Protein AF-0000000065971493 (afdb_homodimer)

Structure (mmCIF, N/CA/C/O backbone):
data_AF-0000000065971493-model_v1
#
loop_
_entity.id
_entity.type
_entity.pdbx_description
1 polymer 'Guanylate kinase'
#
loop_
_atom_site.group_PDB
_atom_site.id
_atom_site.type_symbol
_atom_site.label_atom_id
_atom_site.label_alt_id
_atom_site.label_comp_id
_atom_site.label_asym_id
_atom_site.label_entity_id
_atom_site.label_seq_id
_atom_site.pdbx_PDB_ins_code
_atom_site.Cartn_x
_atom_site.Cartn_y
_atom_site.Cartn_z
_atom_site.occupancy
_atom_site.B_iso_or_equiv
_atom_site.auth_seq_id
_atom_site.auth_comp_id
_atom_site.auth_asym_id
_atom_site.auth_atom_id
_atom_site.pdbx_PDB_model_num
ATOM 1 N N . MET A 1 1 ? 19.219 -2.66 1.528 1 84.5 1 MET A N 1
ATOM 2 C CA . MET A 1 1 ? 18.266 -3.451 2.295 1 84.5 1 MET A CA 1
ATOM 3 C C . MET A 1 1 ? 17.672 -4.566 1.441 1 84.5 1 MET A C 1
ATOM 5 O O . MET A 1 1 ? 17.516 -4.406 0.23 1 84.5 1 MET A O 1
ATOM 9 N N . PRO A 1 2 ? 17.484 -5.754 2.008 1 92 2 PRO A N 1
ATOM 10 C CA . PRO A 1 2 ? 16.891 -6.824 1.208 1 92 2 PRO A CA 1
ATOM 11 C C . PRO A 1 2 ? 15.508 -6.465 0.673 1 92 2 PRO A C 1
ATOM 13 O O . PRO A 1 2 ? 14.805 -5.641 1.269 1 92 2 PRO A O 1
ATOM 16 N N . GLY A 1 3 ? 15.281 -7.004 -0.524 1 96.75 3 GLY A N 1
ATOM 17 C CA . GLY A 1 3 ? 13.938 -6.836 -1.067 1 96.75 3 GLY A CA 1
ATOM 18 C C . GLY A 1 3 ? 12.875 -7.574 -0.279 1 96.75 3 GLY A C 1
ATOM 19 O O . GLY A 1 3 ? 13.172 -8.164 0.763 1 96.75 3 GLY A O 1
ATOM 20 N N . THR A 1 4 ? 11.688 -7.41 -0.669 1 98.19 4 THR A N 1
ATOM 21 C CA . THR A 1 4 ? 10.547 -8.07 -0.039 1 98.19 4 THR A CA 1
ATOM 22 C C . THR A 1 4 ? 10.086 -9.258 -0.875 1 98.19 4 THR A C 1
ATOM 24 O O . THR A 1 4 ? 10.047 -9.18 -2.105 1 98.19 4 THR A O 1
ATOM 27 N N . LEU A 1 5 ? 9.789 -10.367 -0.183 1 98.62 5 LEU A N 1
ATOM 28 C CA . LEU A 1 5 ? 9.188 -11.523 -0.833 1 98.62 5 LEU A CA 1
ATOM 29 C C . LEU A 1 5 ? 7.676 -11.375 -0.924 1 98.62 5 LEU A C 1
ATOM 31 O O . LEU A 1 5 ? 7.016 -11.086 0.076 1 98.62 5 LEU A O 1
ATOM 35 N N . TYR A 1 6 ? 7.164 -11.477 -2.146 1 98.81 6 TYR A N 1
ATOM 36 C CA . TYR A 1 6 ? 5.73 -11.445 -2.4 1 98.81 6 TYR A CA 1
ATOM 37 C C . TYR A 1 6 ? 5.23 -12.805 -2.889 1 98.81 6 TYR A C 1
ATOM 39 O O . TYR A 1 6 ? 5.812 -13.391 -3.803 1 98.81 6 TYR A O 1
ATOM 47 N N . VAL A 1 7 ? 4.207 -13.281 -2.246 1 98.56 7 VAL A N 1
ATOM 48 C CA . VAL A 1 7 ? 3.518 -14.5 -2.68 1 98.56 7 VAL A CA 1
ATOM 49 C C . VAL A 1 7 ? 2.201 -14.133 -3.361 1 98.56 7 VAL A C 1
ATOM 51 O O . VAL A 1 7 ? 1.352 -13.461 -2.766 1 98.56 7 VAL A O 1
ATOM 54 N N . VAL A 1 8 ? 2.08 -14.523 -4.645 1 98.31 8 VAL A N 1
ATOM 55 C CA . VAL A 1 8 ? 0.851 -14.266 -5.387 1 98.31 8 VAL A CA 1
ATOM 56 C C . VAL A 1 8 ? 0.201 -15.594 -5.785 1 98.31 8 VAL A C 1
ATOM 58 O O . VAL A 1 8 ? 0.837 -16.438 -6.418 1 98.31 8 VAL A O 1
ATOM 61 N N . SER A 1 9 ? -1.028 -15.766 -5.324 1 97.88 9 SER A N 1
ATOM 62 C CA . SER A 1 9 ? -1.813 -16.953 -5.66 1 97.88 9 SER A CA 1
ATOM 63 C C . SER A 1 9 ? -3.141 -16.562 -6.305 1 97.88 9 SER A C 1
ATOM 65 O O . SER A 1 9 ? -3.635 -15.453 -6.113 1 97.88 9 SER A O 1
ATOM 67 N N . ALA A 1 10 ? -3.643 -17.453 -7.086 1 97.12 10 ALA A N 1
ATOM 68 C CA . ALA A 1 10 ? -4.934 -17.328 -7.762 1 97.12 10 ALA A CA 1
ATOM 69 C C . ALA A 1 10 ? -5.426 -18.688 -8.258 1 97.12 10 ALA A C 1
ATOM 71 O O . ALA A 1 10 ? -4.625 -19.594 -8.492 1 97.12 10 ALA A O 1
ATOM 72 N N . PRO A 1 11 ? -6.766 -18.844 -8.359 1 94.69 11 PRO A N 1
ATOM 73 C CA . PRO A 1 11 ? -7.199 -20.031 -9.086 1 94.69 11 PRO A CA 1
ATOM 74 C C . PRO A 1 11 ? -6.809 -20.016 -10.562 1 94.69 11 PRO A C 1
ATOM 76 O O . PRO A 1 11 ? -6.504 -18.938 -11.102 1 94.69 11 PRO A O 1
ATOM 79 N N . SER A 1 12 ? -6.781 -21.234 -11.109 1 86.06 12 SER A N 1
ATOM 80 C CA . SER A 1 12 ? -6.562 -21.297 -12.555 1 86.06 12 SER A CA 1
ATOM 81 C C . SER A 1 12 ? -7.582 -20.469 -13.312 1 86.06 12 SER A C 1
ATOM 83 O O . SER A 1 12 ? -8.773 -20.5 -13 1 86.06 12 SER A O 1
ATOM 85 N N . GLY A 1 13 ? -7.102 -19.609 -14.219 1 87.38 13 GLY A N 1
ATOM 86 C CA . GLY A 1 13 ? -7.996 -18.812 -15.047 1 87.38 13 GLY A CA 1
ATOM 87 C C . GLY A 1 13 ? -8.266 -17.438 -14.484 1 87.38 13 GLY A C 1
ATOM 88 O O . GLY A 1 13 ? -8.992 -16.641 -15.086 1 87.38 13 GLY A O 1
ATOM 89 N N . ALA A 1 14 ? -7.668 -17.062 -13.422 1 92.88 14 ALA A N 1
ATOM 90 C CA . ALA A 1 14 ? -7.953 -15.773 -12.781 1 92.88 14 ALA A CA 1
ATOM 91 C C . ALA A 1 14 ? -7.047 -14.672 -13.336 1 92.88 14 ALA A C 1
ATOM 93 O O . ALA A 1 14 ? -7.188 -13.508 -12.969 1 92.88 14 ALA A O 1
ATOM 94 N N . GLY A 1 15 ? -6.145 -14.977 -14.156 1 90.12 15 GLY A N 1
ATOM 95 C CA . GLY A 1 15 ? -5.328 -13.969 -14.82 1 90.12 15 GLY A CA 1
ATOM 96 C C . GLY A 1 15 ? -4.051 -13.648 -14.062 1 90.12 15 GLY A C 1
ATOM 97 O O . GLY A 1 15 ? -3.402 -12.633 -14.336 1 90.12 15 GLY A O 1
ATOM 98 N N . LYS A 1 16 ? -3.645 -14.422 -13.148 1 92.81 16 LYS A N 1
ATOM 99 C CA . LYS A 1 16 ? -2.482 -14.227 -12.281 1 92.81 16 LYS A CA 1
ATOM 100 C C . LYS A 1 16 ? -1.208 -14.062 -13.102 1 92.81 16 LYS A C 1
ATOM 102 O O . LYS A 1 16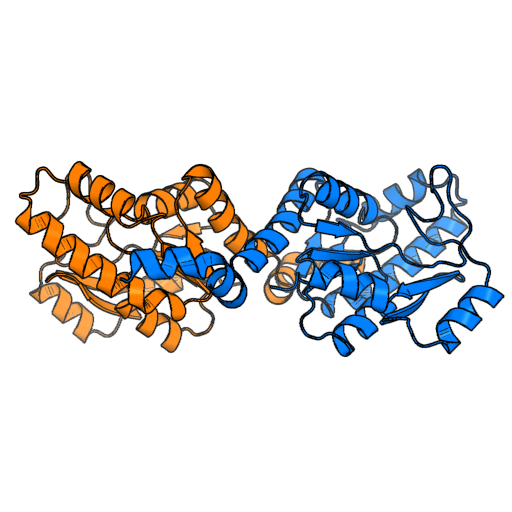 ? -0.447 -13.117 -12.898 1 92.81 16 LYS A O 1
ATOM 107 N N . THR A 1 17 ? -0.955 -15.016 -14.039 1 87.81 17 THR A N 1
ATOM 108 C CA . THR A 1 17 ? 0.287 -15.031 -14.805 1 87.81 17 THR A CA 1
ATOM 109 C C . THR A 1 17 ? 0.434 -13.75 -15.625 1 87.81 17 THR A C 1
ATOM 111 O O . THR A 1 17 ? 1.496 -13.125 -15.625 1 87.81 17 THR A O 1
ATOM 114 N N . SER A 1 18 ? -0.606 -13.328 -16.25 1 91.81 18 SER A N 1
ATOM 115 C CA . SER A 1 18 ? -0.59 -12.109 -17.047 1 91.81 18 SER A CA 1
ATOM 116 C C . SER A 1 18 ? -0.305 -10.883 -16.188 1 91.81 18 SER A C 1
ATOM 118 O O . SER A 1 18 ? 0.495 -10.023 -16.562 1 91.81 18 SER A O 1
ATOM 120 N N . LEU A 1 19 ? -0.948 -10.812 -15.055 1 96.94 19 LEU A N 1
ATOM 121 C CA . LEU A 1 19 ? -0.768 -9.68 -14.148 1 96.94 19 LEU A CA 1
ATOM 122 C C . LEU A 1 19 ? 0.669 -9.617 -13.641 1 96.94 19 LEU A C 1
ATOM 124 O O . LEU A 1 19 ? 1.288 -8.547 -13.656 1 96.94 19 LEU A O 1
ATOM 128 N N . VAL A 1 20 ? 1.205 -10.75 -13.211 1 96.88 20 VAL A N 1
ATOM 129 C CA . VAL A 1 20 ? 2.551 -10.812 -12.648 1 96.88 20 VAL A CA 1
ATOM 130 C C . VAL A 1 20 ? 3.576 -10.445 -13.719 1 96.88 20 VAL A C 1
ATOM 132 O O . VAL A 1 20 ? 4.484 -9.648 -13.477 1 96.88 20 VAL A O 1
ATOM 135 N N . ASN A 1 21 ? 3.346 -10.961 -14.891 1 94 21 ASN A N 1
ATOM 136 C CA . ASN A 1 21 ? 4.258 -10.641 -15.984 1 94 21 ASN A CA 1
ATOM 137 C C . ASN A 1 21 ? 4.242 -9.148 -16.312 1 94 21 ASN A C 1
ATOM 139 O O . ASN A 1 21 ? 5.289 -8.547 -16.547 1 94 21 ASN A O 1
ATOM 143 N N . ALA A 1 22 ? 3.09 -8.602 -16.391 1 97.38 22 ALA A N 1
ATOM 144 C CA . ALA A 1 22 ? 2.967 -7.18 -16.672 1 97.38 22 ALA A CA 1
ATOM 145 C C . ALA A 1 22 ? 3.652 -6.344 -15.602 1 97.38 22 ALA A C 1
ATOM 147 O O . ALA A 1 22 ? 4.336 -5.363 -15.906 1 97.38 22 ALA A O 1
ATOM 148 N N . LEU A 1 23 ? 3.508 -6.723 -14.352 1 98.25 23 LEU A N 1
ATOM 149 C CA . LEU A 1 23 ? 4.129 -6.004 -13.25 1 98.25 23 LEU A CA 1
ATOM 150 C C . LEU A 1 23 ? 5.648 -6.051 -13.352 1 98.25 23 LEU A C 1
ATOM 152 O O . LEU A 1 23 ? 6.32 -5.027 -13.203 1 98.25 23 LEU A O 1
ATOM 156 N N . VAL A 1 24 ? 6.164 -7.223 -13.602 1 97.31 24 VAL A N 1
ATOM 157 C CA . VAL A 1 24 ? 7.609 -7.414 -13.703 1 97.31 24 VAL A CA 1
ATOM 158 C C . VAL A 1 24 ? 8.164 -6.602 -14.867 1 97.31 24 VAL A C 1
ATOM 160 O O . VAL A 1 24 ? 9.258 -6.043 -14.773 1 97.31 24 VAL A O 1
ATOM 163 N N . ARG A 1 25 ? 7.414 -6.465 -15.93 1 96.5 25 ARG A N 1
ATOM 164 C CA . ARG A 1 25 ? 7.84 -5.691 -17.094 1 96.5 25 ARG A CA 1
ATOM 165 C C . ARG A 1 25 ? 7.871 -4.199 -16.781 1 96.5 25 ARG A C 1
ATOM 167 O O . ARG A 1 25 ? 8.734 -3.475 -17.266 1 96.5 25 ARG A O 1
ATOM 174 N N . GLN A 1 26 ? 7.043 -3.779 -15.961 1 96.81 26 GLN A N 1
ATOM 175 C CA . GLN A 1 26 ? 6.891 -2.348 -15.727 1 96.81 26 GLN A CA 1
ATOM 176 C C . GLN A 1 26 ? 7.773 -1.88 -14.57 1 96.81 26 GLN A C 1
ATOM 178 O O . GLN A 1 26 ? 8.039 -0.685 -14.438 1 96.81 26 GLN A O 1
ATOM 183 N N . ASP A 1 27 ? 8.18 -2.77 -13.766 1 97.5 27 ASP A N 1
ATOM 184 C CA . ASP A 1 27 ? 8.93 -2.422 -12.562 1 97.5 27 ASP A CA 1
ATOM 185 C C . ASP A 1 27 ? 10.242 -3.199 -12.484 1 97.5 27 ASP A C 1
ATOM 187 O O . ASP A 1 27 ? 10.258 -4.344 -12.023 1 97.5 27 ASP A O 1
ATOM 191 N N . GLU A 1 28 ? 11.312 -2.523 -12.75 1 96.62 28 GLU A N 1
ATOM 192 C CA . GLU A 1 28 ? 12.617 -3.164 -12.867 1 96.62 28 GLU A CA 1
ATOM 193 C C . GLU A 1 28 ? 13.125 -3.629 -11.508 1 96.62 28 GLU A C 1
ATOM 195 O O . GLU A 1 28 ? 14.07 -4.418 -11.43 1 96.62 28 GLU A O 1
ATOM 200 N N . ALA A 1 29 ? 12.539 -3.146 -10.484 1 97.12 29 ALA A N 1
ATOM 201 C CA . ALA A 1 29 ? 12.969 -3.533 -9.141 1 97.12 29 ALA A CA 1
ATOM 202 C C . ALA A 1 29 ? 12.281 -4.82 -8.695 1 97.12 29 ALA A C 1
ATOM 204 O O . ALA A 1 29 ? 12.516 -5.309 -7.59 1 97.12 29 ALA A O 1
ATOM 205 N N . VAL A 1 30 ? 11.383 -5.414 -9.562 1 98.31 30 VAL A N 1
ATOM 206 C CA . VAL A 1 30 ? 10.648 -6.633 -9.242 1 98.31 30 VAL A CA 1
ATOM 207 C C . VAL A 1 30 ? 11.133 -7.777 -10.125 1 98.31 30 VAL A C 1
ATOM 209 O O . VAL A 1 30 ? 11.25 -7.625 -11.344 1 98.31 30 VAL A O 1
ATOM 212 N N . SER A 1 31 ? 11.414 -8.875 -9.445 1 97.25 31 SER A N 1
ATOM 213 C CA . SER A 1 31 ? 11.797 -10.086 -10.164 1 97.25 31 SER A CA 1
ATOM 214 C C . SER A 1 31 ? 10.812 -11.219 -9.906 1 97.25 31 SER A C 1
ATOM 216 O O . SER A 1 31 ? 10.203 -11.289 -8.836 1 97.25 31 SER A O 1
ATOM 218 N N . LEU A 1 32 ? 10.695 -12.055 -10.922 1 96.62 32 LEU A N 1
ATOM 219 C CA . LEU A 1 32 ? 9.914 -13.281 -10.789 1 96.62 32 LEU A CA 1
ATOM 220 C C . LEU A 1 32 ? 10.828 -14.477 -10.539 1 96.62 32 LEU A C 1
ATOM 222 O O . LEU A 1 32 ? 11.805 -14.68 -11.266 1 96.62 32 LEU A O 1
ATOM 226 N N . SER A 1 33 ? 10.523 -15.172 -9.461 1 95.81 33 SER A N 1
ATOM 227 C CA . SER A 1 33 ? 11.273 -16.391 -9.203 1 95.81 33 SER A CA 1
ATOM 228 C C . SER A 1 33 ? 10.883 -17.5 -10.172 1 95.81 33 SER A C 1
ATOM 230 O O . SER A 1 33 ? 9.695 -17.75 -10.391 1 95.81 33 SER A O 1
ATOM 232 N N . VAL A 1 34 ? 11.844 -18.188 -10.734 1 95 34 VAL A N 1
ATOM 233 C CA . VAL A 1 34 ? 11.578 -19.297 -11.633 1 95 34 VAL A CA 1
ATOM 234 C C . VAL A 1 34 ? 11.461 -20.594 -10.836 1 95 34 VAL A C 1
ATOM 236 O O . VAL A 1 34 ? 12.453 -21.062 -10.266 1 95 34 VAL A O 1
ATOM 239 N N . SER A 1 35 ? 10.32 -21.172 -10.82 1 95.12 35 SER A N 1
ATOM 240 C CA . SER A 1 35 ? 10.07 -22.391 -10.055 1 95.12 35 SER A CA 1
ATOM 241 C C . SER A 1 35 ? 10.383 -23.641 -10.875 1 95.12 35 SER A C 1
ATOM 243 O O . SER A 1 35 ? 10.562 -23.562 -12.094 1 95.12 35 SER A O 1
ATOM 245 N N . HIS A 1 36 ? 10.531 -24.734 -10.117 1 96.44 36 HIS A N 1
ATOM 246 C CA . HIS A 1 36 ? 10.602 -26.047 -10.75 1 96.44 36 HIS A CA 1
ATOM 247 C C . HIS A 1 36 ? 9.211 -26.641 -10.922 1 96.44 36 HIS A C 1
ATOM 249 O O . HIS A 1 36 ? 8.32 -26.406 -10.109 1 96.44 36 HIS A O 1
ATOM 255 N N . THR A 1 37 ? 9 -27.391 -11.992 1 96.81 37 THR A N 1
ATOM 256 C CA . THR A 1 37 ? 7.742 -28.109 -12.141 1 96.81 37 THR A CA 1
ATOM 257 C C . THR A 1 37 ? 7.961 -29.406 -12.914 1 96.81 37 THR A C 1
ATOM 259 O O . THR A 1 37 ? 8.914 -29.531 -13.688 1 96.81 37 THR A O 1
ATOM 262 N N . THR A 1 38 ? 7.105 -30.422 -12.648 1 97.69 38 THR A N 1
ATOM 263 C CA . THR A 1 38 ? 7.125 -31.688 -13.391 1 97.69 38 THR A CA 1
ATOM 264 C C . THR A 1 38 ? 6.121 -31.641 -14.539 1 97.69 38 THR A C 1
ATOM 266 O O . THR A 1 38 ? 6.043 -32.594 -15.328 1 97.69 38 THR A O 1
ATOM 269 N N . ARG A 1 39 ? 5.332 -30.547 -14.578 1 93.44 39 ARG A N 1
ATOM 270 C CA . ARG A 1 39 ? 4.402 -30.391 -15.695 1 93.44 39 ARG A CA 1
ATOM 271 C C . ARG A 1 39 ? 5.148 -30.172 -17 1 93.44 39 ARG A C 1
ATOM 273 O O . ARG A 1 39 ? 6.156 -29.453 -17.031 1 93.44 39 ARG A O 1
ATOM 280 N N . PRO A 1 40 ? 4.641 -30.797 -18.125 1 93.75 40 PRO A N 1
ATOM 281 C CA . PRO A 1 40 ? 5.27 -30.469 -19.406 1 93.75 40 PRO A CA 1
ATOM 282 C C . PRO A 1 40 ? 5.074 -29 -19.797 1 93.75 40 PRO A C 1
ATOM 284 O O . PRO A 1 40 ? 4.086 -28.375 -19.406 1 93.75 40 PRO A O 1
ATOM 287 N N . PRO A 1 41 ? 6.043 -28.453 -20.547 1 92.62 41 PRO A N 1
ATOM 288 C CA . PRO A 1 41 ? 5.906 -27.047 -20.984 1 92.62 41 PRO A CA 1
ATOM 289 C C . PRO A 1 41 ? 4.715 -26.844 -21.906 1 92.62 41 PRO A C 1
ATOM 291 O O . PRO A 1 41 ? 4.402 -27.703 -22.734 1 92.62 41 PRO A O 1
ATOM 294 N N . ARG A 1 42 ? 4.035 -25.656 -21.797 1 85 42 ARG A N 1
ATOM 295 C CA . ARG A 1 42 ? 3.057 -25.188 -22.781 1 85 42 ARG A CA 1
ATOM 296 C C . ARG A 1 42 ? 3.74 -24.5 -23.953 1 85 42 ARG A C 1
ATOM 298 O O . ARG A 1 42 ? 4.918 -24.141 -23.875 1 85 42 ARG A O 1
ATOM 305 N N . PRO A 1 43 ? 2.898 -24.484 -25.047 1 87.5 43 PRO A N 1
ATOM 306 C CA . PRO A 1 43 ? 3.494 -23.766 -26.172 1 87.5 43 PRO A CA 1
ATOM 307 C C . PRO A 1 43 ? 3.969 -22.359 -25.781 1 87.5 43 PRO A C 1
ATOM 309 O O . PRO A 1 43 ? 3.236 -21.625 -25.125 1 87.5 43 PRO A O 1
ATOM 312 N N . GLY A 1 44 ? 5.219 -22.062 -26.094 1 89 44 GLY A N 1
ATOM 313 C CA . GLY A 1 44 ? 5.754 -20.734 -25.828 1 89 44 GLY A CA 1
ATOM 314 C C . GLY A 1 44 ? 6.57 -20.672 -24.547 1 89 44 GLY A C 1
ATOM 315 O O . GLY A 1 44 ? 7.273 -19.688 -24.297 1 89 44 GLY A O 1
ATOM 316 N N . GLU A 1 45 ? 6.512 -21.688 -23.719 1 91.38 45 GLU A N 1
ATOM 317 C CA . GLU A 1 45 ? 7.277 -21.703 -22.469 1 91.38 45 GLU A CA 1
ATOM 318 C C . GLU A 1 45 ? 8.695 -22.203 -22.703 1 91.38 45 GLU A C 1
ATOM 320 O O . GLU A 1 45 ? 8.914 -23.094 -23.531 1 91.38 45 GLU A O 1
ATOM 325 N N . GLU A 1 46 ? 9.594 -21.562 -21.984 1 94.25 46 GLU A N 1
ATOM 326 C CA . GLU A 1 46 ? 11.008 -21.906 -22.109 1 94.25 46 GLU A CA 1
ATOM 327 C C . GLU A 1 46 ? 11.594 -22.328 -20.766 1 94.25 46 GLU A C 1
ATOM 329 O O . GLU A 1 46 ? 11.328 -21.703 -19.734 1 94.25 46 GLU A O 1
ATOM 334 N N . ASP A 1 47 ? 12.438 -23.438 -20.844 1 95.56 47 ASP A N 1
ATOM 335 C CA . ASP A 1 47 ? 13.117 -23.922 -19.641 1 95.56 47 ASP A CA 1
ATOM 336 C C . ASP A 1 47 ? 14.078 -22.875 -19.094 1 95.56 47 ASP A C 1
ATOM 338 O O . ASP A 1 47 ? 14.859 -22.281 -19.844 1 95.56 47 ASP A O 1
ATOM 342 N N . GLY A 1 48 ? 13.953 -22.625 -17.797 1 93.31 48 GLY A N 1
ATOM 343 C CA . GLY A 1 48 ? 14.82 -21.641 -17.172 1 93.31 48 GLY A CA 1
ATOM 344 C C . GLY A 1 48 ? 14.266 -20.234 -17.219 1 93.31 48 GLY A C 1
ATOM 345 O O . GLY A 1 48 ? 14.812 -19.328 -16.609 1 93.31 48 GLY A O 1
ATOM 346 N N . VAL A 1 49 ? 13.18 -20.078 -17.922 1 91.31 49 VAL A N 1
ATOM 347 C CA . VAL A 1 49 ? 12.555 -18.766 -18.047 1 91.31 49 VAL A CA 1
ATOM 348 C C . VAL A 1 49 ? 11.188 -18.781 -17.391 1 91.31 49 VAL A C 1
ATOM 350 O O . VAL A 1 49 ? 10.945 -18.031 -16.438 1 91.31 49 VAL A O 1
ATOM 353 N N . ASN A 1 50 ? 10.344 -19.688 -17.766 1 90.06 50 ASN A N 1
ATOM 354 C CA . ASN A 1 50 ? 9.016 -19.812 -17.188 1 90.06 50 ASN A CA 1
ATOM 355 C C . ASN A 1 50 ? 9.016 -20.734 -15.969 1 90.06 50 ASN A C 1
ATOM 357 O O . ASN A 1 50 ? 8.406 -20.406 -14.945 1 90.06 50 ASN A O 1
ATOM 361 N N . TYR A 1 51 ? 9.641 -21.828 -16.188 1 94.44 51 TYR A N 1
ATOM 362 C CA . TYR A 1 51 ? 9.891 -22.828 -15.148 1 94.44 51 TYR A CA 1
ATOM 363 C C . TYR A 1 51 ? 11.195 -23.562 -15.414 1 94.44 51 TYR A C 1
ATOM 365 O O . TYR A 1 51 ? 11.758 -23.484 -16.516 1 94.44 51 TYR A O 1
ATOM 373 N N . HIS A 1 52 ? 11.758 -24.156 -14.367 1 96.31 52 HIS A N 1
ATOM 374 C CA . HIS A 1 52 ? 12.656 -25.297 -14.57 1 96.31 52 HIS A CA 1
ATOM 375 C C . HIS A 1 52 ? 11.875 -26.594 -14.727 1 96.31 52 HIS A C 1
ATOM 377 O O . HIS A 1 52 ? 11.344 -27.125 -13.75 1 96.31 52 HIS A O 1
ATOM 383 N N . PHE A 1 53 ? 11.883 -27.078 -16 1 97.44 53 PHE A N 1
ATOM 384 C CA . PHE A 1 53 ? 11.125 -28.297 -16.25 1 97.44 53 PHE A CA 1
ATOM 385 C C . PHE A 1 53 ? 11.977 -29.531 -15.969 1 97.44 53 PHE A C 1
ATOM 387 O O . PHE A 1 53 ? 13.031 -29.719 -16.578 1 97.44 53 PHE A O 1
ATOM 394 N N . VAL A 1 54 ? 11.492 -30.344 -15.055 1 97.19 54 VAL A N 1
ATOM 395 C CA . VAL A 1 54 ? 12.234 -31.531 -14.648 1 97.19 54 VAL A CA 1
ATOM 396 C C . VAL A 1 54 ? 11.281 -32.719 -14.547 1 97.19 54 VAL A C 1
ATOM 398 O O . VAL A 1 54 ? 10.07 -32.562 -14.414 1 97.19 54 VAL A O 1
ATOM 401 N N . ASP A 1 55 ? 11.789 -33.906 -14.664 1 97.06 55 ASP A N 1
ATOM 402 C CA . ASP A 1 55 ? 10.938 -35.062 -14.461 1 97.06 55 ASP A CA 1
ATOM 403 C C . ASP A 1 55 ? 10.727 -35.344 -12.977 1 97.06 55 ASP A C 1
ATOM 405 O O . ASP A 1 55 ? 11.305 -34.656 -12.125 1 97.06 55 ASP A O 1
ATOM 409 N N . ARG A 1 56 ? 9.914 -36.25 -12.672 1 96.88 56 ARG A N 1
ATOM 410 C CA . ARG A 1 56 ? 9.516 -36.531 -11.297 1 96.88 56 ARG A CA 1
ATOM 411 C C . ARG A 1 56 ? 10.711 -37 -10.469 1 96.88 56 ARG A C 1
ATOM 413 O O . ARG A 1 56 ? 10.844 -36.625 -9.297 1 96.88 56 ARG A O 1
ATOM 420 N N . ASP A 1 57 ? 11.539 -37.875 -11.031 1 96.88 57 ASP A N 1
ATOM 421 C CA . ASP A 1 57 ? 12.703 -38.375 -10.312 1 96.88 57 ASP A CA 1
ATOM 422 C C . ASP A 1 57 ? 13.641 -37.25 -9.922 1 96.88 57 ASP A C 1
ATOM 424 O O . ASP A 1 57 ? 14.086 -37.156 -8.773 1 96.88 57 ASP A O 1
ATOM 428 N N . ARG A 1 58 ? 13.969 -36.406 -10.852 1 95.62 58 ARG A N 1
ATOM 429 C CA . ARG A 1 58 ? 14.82 -35.25 -10.578 1 95.62 58 ARG A CA 1
ATOM 430 C C . ARG A 1 58 ? 14.188 -34.344 -9.539 1 95.62 58 ARG A C 1
ATOM 432 O O . ARG A 1 58 ? 14.883 -33.812 -8.672 1 95.62 58 ARG A O 1
ATOM 439 N N . PHE A 1 59 ? 12.93 -34.156 -9.617 1 97.12 59 PHE A N 1
ATOM 440 C CA . PHE A 1 59 ? 12.219 -33.312 -8.648 1 97.12 59 PHE A CA 1
ATOM 441 C C . PHE A 1 59 ? 12.375 -33.875 -7.238 1 97.12 59 PHE A C 1
ATOM 443 O O . PHE A 1 59 ? 12.664 -33.125 -6.301 1 97.12 59 PHE A O 1
ATOM 450 N N . GLN A 1 60 ? 12.227 -35.125 -7.125 1 95.94 60 GLN A N 1
ATOM 451 C CA . GLN A 1 60 ? 12.344 -35.781 -5.82 1 95.94 60 GLN A CA 1
ATOM 452 C C . GLN A 1 60 ? 13.758 -35.625 -5.266 1 95.94 60 GLN A C 1
ATOM 454 O O . GLN A 1 60 ? 13.945 -35.469 -4.055 1 95.94 60 GLN A O 1
ATOM 459 N N . ALA A 1 61 ? 14.695 -35.688 -6.121 1 95.81 61 ALA A N 1
ATOM 460 C CA . ALA A 1 61 ? 16.078 -35.5 -5.707 1 95.81 61 ALA A CA 1
ATOM 461 C C . ALA A 1 61 ? 16.281 -34.094 -5.16 1 95.81 61 ALA A C 1
ATOM 463 O O . ALA A 1 61 ? 17.016 -33.906 -4.18 1 95.81 61 ALA A O 1
ATOM 464 N N . LEU A 1 62 ? 15.695 -33.156 -5.812 1 94.31 62 LEU A N 1
ATOM 465 C CA . LEU A 1 62 ? 15.805 -31.781 -5.379 1 94.31 62 LEU A CA 1
ATOM 466 C C . LEU A 1 62 ? 15.125 -31.578 -4.023 1 94.31 62 LEU A C 1
ATOM 468 O O . LEU A 1 62 ? 15.633 -30.844 -3.174 1 94.31 62 LEU A O 1
ATOM 472 N N . VAL A 1 63 ? 14.023 -32.188 -3.787 1 95.31 63 VAL A N 1
ATOM 473 C CA . VAL A 1 63 ? 13.344 -32.156 -2.496 1 95.31 63 VAL A CA 1
ATOM 474 C C . VAL A 1 63 ? 14.258 -32.719 -1.409 1 95.31 63 VAL A C 1
ATOM 476 O O . VAL A 1 63 ? 14.391 -32.125 -0.338 1 95.31 63 VAL A O 1
ATOM 479 N N . ALA A 1 64 ? 14.914 -33.75 -1.725 1 95.5 64 ALA A N 1
ATOM 480 C CA . ALA A 1 64 ? 15.789 -34.438 -0.77 1 95.5 64 ALA A CA 1
ATOM 481 C C . ALA A 1 64 ? 16.984 -33.562 -0.407 1 95.5 64 ALA A C 1
ATOM 483 O O . ALA A 1 64 ? 17.516 -33.656 0.706 1 95.5 64 ALA A O 1
ATOM 484 N N . GLN A 1 65 ? 17.391 -32.75 -1.271 1 94.62 65 GLN A N 1
ATOM 485 C CA . GLN A 1 65 ? 18.516 -31.844 -1.048 1 94.62 65 GLN A CA 1
ATOM 486 C C . GLN A 1 65 ? 18.141 -30.734 -0.072 1 94.62 65 GLN A C 1
ATOM 488 O O . GLN A 1 65 ? 19.016 -30.047 0.466 1 94.62 65 GLN A O 1
ATOM 493 N N . GLY A 1 66 ? 16.859 -30.453 0.065 1 92.75 66 GLY A N 1
ATOM 494 C CA . GLY A 1 66 ? 16.391 -29.562 1.109 1 92.75 66 GLY A CA 1
ATOM 495 C C . GLY A 1 66 ? 16.469 -28.094 0.732 1 92.75 66 GLY A C 1
ATOM 496 O O . GLY A 1 66 ? 16.453 -27.219 1.603 1 92.75 66 GLY A O 1
ATOM 497 N N . ASP A 1 67 ? 16.594 -27.766 -0.449 1 91.25 67 ASP A N 1
ATOM 498 C CA . ASP A 1 67 ? 16.781 -26.359 -0.846 1 91.25 67 ASP A CA 1
ATOM 499 C C . ASP A 1 67 ? 15.438 -25.719 -1.21 1 91.25 67 ASP A C 1
ATOM 501 O O . ASP A 1 67 ? 15.375 -24.531 -1.503 1 91.25 67 ASP A O 1
ATOM 505 N N . PHE A 1 68 ? 14.352 -26.469 -1.184 1 95.25 68 PHE A N 1
ATOM 506 C CA . PHE A 1 68 ? 13.07 -25.875 -1.556 1 95.25 68 PHE A CA 1
ATOM 507 C C . PHE A 1 68 ? 12.484 -25.078 -0.395 1 95.25 68 PHE A C 1
ATOM 509 O O . PHE A 1 68 ? 12.336 -25.609 0.711 1 95.25 68 PHE A O 1
ATOM 516 N N . LEU A 1 69 ? 12.195 -23.812 -0.75 1 96.06 69 LEU A N 1
ATOM 517 C CA . LEU A 1 69 ? 11.43 -22.984 0.18 1 96.06 69 LEU A CA 1
ATOM 518 C C . LEU A 1 69 ? 10.023 -23.531 0.364 1 96.06 69 LEU A C 1
ATOM 520 O O . LEU A 1 69 ? 9.461 -23.453 1.462 1 96.06 69 LEU A O 1
ATOM 524 N N . GLU A 1 70 ? 9.5 -24.047 -0.658 1 97.62 70 GLU A N 1
ATOM 525 C CA . GLU A 1 70 ? 8.195 -24.703 -0.702 1 97.62 70 GLU A CA 1
ATOM 526 C C . GLU A 1 70 ? 8.109 -25.672 -1.876 1 97.62 70 GLU A C 1
ATOM 528 O O . GLU A 1 70 ? 8.836 -25.531 -2.857 1 97.62 70 GLU A O 1
ATOM 533 N N . HIS A 1 71 ? 7.297 -26.672 -1.669 1 96.69 71 HIS A N 1
ATOM 534 C CA . HIS A 1 71 ? 6.895 -27.531 -2.775 1 96.69 71 HIS A CA 1
ATOM 535 C C . HIS A 1 71 ? 5.508 -28.109 -2.541 1 96.69 71 HIS A C 1
ATOM 537 O O . HIS A 1 71 ? 5.055 -28.219 -1.397 1 96.69 71 HIS A O 1
ATOM 543 N N . ALA A 1 72 ? 4.855 -28.391 -3.613 1 95.56 72 ALA A N 1
ATOM 544 C CA . ALA A 1 72 ? 3.498 -28.922 -3.521 1 95.56 72 ALA A CA 1
ATOM 545 C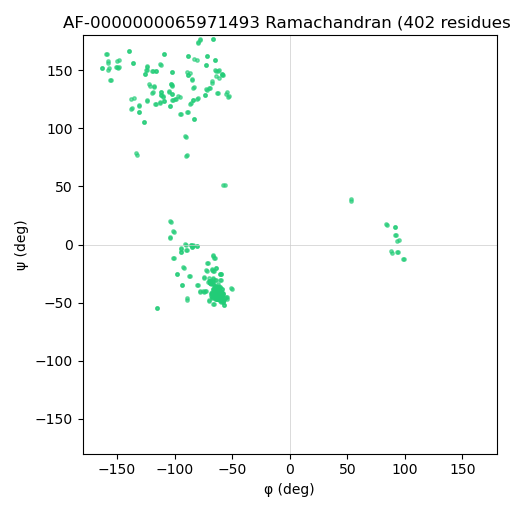 C . ALA A 1 72 ? 3.119 -29.688 -4.789 1 95.56 72 ALA A C 1
ATOM 547 O O . ALA A 1 72 ? 3.762 -29.531 -5.828 1 95.56 72 ALA A O 1
ATOM 548 N N . GLU A 1 73 ? 2.189 -30.531 -4.637 1 94.25 73 GLU A N 1
ATOM 549 C CA . GLU A 1 73 ? 1.545 -31.172 -5.781 1 94.25 73 GLU A CA 1
ATOM 550 C C . GLU A 1 73 ? 0.25 -30.453 -6.152 1 94.25 73 GLU A C 1
ATOM 552 O O . GLU A 1 73 ? -0.606 -30.219 -5.297 1 94.25 73 GLU A O 1
ATOM 557 N N . VAL A 1 74 ? 0.182 -30.109 -7.434 1 88.38 74 VAL A N 1
ATOM 558 C CA . VAL A 1 74 ? -0.974 -29.375 -7.945 1 88.38 74 VAL A CA 1
ATOM 559 C C . VAL A 1 74 ? -1.488 -30.047 -9.211 1 88.38 74 VAL A C 1
ATOM 561 O O . VAL A 1 74 ? -0.818 -30.031 -10.25 1 88.38 74 VAL A O 1
ATOM 564 N N . PHE A 1 75 ? -2.682 -30.594 -9.141 1 84.06 75 PHE A N 1
ATOM 565 C CA . PHE A 1 75 ? -3.34 -31.25 -10.258 1 84.06 75 PHE A CA 1
ATOM 566 C C . PHE A 1 75 ? -2.436 -32.312 -10.859 1 84.06 75 PHE A C 1
ATOM 568 O O . PHE A 1 75 ? -2.271 -32.406 -12.078 1 84.06 75 PHE A O 1
ATOM 575 N N . GLY A 1 76 ? -1.753 -33 -10.078 1 89.88 76 GLY A N 1
ATOM 576 C CA . GLY A 1 76 ? -0.984 -34.156 -10.508 1 89.88 76 GLY A CA 1
ATOM 577 C C . GLY A 1 76 ? 0.455 -33.812 -10.852 1 89.88 76 GLY A C 1
ATOM 578 O O . GLY A 1 76 ? 1.241 -34.719 -11.18 1 89.88 76 GLY A O 1
ATOM 579 N N . ASN A 1 77 ? 0.774 -32.562 -10.844 1 94.12 77 ASN A N 1
ATOM 580 C CA . ASN A 1 77 ? 2.143 -32.125 -11.102 1 94.12 77 ASN A CA 1
ATOM 581 C C . ASN A 1 77 ? 2.779 -31.516 -9.859 1 94.12 77 ASN A C 1
ATOM 583 O O . ASN A 1 77 ? 2.076 -31.047 -8.961 1 94.12 77 ASN A O 1
ATOM 587 N N . HIS A 1 78 ? 4.125 -31.594 -9.867 1 96.5 78 HIS A N 1
ATOM 588 C CA . HIS A 1 78 ? 4.852 -31.062 -8.719 1 96.5 78 HIS A CA 1
ATOM 589 C C . HIS A 1 78 ? 5.469 -29.703 -9.039 1 96.5 78 HIS A C 1
ATOM 591 O O . HIS A 1 78 ? 5.973 -29.5 -10.141 1 96.5 78 HIS A O 1
ATOM 597 N N . TYR A 1 79 ? 5.352 -28.891 -8.125 1 96.38 79 TYR A N 1
ATOM 598 C CA . TYR A 1 79 ? 5.965 -27.562 -8.195 1 96.38 79 TYR A CA 1
ATOM 599 C C . TYR A 1 79 ? 6.848 -27.312 -6.98 1 96.38 79 TYR A C 1
ATOM 601 O O . TYR A 1 79 ? 6.555 -27.797 -5.883 1 96.38 79 TYR A O 1
ATOM 609 N N . GLY A 1 80 ? 7.969 -26.531 -7.188 1 97.38 80 GLY A N 1
ATOM 610 C CA . GLY A 1 80 ? 8.867 -26.188 -6.098 1 97.38 80 GLY A CA 1
ATOM 611 C C . GLY A 1 80 ? 9.656 -24.922 -6.352 1 97.38 80 GLY A C 1
ATOM 612 O O . GLY A 1 80 ? 10.039 -24.641 -7.488 1 97.38 80 GLY A O 1
ATOM 613 N N . THR A 1 81 ? 9.844 -24.125 -5.289 1 96.69 81 THR A N 1
ATOM 614 C CA . THR A 1 81 ? 10.602 -22.891 -5.367 1 96.69 81 THR A CA 1
ATOM 615 C C . THR A 1 81 ? 11.922 -23 -4.613 1 96.69 81 THR A C 1
ATOM 617 O O . THR A 1 81 ? 11.938 -23.359 -3.438 1 96.69 81 THR A O 1
ATOM 620 N N . SER A 1 82 ? 13 -22.672 -5.258 1 94.88 82 SER A N 1
ATOM 621 C CA . SER A 1 82 ? 14.328 -22.734 -4.668 1 94.88 82 SER A CA 1
ATOM 622 C C . SER A 1 82 ? 14.547 -21.609 -3.662 1 94.88 82 SER A C 1
ATOM 624 O O . SER A 1 82 ? 14.367 -20.438 -3.986 1 94.88 82 SER A O 1
ATOM 626 N N . ARG A 1 83 ? 14.992 -22.031 -2.504 1 95.25 83 ARG A N 1
ATOM 627 C CA . ARG A 1 83 ? 15.258 -21.047 -1.457 1 95.25 83 ARG A CA 1
ATOM 628 C C . ARG A 1 83 ? 16.484 -20.203 -1.801 1 95.25 83 ARG A C 1
ATOM 630 O O . ARG A 1 83 ? 16.438 -18.969 -1.692 1 95.25 83 ARG A O 1
ATOM 637 N N . SER A 1 84 ? 17.484 -20.891 -2.174 1 95.19 84 SER A N 1
ATOM 638 C CA . SER A 1 84 ? 18.734 -20.188 -2.463 1 95.19 84 SER A CA 1
ATOM 639 C C . SER A 1 84 ? 18.562 -19.203 -3.609 1 95.19 84 SER A C 1
ATOM 641 O O . SER A 1 84 ? 19.109 -18.094 -3.568 1 95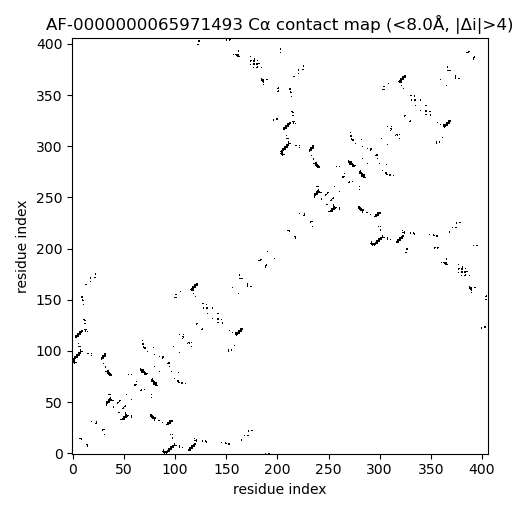.19 84 SER A O 1
ATOM 643 N N . ALA A 1 85 ? 17.797 -19.562 -4.582 1 94 85 ALA A N 1
ATOM 644 C CA . ALA A 1 85 ? 17.562 -18.688 -5.723 1 94 85 ALA A CA 1
ATOM 645 C C . ALA A 1 85 ? 16.797 -17.438 -5.301 1 94 85 ALA A C 1
ATOM 647 O O . ALA A 1 85 ? 17.141 -16.328 -5.699 1 94 85 ALA A O 1
ATOM 648 N N . VAL A 1 86 ? 15.812 -17.609 -4.496 1 96.62 86 VAL A N 1
ATOM 649 C CA . VAL A 1 86 ? 15 -16.516 -4.004 1 96.62 86 VAL A CA 1
ATOM 650 C C . VAL A 1 86 ? 15.852 -15.586 -3.137 1 96.62 86 VAL A C 1
ATOM 652 O O . VAL A 1 86 ? 15.844 -14.367 -3.318 1 96.62 86 VAL A O 1
ATOM 655 N N . GLN A 1 87 ? 16.609 -16.172 -2.266 1 96.38 87 GLN A N 1
ATOM 656 C CA . GLN A 1 87 ? 17.422 -15.406 -1.328 1 96.38 87 GLN A CA 1
ATOM 657 C C . GLN A 1 87 ? 18.453 -14.562 -2.062 1 96.38 87 GLN A C 1
ATOM 659 O O . GLN A 1 87 ? 18.719 -13.422 -1.673 1 96.38 87 GLN A O 1
ATOM 664 N N . ALA A 1 88 ? 19.016 -15.109 -3.061 1 96.5 88 ALA A N 1
ATOM 665 C CA . ALA A 1 88 ? 20.016 -14.383 -3.84 1 96.5 88 ALA A CA 1
ATOM 666 C C . ALA A 1 88 ? 19.422 -13.094 -4.414 1 96.5 88 ALA A C 1
ATOM 668 O O . ALA A 1 88 ? 20.078 -12.047 -4.375 1 96.5 88 ALA A O 1
ATOM 669 N N . LEU A 1 89 ? 18.25 -13.164 -4.914 1 96.5 89 LEU A N 1
ATOM 670 C CA . LEU A 1 89 ? 17.578 -11.992 -5.473 1 96.5 89 LEU A CA 1
ATOM 671 C C . LEU A 1 89 ? 17.234 -10.984 -4.383 1 96.5 89 LEU A C 1
ATOM 673 O O . LEU A 1 89 ? 17.469 -9.789 -4.539 1 96.5 89 LEU A O 1
ATOM 677 N N . LEU A 1 90 ? 16.703 -11.469 -3.305 1 97.38 90 LEU A N 1
ATOM 678 C CA . LEU A 1 90 ? 16.344 -10.602 -2.184 1 97.38 90 LEU A CA 1
ATOM 679 C C . LEU A 1 90 ? 17.562 -9.836 -1.677 1 97.38 90 LEU A C 1
ATOM 681 O O . LEU A 1 90 ? 17.484 -8.641 -1.399 1 97.38 90 LEU A O 1
ATOM 685 N N . ASP A 1 91 ? 18.625 -10.547 -1.606 1 96.94 91 ASP A N 1
ATOM 686 C CA . ASP A 1 91 ? 19.859 -9.953 -1.086 1 96.94 91 ASP A CA 1
ATOM 687 C C . ASP A 1 91 ? 20.375 -8.852 -2.01 1 96.94 91 ASP A C 1
ATOM 689 O O . ASP A 1 91 ? 21.125 -7.977 -1.577 1 96.94 91 ASP A O 1
ATOM 693 N N . GLN A 1 92 ? 20 -8.883 -3.227 1 96.12 92 GLN A N 1
ATOM 694 C CA . GLN A 1 92 ? 20.375 -7.855 -4.195 1 96.12 92 GLN A CA 1
ATOM 695 C C . GLN A 1 92 ? 19.438 -6.656 -4.117 1 96.12 92 GLN A C 1
ATOM 697 O O . GLN A 1 92 ? 19.562 -5.711 -4.898 1 96.12 92 GLN A O 1
ATOM 702 N N . GLY A 1 93 ? 18.469 -6.746 -3.26 1 95.56 93 GLY A N 1
ATOM 703 C CA . GLY A 1 93 ? 17.547 -5.641 -3.059 1 95.56 93 GLY A CA 1
ATOM 704 C C . GLY A 1 93 ? 16.312 -5.727 -3.936 1 95.56 93 GLY A C 1
ATOM 705 O O . GLY A 1 93 ? 15.492 -4.805 -3.951 1 95.56 93 GLY A O 1
ATOM 706 N N . GLN A 1 94 ? 16.172 -6.832 -4.613 1 97.06 94 GLN A N 1
ATOM 707 C CA . GLN A 1 94 ? 15.016 -7.016 -5.492 1 97.06 94 GLN A CA 1
ATOM 708 C C . GLN A 1 94 ? 13.797 -7.504 -4.707 1 97.06 94 GLN A C 1
ATOM 710 O O . GLN A 1 94 ? 13.922 -8.352 -3.82 1 97.06 94 GLN A O 1
ATOM 715 N N . ASP A 1 95 ? 12.672 -6.844 -5.055 1 98.5 95 ASP A N 1
ATOM 716 C CA . ASP A 1 95 ? 11.43 -7.516 -4.672 1 98.5 95 ASP A CA 1
ATOM 717 C C . ASP A 1 95 ? 11.203 -8.773 -5.508 1 98.5 95 ASP A C 1
ATOM 719 O O . ASP A 1 95 ? 11.43 -8.766 -6.719 1 98.5 95 ASP A O 1
ATOM 723 N N . VAL A 1 96 ? 10.828 -9.859 -4.828 1 98.5 96 VAL A N 1
ATOM 724 C CA . VAL A 1 96 ? 10.703 -11.133 -5.527 1 98.5 96 VAL A CA 1
ATOM 725 C C . VAL A 1 96 ? 9.266 -11.633 -5.43 1 98.5 96 VAL A C 1
ATOM 727 O O . VAL A 1 96 ? 8.688 -11.664 -4.344 1 98.5 96 VAL A O 1
ATOM 730 N N . ILE A 1 97 ? 8.711 -12.039 -6.609 1 98.44 97 ILE A N 1
ATOM 731 C CA . ILE A 1 97 ? 7.371 -12.625 -6.637 1 98.44 97 ILE A CA 1
ATOM 732 C C . ILE A 1 97 ? 7.473 -14.141 -6.766 1 98.44 97 ILE A C 1
ATOM 734 O O . ILE A 1 97 ? 8.172 -14.648 -7.645 1 98.44 97 ILE A O 1
ATOM 738 N N . LEU A 1 98 ? 6.863 -14.82 -5.824 1 97.88 98 LEU A N 1
ATOM 739 C CA . LEU A 1 98 ? 6.535 -16.234 -6 1 97.88 98 LEU A CA 1
ATOM 740 C C . LEU A 1 98 ? 5.109 -16.406 -6.512 1 97.88 98 LEU A C 1
ATOM 742 O O . LEU A 1 98 ? 4.152 -16.047 -5.824 1 97.88 98 LEU A O 1
ATOM 746 N N . GLU A 1 99 ? 4.996 -16.875 -7.734 1 95.5 99 GLU A N 1
ATOM 747 C CA . GLU A 1 99 ? 3.697 -17.25 -8.289 1 95.5 99 GLU A CA 1
ATOM 748 C C . GLU A 1 99 ? 3.379 -18.719 -8.016 1 95.5 99 GLU A C 1
ATOM 750 O O . GLU A 1 99 ? 3.779 -19.594 -8.781 1 95.5 99 GLU A 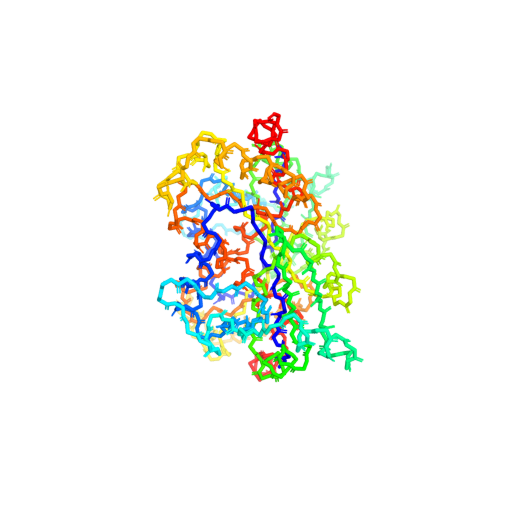O 1
ATOM 755 N N . ILE A 1 100 ? 2.652 -18.969 -6.859 1 95.56 100 ILE A N 1
ATOM 756 C CA . ILE A 1 100 ? 2.494 -20.344 -6.41 1 95.56 100 ILE A CA 1
ATOM 757 C C . ILE A 1 100 ? 1.071 -20.562 -5.902 1 95.56 100 ILE A C 1
ATOM 759 O O . ILE A 1 100 ? 0.31 -19.594 -5.742 1 95.56 100 ILE A O 1
ATOM 763 N N . ASP A 1 101 ? 0.734 -21.859 -5.727 1 95.06 101 ASP A N 1
ATOM 764 C CA . ASP A 1 101 ? -0.589 -22.203 -5.223 1 95.06 101 ASP A CA 1
ATOM 765 C C . ASP A 1 101 ? -0.677 -22 -3.713 1 95.06 101 ASP A C 1
ATOM 767 O O . ASP A 1 101 ? 0.312 -21.641 -3.072 1 95.06 101 ASP A O 1
ATOM 771 N N . TRP A 1 102 ? -1.928 -22.25 -3.211 1 97.19 102 TRP A N 1
ATOM 772 C CA . TRP A 1 102 ? -2.207 -21.969 -1.808 1 97.19 102 TRP A CA 1
ATOM 773 C C . TRP A 1 102 ? -1.381 -22.875 -0.895 1 97.19 102 TRP A C 1
ATOM 775 O O . TRP A 1 102 ? -1.001 -22.469 0.207 1 97.19 102 TRP A O 1
ATOM 785 N N . GLN A 1 103 ? -1.053 -24.062 -1.303 1 97.06 103 GLN A N 1
ATOM 786 C CA . GLN A 1 103 ? -0.245 -24.953 -0.481 1 97.06 103 GLN A CA 1
ATOM 787 C C . GLN A 1 103 ? 1.169 -24.406 -0.301 1 97.06 103 GLN A C 1
ATOM 789 O O . GLN A 1 103 ? 1.682 -24.359 0.819 1 97.06 103 GLN A O 1
ATOM 794 N N . GLY A 1 104 ? 1.742 -24.078 -1.427 1 97.25 104 GLY A N 1
ATOM 795 C CA . GLY A 1 104 ? 3.053 -23.453 -1.359 1 97.25 104 GLY A CA 1
ATOM 796 C C . GLY A 1 104 ? 3.057 -22.156 -0.57 1 97.25 104 GLY A C 1
ATOM 797 O O . GLY A 1 104 ? 3.973 -21.906 0.216 1 97.25 104 GLY A O 1
ATOM 798 N N . ALA A 1 105 ? 2.047 -21.406 -0.789 1 97.94 105 ALA A N 1
ATOM 799 C CA . ALA A 1 105 ? 1.927 -20.125 -0.095 1 97.94 105 ALA A CA 1
ATOM 800 C C . ALA A 1 105 ? 1.905 -20.328 1.419 1 97.94 105 ALA A C 1
ATOM 802 O O . ALA A 1 105 ? 2.549 -19.578 2.158 1 97.94 105 ALA A O 1
ATOM 803 N N . ARG A 1 106 ? 1.222 -21.281 1.843 1 98.12 106 ARG A N 1
ATOM 804 C CA . ARG A 1 106 ? 1.125 -21.578 3.27 1 98.12 106 ARG A CA 1
ATOM 805 C C . ARG A 1 106 ? 2.49 -21.922 3.852 1 98.12 106 ARG A C 1
ATOM 807 O O . ARG A 1 106 ? 2.861 -21.438 4.918 1 98.12 106 ARG A O 1
ATOM 814 N N . GLN A 1 107 ? 3.236 -22.719 3.137 1 97.75 107 GLN A N 1
ATOM 815 C CA . GLN A 1 107 ? 4.586 -23.078 3.559 1 97.75 107 GLN A CA 1
ATOM 816 C C . GLN A 1 107 ? 5.488 -21.844 3.639 1 97.75 107 GLN A C 1
ATOM 818 O O . GLN A 1 107 ? 6.23 -21.688 4.605 1 97.75 107 GLN A O 1
ATOM 823 N N . VAL A 1 108 ? 5.375 -20.984 2.68 1 97.81 108 VAL A N 1
ATOM 824 C CA . VAL A 1 108 ? 6.227 -19.812 2.605 1 97.81 108 VAL A CA 1
ATOM 825 C C . VAL A 1 108 ? 5.895 -18.859 3.756 1 97.81 108 VAL A C 1
ATOM 827 O O . VAL A 1 108 ? 6.797 -18.328 4.414 1 97.81 108 VAL A O 1
ATOM 830 N N . ARG A 1 109 ? 4.609 -18.641 3.98 1 97.31 109 ARG A N 1
ATOM 831 C CA . ARG A 1 109 ? 4.199 -17.734 5.055 1 97.31 109 ARG A CA 1
ATOM 832 C C . ARG A 1 109 ? 4.695 -18.234 6.406 1 97.31 109 ARG A C 1
ATOM 834 O O . ARG A 1 109 ? 5.012 -17.438 7.293 1 97.31 109 ARG A O 1
ATOM 841 N N . GLU A 1 110 ? 4.824 -19.531 6.559 1 96.75 110 GLU A N 1
ATOM 842 C CA . GLU A 1 110 ? 5.324 -20.125 7.793 1 96.75 110 GLU A CA 1
ATOM 843 C C . GLU A 1 110 ? 6.836 -19.953 7.914 1 96.75 110 GLU A C 1
ATOM 845 O O . GLU A 1 110 ? 7.344 -19.625 8.992 1 96.75 110 GLU A O 1
ATOM 850 N N . ARG A 1 111 ? 7.527 -20.109 6.848 1 95.06 111 ARG A N 1
ATOM 851 C CA . ARG A 1 111 ? 8.984 -20.141 6.863 1 95.06 111 ARG A CA 1
ATOM 852 C C . ARG A 1 111 ? 9.562 -18.719 6.754 1 95.06 111 ARG A C 1
ATOM 854 O O . ARG A 1 111 ? 10.672 -18.469 7.215 1 95.06 111 ARG A O 1
ATOM 861 N N . MET A 1 112 ? 8.805 -17.875 6.141 1 95.44 112 MET A N 1
ATOM 862 C CA . MET A 1 112 ? 9.203 -16.484 5.949 1 95.44 112 MET A CA 1
ATOM 863 C C . MET A 1 112 ? 8.062 -15.539 6.316 1 95.44 112 MET A C 1
ATOM 865 O O . MET A 1 112 ? 7.473 -14.906 5.438 1 95.44 112 MET A O 1
ATOM 869 N N . PRO A 1 113 ? 7.875 -15.328 7.57 1 94.31 113 PRO A N 1
ATOM 870 C CA . PRO A 1 113 ? 6.715 -14.562 8.023 1 94.31 113 PRO A CA 1
ATOM 871 C C . PRO A 1 113 ? 6.758 -13.102 7.582 1 94.31 113 PRO A C 1
ATOM 873 O O . PRO A 1 113 ? 5.734 -12.406 7.621 1 94.31 113 PRO A O 1
ATOM 876 N N . GLY A 1 114 ? 7.82 -12.602 7.094 1 94.81 114 GLY A N 1
ATOM 877 C CA . GLY A 1 114 ? 7.91 -11.227 6.625 1 94.81 114 GLY A CA 1
ATOM 878 C C . GLY A 1 114 ? 7.445 -11.055 5.191 1 94.81 114 GLY A C 1
ATOM 879 O O . GLY A 1 114 ? 7.391 -9.93 4.68 1 94.81 114 GLY A O 1
ATOM 880 N N . CYS A 1 115 ? 7.066 -12.164 4.57 1 98 115 CYS A N 1
ATOM 881 C CA . CYS A 1 115 ? 6.594 -12.047 3.193 1 98 115 CYS A CA 1
ATOM 882 C C . CYS A 1 115 ? 5.215 -11.398 3.143 1 98 115 CYS A C 1
ATOM 884 O O . CYS A 1 115 ? 4.496 -11.383 4.141 1 98 115 CYS A O 1
ATOM 886 N N . LEU A 1 116 ? 4.871 -10.758 2.018 1 98.75 116 LEU A N 1
ATOM 887 C CA . LEU A 1 116 ? 3.537 -10.234 1.747 1 98.75 116 LEU A CA 1
ATOM 888 C C . LEU A 1 116 ? 2.803 -11.117 0.742 1 98.75 116 LEU A C 1
ATOM 890 O O . LEU A 1 116 ? 3.375 -11.516 -0.273 1 98.75 116 LEU A O 1
ATOM 894 N N . SER A 1 117 ? 1.545 -11.461 1.079 1 98.81 117 SER A N 1
ATOM 895 C CA . SER A 1 117 ? 0.814 -12.398 0.237 1 98.81 117 SER A CA 1
ATOM 896 C C . SER A 1 117 ? -0.436 -11.758 -0.354 1 98.81 117 SER A C 1
ATOM 898 O O . SER A 1 117 ? -1.137 -11.008 0.328 1 98.81 117 SER A O 1
ATOM 900 N N . VAL A 1 118 ? -0.669 -12.008 -1.675 1 98.88 118 VAL A N 1
ATOM 901 C CA . VAL A 1 118 ? -1.801 -11.477 -2.428 1 98.88 118 VAL A CA 1
ATOM 902 C C . VAL A 1 118 ? -2.584 -12.625 -3.061 1 98.88 118 VAL A C 1
ATOM 904 O O . VAL A 1 118 ? -2.006 -13.492 -3.717 1 98.88 118 VAL A O 1
ATOM 907 N N . PHE A 1 119 ? -3.881 -12.711 -2.779 1 98.88 119 PHE A N 1
ATOM 908 C CA . PHE A 1 119 ? -4.762 -13.625 -3.496 1 98.88 119 PHE A CA 1
ATOM 909 C C . PHE A 1 119 ? -5.59 -12.875 -4.531 1 98.88 119 PHE A C 1
ATOM 911 O O . PHE A 1 119 ? -6.176 -11.828 -4.23 1 98.88 119 PHE A O 1
ATOM 918 N N . ILE A 1 120 ? -5.621 -13.352 -5.785 1 98.69 120 ILE A N 1
ATOM 919 C CA . ILE A 1 120 ? -6.375 -12.719 -6.863 1 98.69 120 ILE A CA 1
ATOM 920 C C . ILE A 1 120 ? -7.578 -13.586 -7.227 1 98.69 120 ILE A C 1
ATOM 922 O O . ILE A 1 120 ? -7.422 -14.75 -7.594 1 98.69 120 ILE A O 1
ATOM 926 N N . LEU A 1 121 ? -8.734 -13.023 -7.16 1 98.5 121 LEU A N 1
ATOM 927 C CA . LEU A 1 121 ? -9.992 -13.695 -7.48 1 98.5 121 LEU A CA 1
ATOM 928 C C . LEU A 1 121 ? -10.492 -13.273 -8.859 1 98.5 121 LEU A C 1
ATOM 930 O O . LEU A 1 121 ? -10.234 -12.156 -9.305 1 98.5 121 LEU A O 1
ATOM 934 N N . PRO A 1 122 ? -11.211 -14.242 -9.562 1 97.88 122 PRO A N 1
ATOM 935 C CA . PRO A 1 122 ? -12.016 -13.797 -10.703 1 97.88 122 PRO A CA 1
ATOM 936 C C . PRO A 1 122 ? -13.258 -13.016 -10.273 1 97.88 122 PRO A C 1
ATOM 938 O O . PRO A 1 122 ? -13.656 -13.062 -9.109 1 97.88 122 PRO A O 1
ATOM 941 N N . PRO A 1 123 ? -13.836 -12.289 -11.195 1 97.06 123 PRO A N 1
ATOM 942 C CA . PRO A 1 123 ? -14.977 -11.461 -10.805 1 97.06 123 PRO A CA 1
ATOM 943 C C . PRO A 1 123 ? -16.25 -12.281 -10.578 1 97.06 123 PRO A C 1
ATOM 945 O O . PRO A 1 123 ? -17.141 -11.852 -9.852 1 97.06 123 PRO A O 1
ATOM 948 N N . SER A 1 124 ? -16.328 -13.375 -11.273 1 96.44 124 SER A N 1
ATOM 949 C CA . SER A 1 124 ? -17.5 -14.242 -11.133 1 96.44 124 SER A CA 1
ATOM 950 C C . SER A 1 124 ? -17.188 -15.664 -11.594 1 96.44 124 SER A C 1
ATOM 952 O O . SER A 1 124 ? -16.188 -15.891 -12.281 1 96.44 124 SER A O 1
ATOM 954 N N . ARG A 1 125 ? -18.094 -16.594 -11.172 1 95.06 125 ARG A N 1
ATOM 955 C CA . ARG A 1 125 ? -17.953 -17.969 -11.633 1 95.06 125 ARG A CA 1
ATOM 956 C C . ARG A 1 125 ? -18.156 -18.047 -13.141 1 95.06 125 ARG A C 1
ATOM 958 O O . ARG A 1 125 ? -17.438 -18.797 -13.82 1 95.06 125 ARG A O 1
ATOM 965 N N . GLU A 1 126 ? -19.078 -17.344 -13.57 1 94.81 126 GLU A N 1
ATOM 966 C CA . GLU A 1 126 ? -19.359 -17.312 -15 1 94.81 126 GLU A CA 1
ATOM 967 C C . GLU A 1 126 ? -18.156 -16.844 -15.805 1 94.81 126 GLU A C 1
ATOM 969 O O . GLU A 1 126 ? -17.781 -17.484 -16.797 1 94.81 126 GLU A O 1
ATOM 974 N N . GLU A 1 127 ? -17.609 -15.812 -15.352 1 94.5 127 GLU A N 1
ATOM 975 C CA . GLU A 1 127 ? -16.438 -15.297 -16.047 1 94.5 127 GLU A CA 1
ATOM 976 C C . GLU A 1 127 ? -15.273 -16.281 -15.961 1 94.5 127 GLU A C 1
ATOM 978 O O . GLU A 1 127 ? -14.539 -16.453 -16.938 1 94.5 127 GLU A O 1
ATOM 983 N N . LEU A 1 128 ? -15.086 -16.891 -14.828 1 94.19 128 LEU A N 1
ATOM 984 C CA . LEU A 1 128 ? -14.039 -17.891 -14.672 1 94.19 128 LEU A CA 1
ATOM 985 C C . LEU A 1 128 ? -14.234 -19.047 -15.656 1 94.19 128 LEU A C 1
ATOM 987 O O . LEU A 1 128 ? -13.289 -19.469 -16.328 1 94.19 128 LEU A O 1
ATOM 991 N N . ARG A 1 129 ? -15.43 -19.547 -15.789 1 93.31 129 ARG A N 1
ATOM 992 C CA . ARG A 1 129 ? -15.742 -20.609 -16.719 1 93.31 129 ARG A CA 1
ATOM 993 C C . ARG A 1 129 ? -15.422 -20.203 -18.156 1 93.31 129 ARG A C 1
ATOM 995 O O . ARG A 1 129 ? -14.836 -20.984 -18.906 1 93.31 129 ARG A O 1
ATOM 1002 N N . ARG A 1 130 ? -15.805 -19.031 -18.453 1 93.19 130 ARG A N 1
ATOM 1003 C CA . ARG A 1 130 ? -15.523 -18.516 -19.781 1 93.19 130 ARG A CA 1
ATOM 1004 C C . ARG A 1 130 ? -14.031 -18.531 -20.078 1 93.19 130 ARG A C 1
ATOM 1006 O O . ARG A 1 130 ? -13.594 -19 -21.125 1 93.19 130 ARG A O 1
ATOM 1013 N N . ARG A 1 131 ? -13.281 -18.016 -19.109 1 88.88 131 ARG A N 1
ATOM 1014 C CA . ARG A 1 131 ? -11.836 -17.953 -19.281 1 88.88 131 ARG A CA 1
ATOM 1015 C C . ARG A 1 131 ? -11.227 -19.344 -19.375 1 88.88 131 ARG A C 1
ATOM 1017 O O . ARG A 1 131 ? -10.328 -19.578 -20.188 1 88.88 131 ARG A O 1
ATOM 1024 N N . LEU A 1 132 ? -11.68 -20.312 -18.594 1 87.94 132 LEU A N 1
ATOM 1025 C CA . LEU A 1 132 ? -11.195 -21.688 -18.625 1 87.94 132 LEU A CA 1
ATOM 1026 C C . LEU A 1 132 ? -11.547 -22.375 -19.938 1 87.94 132 LEU A C 1
ATOM 1028 O O . LEU A 1 132 ? -10.773 -23.188 -20.453 1 87.94 132 LEU A O 1
ATOM 1032 N N . THR A 1 133 ? -12.703 -22.016 -20.484 1 87.81 133 THR A N 1
ATOM 1033 C CA . THR A 1 133 ? -13.172 -22.594 -21.75 1 87.81 133 THR A CA 1
ATOM 1034 C C . THR A 1 133 ? -12.359 -22.062 -22.922 1 87.81 133 THR A C 1
ATOM 1036 O O . THR A 1 133 ? -12.031 -22.812 -23.844 1 87.81 133 THR A O 1
ATOM 1039 N N . GLN A 1 134 ? -12.047 -20.844 -22.922 1 82.62 134 GLN A N 1
ATOM 1040 C CA . GLN A 1 134 ? -11.305 -20.219 -24.016 1 82.62 134 GLN A CA 1
ATOM 1041 C C . GLN A 1 134 ? -9.859 -20.719 -24.062 1 82.62 134 GLN A C 1
ATOM 1043 O O . GLN A 1 134 ? -9.234 -20.734 -25.125 1 82.62 134 GLN A O 1
ATOM 1048 N N . ARG A 1 135 ? -9.219 -21.031 -23.047 1 68 135 ARG A N 1
ATOM 1049 C CA . ARG A 1 135 ? -7.824 -21.453 -22.984 1 68 135 ARG A CA 1
ATOM 1050 C C . ARG A 1 135 ? -7.648 -22.844 -23.578 1 68 135 ARG A C 1
ATOM 1052 O O . ARG A 1 135 ? -6.57 -23.188 -24.078 1 68 135 ARG A O 1
ATOM 1059 N N . GLY A 1 136 ? -8.672 -23.719 -23.438 1 61.91 136 GLY A N 1
ATOM 1060 C CA . GLY A 1 136 ? -8.539 -25.078 -23.938 1 61.91 136 GLY A CA 1
ATOM 1061 C C . GLY A 1 136 ? -9.75 -25.562 -24.703 1 61.91 136 GLY A C 1
ATOM 1062 O O . GLY A 1 136 ? -10.852 -25.031 -24.531 1 61.91 136 GLY A O 1
ATOM 1063 N N . GLN A 1 137 ? -9.539 -26.016 -25.891 1 65.25 137 GLN A N 1
ATOM 1064 C CA . GLN A 1 137 ? -10.578 -26.797 -26.578 1 65.25 137 GLN A CA 1
ATOM 1065 C C . GLN A 1 137 ? -10.961 -28.031 -25.766 1 65.25 137 GLN A C 1
ATOM 1067 O O . GLN A 1 137 ? -10.812 -29.156 -26.234 1 65.25 137 GLN A O 1
ATOM 1072 N N . ASP A 1 138 ? -11.289 -27.734 -24.422 1 69.31 138 ASP A N 1
ATOM 1073 C CA . ASP A 1 138 ? -11.523 -28.891 -23.562 1 69.31 138 ASP A CA 1
ATOM 1074 C C . ASP A 1 138 ? -12.992 -29.312 -23.609 1 69.31 138 ASP A C 1
ATOM 1076 O O . ASP A 1 138 ? -13.867 -28.484 -23.859 1 69.31 138 ASP A O 1
ATOM 1080 N N . GLU A 1 139 ? -13.125 -30.562 -23.453 1 82.69 139 GLU A N 1
ATOM 1081 C CA . GLU A 1 139 ? -14.461 -31.141 -23.297 1 82.69 139 GLU A CA 1
ATOM 1082 C C . GLU A 1 139 ? -15.156 -30.594 -22.047 1 82.69 139 GLU A C 1
ATOM 1084 O O . GLU A 1 139 ? -14.492 -30.219 -21.078 1 82.69 139 GLU A O 1
ATOM 1089 N N . PRO A 1 140 ? -16.406 -30.531 -22.125 1 85.88 140 PRO A N 1
ATOM 1090 C CA . PRO A 1 140 ? -17.188 -30 -21.016 1 85.88 140 PRO A CA 1
ATOM 1091 C C . PRO A 1 140 ? -16.828 -30.672 -19.688 1 85.88 140 PRO A C 1
ATOM 1093 O O . PRO A 1 140 ? -16.766 -30 -18.641 1 85.88 140 PRO A O 1
ATOM 1096 N N . GLU A 1 141 ? -16.578 -31.906 -19.734 1 88.81 141 GLU A N 1
ATOM 1097 C CA . GLU A 1 141 ? -16.234 -32.625 -18.5 1 88.81 141 GLU A CA 1
ATOM 1098 C C . GLU A 1 141 ? -14.922 -32.125 -17.906 1 88.81 141 GLU A C 1
ATOM 1100 O O . GLU A 1 141 ? -14.781 -32.031 -16.688 1 88.81 141 GLU A O 1
ATOM 1105 N N . VAL A 1 142 ? -14.102 -31.875 -18.719 1 86.56 142 VAL A N 1
ATOM 1106 C CA . VAL A 1 142 ? -12.797 -31.375 -18.297 1 86.56 142 VAL A CA 1
ATOM 1107 C C . VAL A 1 142 ? -12.961 -29.984 -17.688 1 86.56 142 VAL A C 1
ATOM 1109 O O . VAL A 1 142 ? -12.359 -29.688 -16.641 1 86.56 142 VAL A O 1
ATOM 1112 N N . ILE A 1 143 ? -13.789 -29.172 -18.188 1 89.69 143 ILE A N 1
ATOM 1113 C CA . ILE A 1 143 ? -14.023 -27.828 -17.703 1 89.69 143 ILE A CA 1
ATOM 1114 C C . ILE A 1 143 ? -14.672 -27.875 -16.312 1 89.69 143 ILE A C 1
ATOM 1116 O O . ILE A 1 143 ? -14.297 -27.125 -15.414 1 89.69 143 ILE A O 1
ATOM 1120 N N . ASP A 1 144 ? -15.578 -28.766 -16.203 1 92 144 ASP A N 1
ATOM 1121 C CA . ASP A 1 144 ? -16.25 -28.922 -14.914 1 92 144 ASP A CA 1
ATOM 1122 C C . ASP A 1 144 ? -15.242 -29.312 -13.828 1 92 144 ASP A C 1
ATOM 1124 O O . ASP A 1 144 ? -15.328 -28.812 -12.695 1 92 144 ASP A O 1
ATOM 1128 N N . ARG A 1 145 ? -14.422 -30.141 -14.18 1 90.69 145 ARG A N 1
ATOM 1129 C CA . ARG A 1 145 ? -13.391 -30.547 -13.234 1 90.69 145 ARG A CA 1
ATOM 1130 C C . ARG A 1 145 ? -12.484 -29.375 -12.867 1 90.69 145 ARG A C 1
ATOM 1132 O O . ARG A 1 145 ? -12.172 -29.172 -11.695 1 90.69 145 ARG A O 1
ATOM 1139 N N . ARG A 1 146 ? -12.148 -28.641 -13.75 1 88.06 146 ARG A N 1
ATOM 1140 C CA . ARG A 1 146 ? -11.297 -27.484 -13.531 1 88.06 146 ARG A CA 1
ATOM 1141 C C . ARG A 1 146 ? -12.008 -26.438 -12.664 1 88.06 146 ARG A C 1
ATOM 1143 O O . ARG A 1 146 ? -11.375 -25.797 -11.82 1 88.06 146 ARG A O 1
ATOM 1150 N N . MET A 1 147 ? -13.227 -26.344 -12.922 1 92.81 147 MET A N 1
ATOM 1151 C CA . MET A 1 147 ? -14.023 -25.406 -12.117 1 92.81 147 MET A CA 1
ATOM 1152 C C . MET A 1 147 ? -14.055 -25.844 -10.656 1 92.81 147 MET A C 1
ATOM 1154 O O . MET A 1 147 ? -13.906 -25.016 -9.758 1 92.81 147 MET A O 1
ATOM 1158 N N . ALA A 1 148 ? -14.25 -27.094 -10.461 1 93.56 148 ALA A N 1
ATOM 1159 C CA . ALA A 1 148 ? -14.281 -27.625 -9.102 1 93.56 148 ALA A CA 1
ATOM 1160 C C . ALA A 1 148 ? -12.938 -27.406 -8.398 1 93.56 148 ALA A C 1
ATOM 1162 O O . ALA A 1 148 ? -12.898 -27.031 -7.227 1 93.56 148 ALA A O 1
ATOM 1163 N N . GLU A 1 149 ? -11.914 -27.625 -9.102 1 91.88 149 GLU A N 1
ATOM 1164 C CA . GLU A 1 149 ? -10.578 -27.391 -8.57 1 91.88 149 GLU A CA 1
ATOM 1165 C C . GLU A 1 149 ? -10.367 -25.922 -8.25 1 91.88 149 GLU A C 1
ATOM 1167 O O . GLU A 1 149 ? -9.789 -25.578 -7.207 1 91.88 149 GLU A O 1
ATOM 1172 N N . ALA A 1 150 ? -10.852 -25.078 -9.086 1 93.44 150 ALA A N 1
ATOM 1173 C CA . ALA A 1 150 ? -10.727 -23.625 -8.883 1 93.44 150 ALA A CA 1
ATOM 1174 C C . ALA A 1 150 ? -11.461 -23.188 -7.625 1 93.44 150 ALA A C 1
ATOM 1176 O O . ALA A 1 150 ? -10.953 -22.359 -6.863 1 93.44 150 ALA A O 1
ATOM 1177 N N . VAL A 1 151 ? -12.602 -23.719 -7.453 1 95.19 151 VAL A N 1
ATOM 1178 C CA . VAL A 1 151 ? -13.383 -23.391 -6.266 1 95.19 151 VAL A CA 1
ATOM 1179 C C . VAL A 1 151 ? -12.633 -23.812 -5.012 1 95.19 151 VAL A C 1
ATOM 1181 O O . VAL A 1 151 ? -12.555 -23.062 -4.035 1 95.19 151 VAL A O 1
ATOM 1184 N N . SER A 1 152 ? -12.078 -24.984 -5.066 1 95.06 152 SER A N 1
ATOM 1185 C CA . SER A 1 152 ? -11.273 -25.453 -3.953 1 95.06 152 SER A CA 1
ATOM 1186 C C . SER A 1 152 ? -10.094 -24.531 -3.686 1 95.06 152 SER A C 1
ATOM 1188 O O . SER A 1 152 ? -9.812 -24.203 -2.533 1 95.06 152 SER A O 1
ATOM 1190 N N . GLU A 1 153 ? -9.453 -24.094 -4.672 1 95.44 153 GLU A N 1
ATOM 1191 C CA . GLU A 1 153 ? -8.336 -23.172 -4.539 1 95.44 153 GLU A CA 1
ATOM 1192 C C . GLU A 1 153 ? -8.781 -21.844 -3.922 1 95.44 153 GLU A C 1
ATOM 1194 O O . GLU A 1 153 ? -8.141 -21.328 -3.002 1 95.44 153 GLU A O 1
ATOM 1199 N N . MET A 1 154 ? -9.898 -21.328 -4.391 1 97.69 154 MET A N 1
ATOM 1200 C CA . MET A 1 154 ? -10.383 -20.016 -3.971 1 97.69 154 MET A CA 1
ATOM 1201 C C . MET A 1 154 ? -10.805 -20.031 -2.506 1 97.69 154 MET A C 1
ATOM 1203 O O . MET A 1 154 ? -10.805 -19 -1.841 1 97.69 154 MET A O 1
ATOM 1207 N N . SER A 1 155 ? -11.094 -21.203 -1.955 1 97.56 155 SER A N 1
ATOM 1208 C CA . SER A 1 155 ? -11.539 -21.312 -0.569 1 97.56 155 SER A CA 1
ATOM 1209 C C . SER A 1 155 ? -10.422 -20.922 0.398 1 97.56 155 SER A C 1
ATOM 1211 O O . SER A 1 155 ? -10.672 -20.688 1.58 1 97.56 155 SER A O 1
ATOM 1213 N N . HIS A 1 156 ? -9.172 -20.734 -0.087 1 97.88 156 HIS A N 1
ATOM 1214 C CA . HIS A 1 156 ? -8.031 -20.422 0.764 1 97.88 156 HIS A CA 1
ATOM 1215 C C . HIS A 1 156 ? -7.695 -18.938 0.711 1 97.88 156 HIS A C 1
ATOM 1217 O O . HIS A 1 156 ? -6.664 -18.516 1.233 1 97.88 156 HIS A O 1
ATOM 1223 N N . TYR A 1 157 ? -8.555 -18.062 0.144 1 98.38 157 TYR A N 1
ATOM 1224 C CA . TYR A 1 157 ? -8.281 -16.641 -0.033 1 98.38 157 TYR A CA 1
ATOM 1225 C C . TYR A 1 157 ? -8.031 -15.961 1.31 1 98.38 157 TYR A C 1
ATOM 1227 O O . TYR A 1 157 ? -7.262 -15 1.394 1 98.38 157 TYR A O 1
ATOM 1235 N N . ALA A 1 158 ? -8.586 -16.531 2.379 1 98.25 158 ALA A N 1
ATOM 1236 C CA . ALA A 1 158 ? -8.617 -15.859 3.672 1 98.25 158 ALA A CA 1
ATOM 1237 C C . ALA A 1 158 ? -7.277 -16 4.395 1 98.25 158 ALA A C 1
ATOM 1239 O O . ALA A 1 158 ? -7.078 -15.414 5.461 1 98.25 158 ALA A O 1
ATOM 1240 N N . GLU A 1 159 ? -6.336 -16.688 3.803 1 98.12 159 GLU A N 1
ATOM 1241 C CA . GLU A 1 159 ? -5.016 -16.906 4.391 1 98.12 159 GLU A CA 1
ATOM 1242 C C . GLU A 1 159 ? -4.047 -15.797 3.98 1 98.12 159 GLU A C 1
ATOM 1244 O O . GLU A 1 159 ? -2.914 -15.742 4.469 1 98.12 159 GLU A O 1
ATOM 1249 N N . TYR A 1 160 ? -4.477 -14.859 3.207 1 98.69 160 TYR A N 1
ATOM 1250 C CA . TYR A 1 160 ? -3.561 -13.93 2.561 1 98.69 160 TYR A CA 1
ATOM 1251 C C . TYR A 1 160 ? -3.67 -12.539 3.178 1 98.69 160 TYR A C 1
ATOM 1253 O O . TYR A 1 160 ? -4.637 -12.242 3.885 1 98.69 160 TYR A O 1
ATOM 1261 N N . ASP A 1 161 ? -2.66 -11.695 2.914 1 98.69 161 ASP A N 1
ATOM 1262 C CA . ASP A 1 161 ? -2.646 -10.328 3.42 1 98.69 161 ASP A CA 1
ATOM 1263 C C . ASP A 1 161 ? -3.568 -9.43 2.598 1 98.69 161 ASP A C 1
ATOM 1265 O O . ASP A 1 161 ? -4.25 -8.555 3.148 1 98.69 161 ASP A O 1
ATOM 1269 N N . TYR A 1 162 ? -3.553 -9.617 1.289 1 98.88 162 TYR A N 1
ATOM 1270 C CA . TYR A 1 162 ? -4.305 -8.789 0.353 1 98.88 162 TYR A CA 1
ATOM 1271 C C . TYR A 1 162 ? -5.227 -9.641 -0.509 1 98.88 162 TYR A C 1
ATOM 1273 O O . TYR A 1 162 ? -4.926 -10.797 -0.795 1 98.88 162 TYR A O 1
ATOM 1281 N N . LEU A 1 163 ? -6.309 -9.055 -0.903 1 98.81 163 LEU A N 1
ATOM 1282 C CA . LEU A 1 163 ? -7.301 -9.68 -1.776 1 98.81 163 LEU A CA 1
ATOM 1283 C C . LEU A 1 163 ? -7.664 -8.758 -2.932 1 98.81 163 LEU A C 1
ATOM 1285 O O . LEU A 1 163 ? -8.094 -7.621 -2.713 1 98.81 163 LEU A O 1
ATOM 1289 N N . LEU A 1 164 ? -7.438 -9.195 -4.168 1 98.69 164 LEU A N 1
ATOM 1290 C CA . LEU A 1 164 ? -7.781 -8.461 -5.383 1 98.69 164 LEU A CA 1
ATOM 1291 C C . LEU A 1 164 ? -8.82 -9.219 -6.199 1 98.69 164 LEU A C 1
ATOM 1293 O O . LEU A 1 164 ? -8.883 -10.453 -6.148 1 98.69 164 LEU A O 1
ATOM 1297 N N . VAL A 1 165 ? -9.648 -8.523 -6.906 1 98.44 165 VAL A N 1
ATOM 1298 C CA . VAL A 1 165 ? -10.562 -9.094 -7.895 1 98.44 165 VAL A CA 1
ATOM 1299 C C . VAL A 1 165 ? -10.156 -8.633 -9.297 1 98.44 165 VAL A C 1
ATOM 1301 O O . VAL A 1 165 ? -10.086 -7.43 -9.562 1 98.44 165 VAL A O 1
ATOM 1304 N N . ASN A 1 166 ? -9.891 -9.602 -10.148 1 98 166 ASN A N 1
ATOM 1305 C CA . ASN A 1 166 ? -9.469 -9.258 -11.5 1 98 166 ASN A CA 1
ATOM 1306 C C . ASN A 1 166 ? -10.656 -9.117 -12.445 1 98 166 ASN A C 1
ATOM 1308 O O . ASN A 1 166 ? -10.852 -9.945 -13.328 1 98 166 ASN A O 1
ATOM 1312 N N . ASP A 1 167 ? -11.336 -8.016 -12.328 1 96.69 167 ASP A N 1
ATOM 1313 C CA . ASP A 1 167 ? -12.461 -7.688 -13.195 1 96.69 167 ASP A CA 1
ATOM 1314 C C . ASP A 1 167 ? -12.031 -6.754 -14.328 1 96.69 167 ASP A C 1
ATOM 1316 O O . ASP A 1 167 ? -12.68 -6.703 -15.375 1 96.69 167 ASP A O 1
ATOM 1320 N N . ASP A 1 168 ? -11.047 -6.031 -14.141 1 97.56 168 ASP A N 1
ATOM 1321 C CA . ASP A 1 168 ? -10.406 -5.141 -15.102 1 97.56 168 ASP A CA 1
ATOM 1322 C C . ASP A 1 168 ? -8.891 -5.23 -15.016 1 97.56 168 ASP A C 1
ATOM 1324 O O . ASP A 1 168 ? -8.297 -4.867 -13.992 1 97.56 168 ASP A O 1
ATOM 1328 N N . PHE A 1 169 ? -8.25 -5.691 -16.125 1 97.44 169 PHE A N 1
ATOM 1329 C CA . PHE A 1 169 ? -6.832 -6.035 -16.125 1 97.44 169 PHE A CA 1
ATOM 1330 C C . PHE A 1 169 ? -5.984 -4.84 -15.711 1 97.44 169 PHE A C 1
ATOM 1332 O O . PHE A 1 169 ? -5.164 -4.945 -14.797 1 97.44 169 PHE A O 1
ATOM 1339 N N . ASP A 1 170 ? -6.223 -3.682 -16.297 1 98.19 170 ASP A N 1
ATOM 1340 C CA . ASP A 1 170 ? -5.398 -2.502 -16.047 1 98.19 170 ASP A CA 1
ATOM 1341 C C . ASP A 1 170 ? -5.566 -2.002 -14.617 1 98.19 170 ASP A C 1
ATOM 1343 O O . ASP A 1 170 ? -4.586 -1.639 -13.961 1 98.19 170 ASP A O 1
ATOM 1347 N N . ARG A 1 171 ? -6.766 -1.991 -14.172 1 98.06 171 ARG A N 1
ATOM 1348 C CA . ARG A 1 171 ? -7.023 -1.551 -12.805 1 98.06 171 ARG A CA 1
ATOM 1349 C C . ARG A 1 171 ? -6.406 -2.512 -11.797 1 98.06 171 ARG A C 1
ATOM 1351 O O . ARG A 1 171 ? -5.793 -2.084 -10.82 1 98.06 171 ARG A O 1
ATOM 1358 N N . THR A 1 172 ? -6.582 -3.789 -12.055 1 98.56 172 THR A N 1
ATOM 1359 C CA . THR A 1 172 ? -6.027 -4.781 -11.141 1 98.56 172 THR A CA 1
ATOM 1360 C C . THR A 1 172 ? -4.504 -4.695 -11.109 1 98.56 172 THR A C 1
ATOM 1362 O O . THR A 1 172 ? -3.893 -4.824 -10.047 1 98.56 172 THR A O 1
ATOM 1365 N N . LEU A 1 173 ? -3.91 -4.441 -12.25 1 98.69 173 LEU A N 1
ATOM 1366 C CA . LEU A 1 173 ? -2.461 -4.277 -12.32 1 98.69 173 LEU A CA 1
ATOM 1367 C C . LEU A 1 173 ? -2.008 -3.076 -11.5 1 98.69 173 LEU A C 1
ATOM 1369 O O . LEU A 1 173 ? -1.021 -3.154 -10.766 1 98.69 173 LEU A O 1
ATOM 1373 N N . ALA A 1 174 ? -2.734 -2.027 -11.602 1 98.44 174 ALA A N 1
ATOM 1374 C CA . ALA A 1 174 ? -2.42 -0.822 -10.836 1 98.44 174 ALA A CA 1
ATOM 1375 C C . ALA A 1 174 ? -2.551 -1.072 -9.336 1 98.44 174 ALA A C 1
ATOM 1377 O O . ALA A 1 174 ? -1.724 -0.605 -8.555 1 98.44 174 ALA A O 1
ATOM 1378 N N . ASP A 1 175 ? -3.609 -1.797 -8.984 1 98.69 175 ASP A N 1
ATOM 1379 C CA . ASP A 1 175 ? -3.818 -2.139 -7.578 1 98.69 175 ASP A CA 1
ATOM 1380 C C . ASP A 1 175 ? -2.68 -3.01 -7.051 1 98.69 175 ASP A C 1
ATOM 1382 O O . ASP A 1 175 ? -2.188 -2.791 -5.941 1 98.69 175 ASP A O 1
ATOM 1386 N N . LEU A 1 176 ? -2.289 -3.953 -7.852 1 98.81 176 LEU A N 1
ATOM 1387 C CA . LEU A 1 176 ? -1.171 -4.812 -7.48 1 98.81 176 LEU A CA 1
ATOM 1388 C C . LEU A 1 176 ? 0.107 -3.998 -7.312 1 98.81 176 LEU A C 1
ATOM 1390 O O . LEU A 1 176 ? 0.825 -4.16 -6.32 1 98.81 176 LEU A O 1
ATOM 1394 N N . GLN A 1 177 ? 0.394 -3.146 -8.234 1 98.69 177 GLN A N 1
ATOM 1395 C CA . GLN A 1 177 ? 1.562 -2.275 -8.164 1 98.69 177 GLN A CA 1
ATOM 1396 C C . GLN A 1 177 ? 1.516 -1.396 -6.918 1 98.69 177 GLN A C 1
ATOM 1398 O O . GLN A 1 177 ? 2.551 -1.121 -6.309 1 98.69 177 GLN A O 1
ATOM 1403 N N . ALA A 1 178 ? 0.338 -0.936 -6.578 1 98.81 178 ALA A N 1
ATOM 1404 C CA . ALA A 1 178 ? 0.173 -0.071 -5.414 1 98.81 178 ALA A CA 1
ATOM 1405 C C . ALA A 1 178 ? 0.607 -0.783 -4.133 1 98.81 178 ALA A C 1
ATOM 1407 O O . ALA A 1 178 ? 1.167 -0.161 -3.229 1 98.81 178 ALA A O 1
ATOM 1408 N N . ILE A 1 179 ? 0.357 -2.035 -4.043 1 98.88 179 ILE A N 1
ATOM 1409 C CA . ILE A 1 179 ? 0.757 -2.82 -2.883 1 98.88 179 ILE A CA 1
ATOM 1410 C C . ILE A 1 179 ? 2.277 -2.809 -2.748 1 98.88 179 ILE A C 1
ATOM 1412 O O . ILE A 1 179 ? 2.811 -2.6 -1.655 1 98.88 179 ILE A O 1
ATOM 1416 N N . PHE A 1 180 ? 2.994 -2.98 -3.852 1 98.75 180 PHE A N 1
ATOM 1417 C CA . PHE A 1 180 ? 4.453 -2.934 -3.85 1 98.75 180 PHE A CA 1
ATOM 1418 C C . PHE A 1 180 ? 4.949 -1.544 -3.469 1 98.75 180 PHE A C 1
ATOM 1420 O O . PHE A 1 180 ? 5.832 -1.405 -2.621 1 98.75 180 PHE A O 1
ATOM 1427 N N . THR A 1 181 ? 4.355 -0.573 -4.086 1 98.62 181 THR A N 1
ATOM 1428 C CA . THR A 1 181 ? 4.766 0.809 -3.857 1 98.62 181 THR A CA 1
ATOM 1429 C C . THR A 1 181 ? 4.574 1.195 -2.395 1 98.62 181 THR A C 1
ATOM 1431 O O . THR A 1 181 ? 5.477 1.761 -1.772 1 98.62 181 THR A O 1
ATOM 1434 N N . ALA A 1 182 ? 3.404 0.869 -1.865 1 98.81 182 ALA A N 1
ATOM 1435 C CA . ALA A 1 182 ? 3.121 1.191 -0.469 1 98.81 182 ALA A CA 1
ATOM 1436 C C . ALA A 1 182 ? 4.129 0.526 0.462 1 98.81 182 ALA A C 1
ATOM 1438 O O . ALA A 1 182 ? 4.645 1.161 1.387 1 98.81 182 ALA A O 1
ATOM 1439 N N . ASN A 1 183 ? 4.41 -0.716 0.208 1 98.62 183 ASN A N 1
ATOM 1440 C CA . ASN A 1 183 ? 5.363 -1.437 1.044 1 98.62 183 ASN A CA 1
ATOM 1441 C C . ASN A 1 183 ? 6.746 -0.789 1.002 1 98.62 183 ASN A C 1
ATOM 1443 O O . ASN A 1 183 ? 7.41 -0.665 2.033 1 98.62 183 ASN A O 1
ATOM 1447 N N . ARG A 1 184 ? 7.18 -0.365 -0.152 1 98 184 ARG A N 1
ATOM 1448 C CA . ARG A 1 184 ? 8.492 0.237 -0.333 1 98 184 ARG A CA 1
ATOM 1449 C C . ARG A 1 184 ? 8.609 1.546 0.441 1 98 184 ARG A C 1
ATOM 1451 O O . ARG A 1 184 ? 9.711 1.995 0.752 1 98 184 ARG A O 1
ATOM 1458 N N . HIS A 1 185 ? 7.445 2.123 0.777 1 98.38 185 HIS A N 1
ATOM 1459 C CA . HIS A 1 185 ? 7.48 3.43 1.424 1 98.38 185 HIS A CA 1
ATOM 1460 C C . HIS A 1 185 ? 7.203 3.312 2.918 1 98.38 185 HIS A C 1
ATOM 1462 O O . HIS A 1 185 ? 7.035 4.324 3.605 1 98.38 185 HIS A O 1
ATOM 1468 N N . ARG A 1 186 ? 7.109 2.068 3.391 1 98.44 186 ARG A N 1
ATOM 1469 C CA . ARG A 1 186 ? 7.102 1.894 4.84 1 98.44 186 ARG A CA 1
ATOM 1470 C C . ARG A 1 186 ? 8.367 2.469 5.465 1 98.44 186 ARG A C 1
ATOM 1472 O O . ARG A 1 186 ? 9.453 2.357 4.895 1 98.44 186 ARG A O 1
ATOM 1479 N N . LEU A 1 187 ? 8.219 3.016 6.668 1 98.19 187 LEU A N 1
ATOM 1480 C CA . LEU A 1 187 ? 9.32 3.666 7.363 1 98.19 187 LEU A CA 1
ATOM 1481 C C . LEU A 1 187 ? 10.523 2.729 7.484 1 98.19 187 LEU A C 1
ATOM 1483 O O . LEU A 1 187 ? 11.648 3.117 7.188 1 98.19 187 LEU A O 1
ATOM 1487 N N . GLU A 1 188 ? 10.281 1.496 7.855 1 96 188 GLU A N 1
ATOM 1488 C CA . GLU A 1 188 ? 11.359 0.539 8.102 1 96 188 GLU A CA 1
ATOM 1489 C C . GLU A 1 188 ? 12.195 0.313 6.848 1 96 188 GLU A C 1
ATOM 1491 O O . GLU A 1 188 ? 13.391 0.017 6.934 1 96 188 GLU A O 1
ATOM 1496 N N . ARG A 1 189 ? 11.617 0.519 5.707 1 95.94 189 ARG A N 1
ATOM 1497 C CA . ARG A 1 189 ? 12.32 0.31 4.445 1 95.94 189 ARG A CA 1
ATOM 1498 C C . ARG A 1 189 ? 12.953 1.604 3.951 1 95.94 189 ARG A C 1
ATOM 1500 O O . ARG A 1 189 ? 14.07 1.59 3.422 1 95.94 189 ARG A O 1
ATOM 1507 N N . GLN A 1 190 ? 12.312 2.705 4.18 1 96.69 190 GLN A N 1
ATOM 1508 C CA . GLN A 1 190 ? 12.75 3.986 3.637 1 96.69 190 GLN A CA 1
ATOM 1509 C C . GLN A 1 190 ? 13.891 4.574 4.469 1 96.69 190 GLN A C 1
ATOM 1511 O O . GLN A 1 190 ? 14.797 5.211 3.928 1 96.69 190 GLN A O 1
ATOM 1516 N N . GLU A 1 191 ? 13.836 4.348 5.758 1 96.38 191 GLU A N 1
ATOM 1517 C CA . GLU A 1 191 ? 14.773 5.016 6.648 1 96.38 191 GLU A CA 1
ATOM 1518 C C . GLU A 1 191 ? 16.219 4.695 6.27 1 96.38 191 GLU A C 1
ATOM 1520 O O . GLU A 1 191 ? 17.031 5.605 6.086 1 96.38 191 GLU A O 1
ATOM 1525 N N . PRO A 1 192 ? 16.547 3.404 6.078 1 95.31 192 PRO A N 1
ATOM 1526 C CA . PRO A 1 192 ? 17.922 3.125 5.68 1 95.31 192 PRO A CA 1
ATOM 1527 C C . PRO A 1 192 ? 18.25 3.646 4.285 1 95.31 192 PRO A C 1
ATOM 1529 O O . PRO A 1 192 ? 19.375 4.062 4.027 1 95.31 192 PRO A O 1
ATOM 1532 N N . LEU A 1 193 ? 17.312 3.67 3.404 1 93.88 193 LEU A N 1
ATOM 1533 C CA . LEU A 1 193 ? 17.516 4.125 2.033 1 93.88 193 LEU A CA 1
ATOM 1534 C C . LEU A 1 193 ? 17.766 5.629 1.992 1 93.88 193 LEU A C 1
ATOM 1536 O O . LEU A 1 193 ? 18.484 6.125 1.122 1 93.88 193 LEU A O 1
ATOM 1540 N N . LEU A 1 194 ? 17.172 6.332 2.922 1 96.38 194 LEU A N 1
ATOM 1541 C CA . LEU A 1 194 ? 17.219 7.789 2.934 1 96.38 194 LEU A CA 1
ATOM 1542 C C . LEU A 1 194 ? 18.219 8.297 3.973 1 96.38 194 LEU A C 1
ATOM 1544 O O . LEU A 1 194 ? 18.172 9.461 4.371 1 96.38 194 LEU A O 1
ATOM 1548 N N . ALA A 1 195 ? 19.094 7.461 4.371 1 96.06 195 ALA A N 1
ATOM 1549 C CA . ALA A 1 195 ? 20.016 7.793 5.461 1 96.06 195 ALA A CA 1
ATOM 1550 C C . ALA A 1 195 ? 20.766 9.094 5.176 1 96.06 195 ALA A C 1
ATOM 1552 O O . ALA A 1 195 ? 20.844 9.977 6.039 1 96.06 195 ALA A O 1
ATOM 1553 N N . GLU A 1 196 ? 21.297 9.258 3.99 1 95.69 196 GLU A N 1
ATOM 1554 C CA . GLU A 1 196 ? 22.047 10.461 3.635 1 95.69 196 GLU A CA 1
ATOM 1555 C C . GLU A 1 196 ? 21.141 11.688 3.572 1 95.69 196 GLU A C 1
ATOM 1557 O O . GLU A 1 196 ? 21.516 12.758 4.051 1 95.69 196 GLU A O 1
ATOM 1562 N N . THR A 1 197 ? 20 11.477 2.996 1 96 197 THR A N 1
ATOM 1563 C CA . THR A 1 197 ? 19.031 12.562 2.916 1 96 197 THR A CA 1
ATOM 1564 C C . THR A 1 197 ? 18.609 13.016 4.312 1 96 197 THR A C 1
ATOM 1566 O O . THR A 1 197 ? 18.562 14.211 4.594 1 96 197 THR A O 1
ATOM 1569 N N . LEU A 1 198 ? 18.328 12.055 5.18 1 97.06 198 LEU A N 1
ATOM 1570 C CA . LEU A 1 198 ? 17.906 12.352 6.547 1 97.06 198 LEU A CA 1
ATOM 1571 C C . LEU A 1 198 ? 19.016 13.07 7.312 1 97.06 198 LEU A C 1
ATOM 1573 O O . LEU A 1 198 ? 18.75 14.016 8.055 1 97.06 198 LEU A O 1
ATOM 1577 N N . ARG A 1 199 ? 20.266 12.695 7.066 1 95.69 199 ARG A N 1
ATOM 1578 C CA . ARG A 1 199 ? 21.391 13.367 7.695 1 95.69 199 ARG A CA 1
ATOM 1579 C C . ARG A 1 199 ? 21.484 14.82 7.246 1 95.69 199 ARG A C 1
ATOM 1581 O O . ARG A 1 199 ? 21.719 15.711 8.062 1 95.69 199 ARG A O 1
ATOM 1588 N N . ASP A 1 200 ? 21.266 14.984 6.02 1 95.19 200 ASP A N 1
ATOM 1589 C CA . ASP A 1 200 ? 21.312 16.344 5.465 1 95.19 200 ASP A CA 1
ATOM 1590 C C . ASP A 1 200 ? 20.172 17.188 6.023 1 95.19 200 ASP A C 1
ATOM 1592 O O . ASP A 1 200 ? 20.406 18.328 6.461 1 95.19 200 ASP A O 1
ATOM 1596 N N . LEU A 1 201 ? 19.031 16.672 6.074 1 96.31 201 LEU A N 1
ATOM 1597 C CA . LEU A 1 201 ? 17.844 17.406 6.473 1 96.31 201 LEU A CA 1
ATOM 1598 C C . LEU A 1 201 ? 17.891 17.75 7.957 1 96.31 201 LEU A C 1
ATOM 1600 O O . LEU A 1 201 ? 17.422 18.812 8.367 1 96.31 201 LEU A O 1
ATOM 1604 N N . LEU A 1 202 ? 18.469 16.906 8.727 1 95.06 202 LEU A N 1
ATOM 1605 C CA . LEU A 1 202 ? 18.391 17.031 10.18 1 95.06 202 LEU A CA 1
ATOM 1606 C C . LEU A 1 202 ? 19.656 17.656 10.742 1 95.06 202 LEU A C 1
ATOM 1608 O O . LEU A 1 202 ? 19.703 18 11.922 1 95.06 202 LEU A O 1
ATOM 1612 N N . GLY A 1 203 ? 20.703 17.781 9.969 1 87.19 203 GLY A N 1
ATOM 1613 C CA . GLY A 1 203 ? 21.984 18.328 10.414 1 87.19 203 GLY A CA 1
ATOM 1614 C C . GLY A 1 203 ? 22.047 19.844 10.305 1 87.19 203 GLY A C 1
ATOM 1615 O O . GLY A 1 203 ? 21.234 20.453 9.617 1 87.19 203 GLY A O 1
ATOM 1616 N N . MET B 1 1 ? -18.141 -0.923 5.805 1 84.38 1 MET B N 1
ATOM 1617 C CA . MET B 1 1 ? -17.031 -0.902 6.758 1 84.38 1 MET B CA 1
ATOM 1618 C C . MET B 1 1 ? -16.5 0.516 6.941 1 84.38 1 MET B C 1
ATOM 1620 O O . MET B 1 1 ? -16.547 1.323 6.012 1 84.38 1 MET B O 1
ATOM 1624 N N . PRO B 1 2 ? -16.156 0.896 8.172 1 92 2 PRO B N 1
ATOM 1625 C CA . PRO B 1 2 ? -15.617 2.244 8.359 1 92 2 PRO B CA 1
ATOM 1626 C C . PRO B 1 2 ? -14.359 2.498 7.531 1 92 2 PRO B C 1
ATOM 1628 O O . PRO B 1 2 ? -13.633 1.559 7.199 1 92 2 PRO B O 1
ATOM 1631 N N . GLY B 1 3 ? -14.281 3.756 7.125 1 96.69 3 GLY B N 1
ATOM 1632 C CA . GLY B 1 3 ? -13.062 4.141 6.438 1 96.69 3 GLY B CA 1
ATOM 1633 C C . GLY B 1 3 ? -11.836 4.113 7.336 1 96.69 3 GLY B C 1
ATOM 1634 O O . GLY B 1 3 ? -11.922 3.705 8.5 1 96.69 3 GLY B O 1
ATOM 1635 N N . 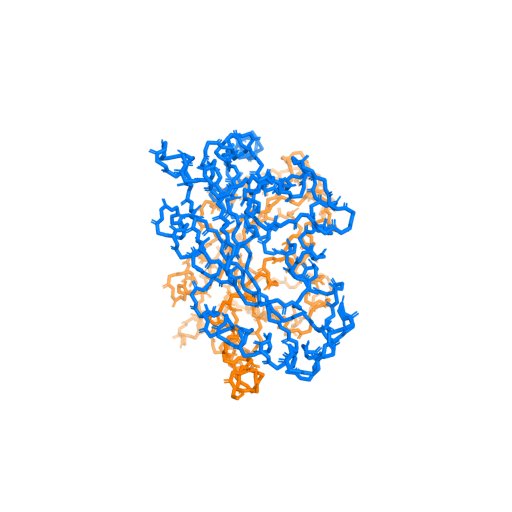THR B 1 4 ? -10.742 4.379 6.766 1 98.19 4 THR B N 1
ATOM 1636 C CA . THR B 1 4 ? -9.477 4.426 7.492 1 98.19 4 THR B CA 1
ATOM 1637 C C . THR B 1 4 ? -9.062 5.867 7.766 1 98.19 4 THR B C 1
ATOM 1639 O O . THR B 1 4 ? -9.219 6.738 6.91 1 98.19 4 THR B O 1
ATOM 1642 N N . LEU B 1 5 ? -8.594 6.102 9 1 98.62 5 LEU B N 1
ATOM 1643 C CA . LEU B 1 5 ? -8.016 7.395 9.352 1 98.62 5 LEU B CA 1
ATOM 1644 C C . LEU B 1 5 ? -6.547 7.469 8.945 1 98.62 5 LEU B C 1
ATOM 1646 O O . LEU B 1 5 ? -5.766 6.574 9.273 1 98.62 5 LEU B O 1
ATOM 1650 N N . TYR B 1 6 ? -6.242 8.477 8.156 1 98.81 6 TYR B N 1
ATOM 1651 C CA . TYR B 1 6 ? -4.867 8.75 7.742 1 98.81 6 TYR B CA 1
ATOM 1652 C C . TYR B 1 6 ? -4.355 10.039 8.367 1 98.81 6 TYR B C 1
ATOM 1654 O O . TYR B 1 6 ? -5.027 11.07 8.312 1 98.81 6 TYR B O 1
ATOM 1662 N N . VAL B 1 7 ? -3.213 9.953 8.977 1 98.56 7 VAL B N 1
ATOM 1663 C CA . VAL B 1 7 ? -2.514 11.125 9.492 1 98.56 7 VAL B CA 1
ATOM 1664 C C . VAL B 1 7 ? -1.347 11.484 8.578 1 98.56 7 VAL B C 1
ATOM 1666 O O . VAL B 1 7 ? -0.469 10.656 8.328 1 98.56 7 VAL B O 1
ATOM 1669 N N . VAL B 1 8 ? -1.408 12.703 8.023 1 98.31 8 VAL B N 1
ATOM 1670 C CA . VAL B 1 8 ? -0.328 13.172 7.164 1 98.31 8 VAL B CA 1
ATOM 1671 C C . VAL B 1 8 ? 0.345 14.391 7.797 1 98.31 8 VAL B C 1
ATOM 1673 O O . VAL B 1 8 ? -0.318 15.375 8.117 1 98.31 8 VAL B O 1
ATOM 1676 N N . SER B 1 9 ? 1.643 14.242 8.031 1 97.81 9 SER B N 1
ATOM 1677 C CA . SER B 1 9 ? 2.449 15.328 8.586 1 97.81 9 SER B CA 1
ATOM 1678 C C . SER B 1 9 ? 3.633 15.656 7.68 1 97.81 9 SER B C 1
ATOM 1680 O O . SER B 1 9 ? 4.074 14.805 6.898 1 97.81 9 SER B O 1
ATOM 1682 N N . ALA B 1 10 ? 4.055 16.844 7.758 1 97.06 10 ALA B N 1
ATOM 1683 C CA . ALA B 1 10 ? 5.215 17.344 7.031 1 97.06 10 ALA B CA 1
ATOM 1684 C C . ALA B 1 10 ? 5.719 18.656 7.648 1 97.06 10 ALA B C 1
ATOM 1686 O O . ALA B 1 10 ? 4.957 19.375 8.305 1 97.06 10 ALA B O 1
ATOM 1687 N N . PRO B 1 11 ? 7.035 18.922 7.508 1 94.56 11 PRO B N 1
ATOM 1688 C CA . PRO B 1 11 ? 7.434 20.281 7.867 1 94.56 11 PRO B CA 1
ATOM 1689 C C . PRO B 1 11 ? 6.824 21.344 6.949 1 94.56 11 PRO B C 1
ATOM 1691 O O . PRO B 1 11 ? 6.363 21.016 5.852 1 94.56 11 PRO B O 1
ATOM 1694 N N . SER B 1 12 ? 6.801 22.562 7.508 1 85.94 12 SER B N 1
ATOM 1695 C CA . SER B 1 12 ? 6.371 23.672 6.656 1 85.94 12 SER B CA 1
ATOM 1696 C C . SER B 1 12 ? 7.203 23.734 5.383 1 85.94 12 SER B C 1
ATOM 1698 O O . SER B 1 12 ? 8.43 23.609 5.426 1 85.94 12 SER B O 1
ATOM 1700 N N . GLY B 1 13 ? 6.531 23.844 4.238 1 87.19 13 GLY B N 1
ATOM 1701 C CA . GLY B 1 13 ? 7.234 24 2.975 1 87.19 13 GLY B CA 1
ATOM 1702 C C . GLY B 1 13 ? 7.484 22.672 2.264 1 87.19 13 GLY B C 1
ATOM 1703 O O . GLY B 1 13 ? 8.055 22.656 1.174 1 87.19 13 GLY B O 1
ATOM 1704 N N . ALA B 1 14 ? 7.035 21.578 2.771 1 92.75 14 ALA B N 1
ATOM 1705 C CA . ALA B 1 14 ? 7.32 20.281 2.18 1 92.75 14 ALA B CA 1
ATOM 1706 C C . ALA B 1 14 ? 6.266 19.906 1.144 1 92.75 14 ALA B C 1
ATOM 1708 O O . ALA B 1 14 ? 6.375 18.875 0.481 1 92.75 14 ALA B O 1
ATOM 1709 N N . GLY B 1 15 ? 5.273 20.656 0.978 1 90 15 GLY B N 1
ATOM 1710 C CA . GLY B 1 15 ? 4.293 20.438 -0.071 1 90 15 GLY B CA 1
ATOM 1711 C C . GLY B 1 15 ? 3.127 19.578 0.376 1 90 15 GLY B C 1
ATOM 1712 O O . GLY B 1 15 ? 2.373 19.062 -0.453 1 90 15 GLY B O 1
ATOM 1713 N N . LYS B 1 16 ? 2.93 19.375 1.597 1 92.81 16 LYS B N 1
ATOM 1714 C CA . LYS B 1 16 ? 1.902 18.516 2.189 1 92.81 16 LYS B CA 1
ATOM 1715 C C . LYS B 1 16 ? 0.508 18.938 1.733 1 92.81 16 LYS B C 1
ATOM 1717 O O . LYS B 1 16 ? -0.278 18.109 1.275 1 92.81 16 LYS B O 1
ATOM 1722 N N . THR B 1 17 ? 0.183 20.25 1.885 1 87.62 17 THR B N 1
ATOM 1723 C CA . THR B 1 17 ? -1.156 20.75 1.59 1 87.62 17 THR B CA 1
ATOM 1724 C C . THR B 1 17 ? -1.516 20.5 0.127 1 87.62 17 THR B C 1
ATOM 1726 O O . THR B 1 17 ? -2.607 20.016 -0.177 1 87.62 17 THR B O 1
ATOM 1729 N N . SER B 1 18 ? -0.616 20.766 -0.75 1 91.69 18 SER B N 1
ATOM 1730 C CA . SER B 1 18 ? -0.842 20.562 -2.176 1 91.69 18 SER B CA 1
ATOM 1731 C C . SER B 1 18 ? -1.08 19.094 -2.488 1 91.69 18 SER B C 1
ATOM 1733 O O . SER B 1 18 ? -1.989 18.75 -3.248 1 91.69 18 SER B O 1
ATOM 1735 N N . LEU B 1 19 ? -0.277 18.234 -1.906 1 96.94 19 LEU B N 1
ATOM 1736 C CA . LEU B 1 19 ? -0.398 16.797 -2.141 1 96.94 19 LEU B CA 1
ATOM 1737 C C . LEU B 1 19 ? -1.743 16.281 -1.645 1 96.94 19 LEU B C 1
ATOM 1739 O O . LEU B 1 19 ? -2.434 15.547 -2.359 1 96.94 19 LEU B O 1
ATOM 1743 N N . VAL B 1 20 ? -2.125 16.672 -0.44 1 96.88 20 VAL B N 1
ATOM 1744 C CA . VAL B 1 20 ? -3.359 16.203 0.177 1 96.88 20 VAL B CA 1
ATOM 1745 C C . VAL B 1 20 ? -4.559 16.703 -0.629 1 96.88 20 VAL B C 1
ATOM 1747 O O . VAL B 1 20 ? -5.473 15.922 -0.93 1 96.88 20 VAL B O 1
ATOM 1750 N N . ASN B 1 21 ? -4.473 17.938 -1.034 1 93.88 21 ASN B N 1
ATOM 1751 C CA . ASN B 1 21 ? -5.562 18.469 -1.839 1 93.88 21 ASN B CA 1
ATOM 1752 C C . ASN B 1 21 ? -5.699 17.734 -3.168 1 93.88 21 ASN B C 1
ATOM 1754 O O . ASN B 1 21 ? -6.812 17.453 -3.609 1 93.88 21 ASN B O 1
ATOM 1758 N N . ALA B 1 22 ? -4.621 17.516 -3.807 1 97.38 22 ALA B N 1
ATOM 1759 C CA . ALA B 1 22 ? -4.641 16.797 -5.074 1 97.38 22 ALA B CA 1
ATOM 1760 C C . ALA B 1 22 ? -5.215 15.391 -4.898 1 97.38 22 ALA B C 1
ATOM 1762 O O . ALA B 1 22 ? -6.004 14.922 -5.723 1 97.38 22 ALA B O 1
ATOM 1763 N N . LEU B 1 23 ? -4.852 14.719 -3.826 1 98.25 23 LEU B N 1
ATOM 1764 C CA . LEU B 1 23 ? -5.344 13.375 -3.555 1 98.25 23 LEU B CA 1
ATOM 1765 C C . LEU B 1 23 ? -6.855 13.375 -3.354 1 98.25 23 LEU B C 1
ATOM 1767 O O . LEU B 1 23 ? -7.562 12.547 -3.922 1 98.25 23 LEU B O 1
ATOM 1771 N N . VAL B 1 24 ? -7.309 14.305 -2.561 1 97.25 24 VAL B N 1
ATOM 1772 C CA . VAL B 1 24 ? -8.734 14.406 -2.254 1 97.25 24 VAL B CA 1
ATOM 1773 C C . VAL B 1 24 ? -9.516 14.695 -3.531 1 97.25 24 VAL B C 1
ATOM 1775 O O . VAL B 1 24 ? -10.625 14.18 -3.721 1 97.25 24 VAL B O 1
ATOM 1778 N N . ARG B 1 25 ? -8.953 15.469 -4.438 1 96.5 25 ARG B N 1
ATOM 1779 C CA . ARG B 1 25 ? -9.609 15.797 -5.699 1 96.5 25 ARG B CA 1
ATOM 1780 C C . ARG B 1 25 ? -9.695 14.57 -6.605 1 96.5 25 ARG B C 1
ATOM 1782 O O . ARG B 1 25 ? -10.68 14.398 -7.328 1 96.5 25 ARG B O 1
ATOM 1789 N N . GLN B 1 26 ? -8.789 13.75 -6.516 1 96.75 26 GLN B N 1
ATOM 1790 C CA . GLN B 1 26 ? -8.703 12.633 -7.457 1 96.75 26 GLN B CA 1
ATOM 1791 C C . GLN B 1 26 ? -9.43 11.406 -6.926 1 96.75 26 GLN B C 1
ATOM 1793 O O . GLN B 1 26 ? -9.766 10.5 -7.688 1 96.75 26 GLN B O 1
ATOM 1798 N N . ASP B 1 27 ? -9.641 11.359 -5.684 1 97.5 27 ASP B N 1
ATOM 1799 C CA . ASP B 1 27 ? -10.219 10.18 -5.047 1 97.5 27 ASP B CA 1
ATOM 1800 C C . ASP B 1 27 ? -11.438 10.547 -4.211 1 97.5 27 ASP B C 1
ATOM 1802 O O . ASP B 1 27 ? -11.312 10.961 -3.061 1 97.5 27 ASP B O 1
ATOM 1806 N N . GLU B 1 28 ? -12.57 10.234 -4.711 1 96.56 28 GLU B N 1
ATOM 1807 C CA . GLU B 1 28 ? -13.828 10.656 -4.105 1 96.56 28 GLU B CA 1
ATOM 1808 C C . GLU B 1 28 ? -14.094 9.906 -2.805 1 96.56 28 GLU B C 1
ATOM 1810 O O . GLU B 1 28 ? -14.961 10.305 -2.018 1 96.56 28 GLU B O 1
ATOM 1815 N N . ALA B 1 29 ? -13.398 8.852 -2.604 1 97.12 29 ALA B N 1
ATOM 1816 C CA . ALA B 1 29 ? -13.586 8.062 -1.385 1 97.12 29 ALA B CA 1
ATOM 1817 C C . ALA B 1 29 ? -12.742 8.625 -0.24 1 97.12 29 ALA B C 1
ATOM 1819 O O . ALA B 1 29 ? -12.766 8.094 0.873 1 97.12 29 ALA B O 1
ATOM 1820 N N . VAL B 1 30 ? -11.961 9.727 -0.51 1 98.31 30 VAL B N 1
ATOM 1821 C CA . VAL B 1 30 ? -11.102 10.344 0.496 1 98.31 30 VAL B CA 1
ATOM 1822 C C . VAL B 1 30 ? -11.633 11.727 0.857 1 98.31 30 VAL B C 1
ATOM 1824 O O . VAL B 1 30 ? -11.938 12.531 -0.027 1 98.31 30 VAL B O 1
ATOM 1827 N N . SER B 1 31 ? -11.719 11.93 2.158 1 97.19 31 SER B N 1
ATOM 1828 C CA . SER B 1 31 ? -12.125 13.242 2.656 1 97.19 31 SER B CA 1
ATOM 1829 C C . SER B 1 31 ? -11.039 13.867 3.523 1 97.19 31 SER B C 1
ATOM 1831 O O . SER B 1 31 ? -10.266 13.156 4.168 1 97.19 31 SER B O 1
ATOM 1833 N N . LEU B 1 32 ? -11.016 15.172 3.467 1 96.56 32 LEU B N 1
ATOM 1834 C CA . LEU B 1 32 ? -10.141 15.945 4.348 1 96.56 32 LEU B CA 1
ATOM 1835 C C . LEU B 1 32 ? -10.914 16.484 5.547 1 96.56 32 LEU B C 1
ATOM 1837 O O . LEU B 1 32 ? -11.977 17.094 5.383 1 96.56 32 LEU B O 1
ATOM 1841 N N . SER B 1 33 ? -10.398 16.156 6.703 1 95.81 33 SER B N 1
ATOM 1842 C CA . SER B 1 33 ? -11.008 16.719 7.902 1 95.81 33 SER B CA 1
ATOM 1843 C C . SER B 1 33 ? -10.695 18.203 8.047 1 95.81 33 SER B C 1
ATOM 1845 O O . SER B 1 33 ? -9.539 18.609 7.914 1 95.81 33 SER B O 1
ATOM 1847 N N . VAL B 1 34 ? -11.688 19 8.328 1 95 34 VAL B N 1
ATOM 1848 C CA . VAL B 1 34 ? -11.484 20.422 8.539 1 95 34 VAL B CA 1
ATOM 1849 C C . VAL B 1 34 ? -11.156 20.688 10.008 1 95 34 VAL B C 1
ATOM 1851 O O . VAL B 1 34 ? -12.008 20.5 10.883 1 95 34 VAL B O 1
ATOM 1854 N N . SER B 1 35 ? -9.992 21.125 10.273 1 95.12 35 SER B N 1
ATOM 1855 C CA . SER B 1 35 ? -9.539 21.375 11.633 1 95.12 35 SER B CA 1
ATOM 1856 C C . SER B 1 35 ? -9.891 22.797 12.086 1 95.12 35 SER B C 1
ATOM 1858 O O . SER B 1 35 ? -10.266 23.641 11.273 1 95.12 35 SER B O 1
ATOM 1860 N N . HIS B 1 36 ? -9.844 22.938 13.414 1 96.44 36 HIS B N 1
ATOM 1861 C CA . HIS B 1 36 ? -9.922 24.266 14 1 96.44 36 HIS B CA 1
ATOM 1862 C C . HIS B 1 36 ? -8.539 24.891 14.125 1 96.44 36 HIS B C 1
ATOM 1864 O O . HIS B 1 36 ? -7.551 24.188 14.336 1 96.44 36 HIS B O 1
ATOM 1870 N N . THR B 1 37 ? -8.461 26.188 13.961 1 96.81 37 THR B N 1
ATOM 1871 C CA . THR B 1 37 ? -7.195 26.859 14.219 1 96.81 37 THR B CA 1
ATOM 1872 C C . THR B 1 37 ? -7.438 28.281 14.734 1 96.81 37 THR B C 1
ATOM 1874 O O . THR B 1 37 ? -8.492 28.875 14.469 1 96.81 37 THR B O 1
ATOM 1877 N N . THR B 1 38 ? -6.484 28.812 15.531 1 97.69 38 THR B N 1
ATOM 1878 C CA . THR B 1 38 ? -6.531 30.188 16 1 97.69 38 THR B CA 1
ATOM 1879 C C . THR B 1 38 ? -5.727 31.109 15.078 1 97.69 38 THR B C 1
ATOM 1881 O O . THR B 1 38 ? -5.703 32.312 15.266 1 97.69 38 THR B O 1
ATOM 1884 N N . ARG B 1 39 ? -5.031 30.469 14.117 1 93.44 39 ARG B N 1
ATOM 1885 C CA . ARG B 1 39 ? -4.305 31.266 13.141 1 93.44 39 ARG B CA 1
ATOM 1886 C C . ARG B 1 39 ? -5.262 32.031 12.242 1 93.44 39 ARG B C 1
ATOM 1888 O O . ARG B 1 39 ? -6.305 31.531 11.844 1 93.44 39 ARG B O 1
ATOM 1895 N N . PRO B 1 40 ? -4.902 33.344 11.93 1 93.75 40 PRO B N 1
ATOM 1896 C CA . PRO B 1 40 ? -5.75 34.031 10.953 1 93.75 40 PRO B CA 1
ATOM 1897 C C . PRO B 1 40 ? -5.715 33.406 9.578 1 93.75 40 PRO B C 1
ATOM 1899 O O . PRO B 1 40 ? -4.723 32.75 9.211 1 93.75 40 PRO B O 1
ATOM 1902 N N . PRO B 1 41 ? -6.828 33.5 8.828 1 92.62 41 PRO B N 1
ATOM 1903 C CA . PRO B 1 41 ? -6.855 32.938 7.48 1 92.62 41 PRO B CA 1
ATOM 1904 C C . PRO B 1 41 ? -5.844 33.562 6.535 1 92.62 41 PRO B C 1
ATOM 1906 O O . PRO B 1 41 ? -5.609 34.781 6.613 1 92.62 41 PRO B O 1
ATOM 1909 N N . ARG B 1 42 ? -5.23 32.781 5.633 1 85 42 ARG B N 1
ATOM 1910 C CA . ARG B 1 42 ? -4.449 33.25 4.504 1 85 42 ARG B CA 1
ATOM 1911 C C . ARG B 1 42 ? -5.355 33.656 3.34 1 85 42 ARG B C 1
ATOM 1913 O O . ARG B 1 42 ? -6.527 33.25 3.303 1 85 42 ARG B O 1
ATOM 1920 N N . PRO B 1 43 ? -4.715 34.5 2.512 1 87.44 43 PRO B N 1
ATOM 1921 C CA . PRO B 1 43 ? -5.527 34.844 1.338 1 87.44 43 PRO B CA 1
ATOM 1922 C C . PRO B 1 43 ? -6.027 33.594 0.607 1 87.44 43 PRO B C 1
ATOM 1924 O O . PRO B 1 43 ? -5.25 32.656 0.357 1 87.44 43 PRO B O 1
ATOM 1927 N N . GLY B 1 44 ? -7.312 33.5 0.371 1 89.06 44 GLY B N 1
ATOM 1928 C CA . GLY B 1 44 ? -7.887 32.406 -0.362 1 89.06 44 GLY B CA 1
ATOM 1929 C C . GLY B 1 44 ? -8.5 31.344 0.542 1 89.06 44 GLY B C 1
ATOM 1930 O O . GLY B 1 44 ? -9.227 30.469 0.074 1 89.06 44 GLY B O 1
ATOM 1931 N N . GLU B 1 45 ? -8.227 31.406 1.812 1 91.25 45 GLU B N 1
ATOM 1932 C CA . GLU B 1 45 ? -8.789 30.422 2.74 1 91.25 45 GLU B CA 1
ATOM 1933 C C . GLU B 1 45 ? -10.188 30.828 3.189 1 91.25 45 GLU B C 1
ATOM 1935 O O . GLU B 1 45 ? -10.477 32 3.35 1 91.25 45 GLU B O 1
ATOM 1940 N N . GLU B 1 46 ? -11 29.797 3.309 1 94.25 46 GLU B N 1
ATOM 1941 C CA . GLU B 1 46 ? -12.391 30 3.701 1 94.25 46 GLU B CA 1
ATOM 1942 C C . GLU B 1 46 ? -12.734 29.234 4.969 1 94.25 46 GLU B C 1
ATOM 1944 O O . GLU B 1 46 ? -12.344 28.062 5.117 1 94.25 46 GLU B O 1
ATOM 1949 N N . ASP B 1 47 ? -13.477 29.969 5.879 1 95.62 47 ASP B N 1
ATOM 1950 C CA . ASP B 1 47 ? -13.93 29.344 7.113 1 95.62 47 ASP B CA 1
ATOM 1951 C C . ASP B 1 47 ? -14.867 28.172 6.82 1 95.62 47 ASP B C 1
ATOM 1953 O O . ASP B 1 47 ? -15.789 28.297 6.016 1 95.62 47 ASP B O 1
ATOM 1957 N N . GLY B 1 48 ? -14.562 27.047 7.453 1 93.25 48 GLY B N 1
ATOM 1958 C CA . GLY B 1 48 ? -15.383 25.859 7.258 1 93.25 48 GLY B CA 1
ATOM 1959 C C . GLY B 1 48 ? -14.938 25.016 6.078 1 93.25 48 GLY B C 1
ATOM 1960 O O . GLY B 1 48 ? -15.438 23.906 5.879 1 93.25 48 GLY B O 1
ATOM 1961 N N . VAL B 1 49 ? -13.984 25.516 5.352 1 91.31 49 VAL B N 1
ATOM 1962 C CA . VAL B 1 49 ? -13.477 24.797 4.188 1 91.31 49 VAL B CA 1
ATOM 1963 C C . VAL B 1 49 ? -12.016 24.406 4.414 1 91.31 49 VAL B C 1
ATOM 1965 O O . VAL B 1 49 ? -11.688 23.219 4.438 1 91.31 49 VAL B O 1
ATOM 1968 N N . ASN B 1 50 ? -11.195 25.359 4.715 1 90.12 50 ASN B N 1
ATOM 1969 C CA . ASN B 1 50 ? -9.781 25.094 4.977 1 90.12 50 ASN B CA 1
ATOM 1970 C C . ASN B 1 50 ? -9.539 24.797 6.453 1 90.12 50 ASN B C 1
ATOM 1972 O O . ASN B 1 50 ? -8.789 23.875 6.781 1 90.12 50 ASN B O 1
ATOM 1976 N N . TYR B 1 51 ? -10.125 25.625 7.227 1 94.5 51 TYR B N 1
ATOM 1977 C CA . TYR B 1 51 ? -10.141 25.484 8.68 1 94.5 51 TYR B CA 1
ATOM 1978 C C . TYR B 1 51 ? -11.414 26.078 9.266 1 94.5 51 TYR B C 1
ATOM 1980 O O . TYR B 1 51 ? -12.141 26.812 8.578 1 94.5 51 TYR B O 1
ATOM 1988 N N . HIS B 1 52 ? -11.758 25.641 10.445 1 96.31 52 HIS B N 1
ATOM 1989 C CA . HIS B 1 52 ? -12.594 26.484 11.297 1 96.31 52 HIS B CA 1
ATOM 1990 C C . HIS B 1 52 ? -11.766 27.516 12.055 1 96.31 52 HIS B C 1
ATOM 1992 O O . HIS B 1 52 ? -11.047 27.172 13 1 96.31 52 HIS B O 1
ATOM 1998 N N . PHE B 1 53 ? -11.938 28.766 11.594 1 97.44 53 PHE B N 1
ATOM 1999 C CA . PHE B 1 53 ? -11.148 29.812 12.227 1 97.44 53 PHE B CA 1
ATOM 2000 C C . PHE B 1 53 ? -11.852 30.344 13.469 1 97.44 53 PHE B C 1
ATOM 2002 O O . PHE B 1 53 ? -12.977 30.844 13.383 1 97.44 53 PHE B O 1
ATOM 2009 N N . VAL B 1 54 ? -11.172 30.234 14.57 1 97.12 54 VAL B N 1
ATOM 2010 C CA . VAL B 1 54 ? -11.75 30.656 15.844 1 97.12 54 VAL B CA 1
ATOM 2011 C C . VAL B 1 54 ? -10.719 31.438 16.656 1 97.12 54 VAL B C 1
ATOM 2013 O O . VAL B 1 54 ? -9.508 31.312 16.406 1 97.12 54 VAL B O 1
ATOM 2016 N N . ASP B 1 55 ? -11.156 32.25 17.531 1 97.06 55 ASP B N 1
ATOM 2017 C CA . ASP B 1 55 ? -10.203 32.938 18.391 1 97.06 55 ASP B CA 1
ATOM 2018 C C . ASP B 1 55 ? -9.734 32.031 19.531 1 97.06 55 ASP B C 1
ATOM 2020 O O . ASP B 1 55 ? -10.219 30.891 19.656 1 97.06 55 ASP B O 1
ATOM 2024 N N . ARG B 1 56 ? -8.828 32.438 20.266 1 96.88 56 ARG B N 1
ATOM 2025 C CA . ARG B 1 56 ? -8.203 31.625 21.297 1 96.88 56 ARG B CA 1
ATOM 2026 C C . ARG B 1 56 ? -9.203 31.234 22.375 1 96.88 56 ARG B C 1
ATOM 2028 O O . ARG B 1 56 ? -9.188 30.109 22.875 1 96.88 56 ARG B O 1
ATOM 2035 N N . ASP B 1 57 ? -10.039 32.188 22.781 1 96.81 57 ASP B N 1
ATOM 2036 C CA . ASP B 1 57 ? -11.039 31.891 23.812 1 96.81 57 ASP B CA 1
ATOM 2037 C C . ASP B 1 57 ? -11.984 30.781 23.359 1 96.81 57 ASP B C 1
ATOM 2039 O O . ASP B 1 57 ? -12.25 29.844 24.109 1 96.81 57 ASP B O 1
ATOM 2043 N N . ARG B 1 58 ? -12.5 30.906 22.188 1 95.62 58 ARG B N 1
ATOM 2044 C CA . ARG B 1 58 ? -13.383 29.891 21.641 1 95.62 58 ARG B CA 1
ATOM 2045 C C . ARG B 1 58 ? -12.656 28.547 21.516 1 95.62 58 ARG B C 1
ATOM 2047 O O . ARG B 1 58 ? -13.25 27.5 21.781 1 95.62 58 ARG B O 1
ATOM 2054 N N . PHE B 1 59 ? -11.453 28.562 21.125 1 97.12 59 PHE B N 1
ATOM 2055 C CA . PHE B 1 59 ? -10.664 27.344 21 1 97.12 59 PHE B CA 1
ATOM 2056 C C . PHE B 1 59 ? -10.547 26.641 22.359 1 97.12 59 PHE B C 1
ATOM 2058 O O . PHE B 1 59 ? -10.742 25.422 22.453 1 97.12 59 PHE B O 1
ATOM 2065 N N . GLN B 1 60 ? -10.289 27.406 23.359 1 95.88 60 GLN B N 1
ATOM 2066 C CA . GLN B 1 60 ? -10.156 26.844 24.688 1 95.88 60 GLN B CA 1
ATOM 2067 C C . GLN B 1 60 ? -11.469 26.234 25.172 1 95.88 60 GLN B C 1
ATOM 2069 O O . GLN B 1 60 ? -11.477 25.219 25.859 1 95.88 60 GLN B O 1
ATOM 2074 N N . ALA B 1 61 ? -12.523 26.859 24.812 1 95.75 61 ALA B N 1
ATOM 2075 C CA . ALA B 1 61 ? -13.836 26.312 25.141 1 95.75 61 ALA B CA 1
ATOM 2076 C C . ALA B 1 61 ? -14.055 24.953 24.469 1 95.75 61 ALA B C 1
ATOM 2078 O O . ALA B 1 61 ? -14.625 24.047 25.078 1 95.75 61 ALA B O 1
ATOM 2079 N N . LEU B 1 62 ? -13.656 24.891 23.281 1 94.25 62 LEU B N 1
ATOM 2080 C CA . LEU B 1 62 ? -13.789 23.641 22.547 1 94.25 62 LEU B CA 1
ATOM 2081 C C . LEU B 1 62 ? -12.93 22.547 23.156 1 94.25 62 LEU B C 1
ATOM 2083 O O . LEU B 1 62 ? -13.344 21.391 23.234 1 94.25 62 LEU B O 1
ATOM 2087 N N . VAL B 1 63 ? -11.758 22.859 23.594 1 95.19 63 VAL B N 1
ATOM 2088 C CA . VAL B 1 63 ? -10.883 21.922 24.281 1 95.19 63 VAL B CA 1
ATOM 2089 C C . VAL B 1 63 ? -11.578 21.406 25.547 1 95.19 63 VAL B C 1
ATOM 2091 O O . VAL B 1 63 ? -11.586 20.203 25.812 1 95.19 63 VAL B O 1
ATOM 2094 N N . ALA B 1 64 ? -12.195 22.297 26.219 1 95.44 64 ALA B N 1
ATOM 2095 C CA . ALA B 1 64 ? -12.852 21.969 27.484 1 95.44 64 ALA B CA 1
ATOM 2096 C C . ALA B 1 64 ? -14.039 21.031 27.25 1 95.44 64 ALA B C 1
ATOM 2098 O O . ALA B 1 64 ? -14.375 20.219 28.125 1 95.44 64 ALA B O 1
ATOM 2099 N N . GLN B 1 65 ? -14.609 21.109 26.156 1 94.56 65 GLN B N 1
ATOM 2100 C CA . GLN B 1 65 ? -15.75 20.266 25.797 1 94.56 65 GLN B CA 1
ATOM 2101 C C . GLN B 1 65 ? -15.312 18.828 25.531 1 94.56 65 GLN B C 1
ATOM 2103 O O . GLN B 1 65 ? -16.141 17.906 25.516 1 94.56 65 GLN B O 1
ATOM 2108 N N . GLY B 1 66 ? -14.062 18.656 25.219 1 92.56 66 GLY B N 1
ATOM 2109 C CA . GLY B 1 66 ? -13.484 17.312 25.156 1 92.56 66 GLY B CA 1
ATOM 2110 C C . GLY B 1 66 ? -13.742 16.625 23.828 1 92.56 66 GLY B C 1
ATOM 2111 O O . GLY B 1 66 ? -13.656 15.406 23.719 1 92.56 66 GLY B O 1
ATOM 2112 N N . ASP B 1 67 ? -14.078 17.281 22.828 1 91.12 67 ASP B N 1
ATOM 2113 C CA . ASP B 1 67 ? -14.422 16.641 21.562 1 91.12 67 ASP B CA 1
ATOM 2114 C C . ASP B 1 67 ? -13.203 16.578 20.641 1 91.12 67 ASP B C 1
ATOM 2116 O O . ASP B 1 67 ? -13.273 16.016 19.547 1 91.12 67 ASP B O 1
ATOM 2120 N N . PHE B 1 68 ? -12.086 17.141 21.047 1 95.19 68 PHE B N 1
ATOM 2121 C CA . PHE B 1 68 ? -10.93 17.109 20.156 1 95.19 68 PHE B CA 1
ATOM 2122 C C . PHE B 1 68 ? -10.227 15.766 20.219 1 95.19 68 PHE B C 1
ATOM 2124 O O . PHE B 1 68 ? -9.875 15.297 21.312 1 95.19 68 PHE B O 1
ATOM 2131 N N . LEU B 1 69 ? -10.094 15.211 19 1 96 69 LEU B N 1
ATOM 2132 C CA . LEU B 1 69 ? -9.258 14.023 18.859 1 96 69 LEU B CA 1
ATOM 2133 C C . LEU B 1 69 ? -7.797 14.352 19.172 1 96 69 LEU B C 1
ATOM 2135 O O . LEU B 1 69 ? -7.082 13.523 19.75 1 96 69 LEU B O 1
ATOM 2139 N N . GLU B 1 70 ? -7.43 15.492 18.812 1 97.56 70 GLU B N 1
ATOM 2140 C CA . GLU B 1 70 ? -6.105 16.047 19.062 1 97.56 70 GLU B CA 1
ATOM 2141 C C . GLU B 1 70 ? -6.125 17.578 19.016 1 97.56 70 GLU B C 1
ATOM 2143 O O . GLU B 1 70 ? -7.012 18.172 18.406 1 97.56 70 GLU B O 1
ATOM 2148 N N . HIS B 1 71 ? -5.23 18.125 19.781 1 96.62 71 HIS B N 1
ATOM 2149 C CA . HIS B 1 71 ? -4.941 19.547 19.641 1 96.62 71 HIS B CA 1
ATOM 2150 C C . HIS B 1 71 ? -3.494 19.859 20.016 1 96.62 71 HIS B C 1
ATOM 2152 O O . HIS B 1 71 ? -2.867 19.109 20.766 1 96.62 71 HIS B O 1
ATOM 2158 N N . ALA B 1 72 ? -3.006 20.891 19.438 1 95.5 72 ALA B N 1
ATOM 2159 C CA . ALA B 1 72 ? -1.613 21.25 19.688 1 95.5 72 ALA B CA 1
ATOM 2160 C C . ALA B 1 72 ? -1.38 22.734 19.375 1 95.5 72 ALA B C 1
ATOM 2162 O O . ALA B 1 72 ? -2.186 23.375 18.703 1 95.5 72 ALA B O 1
ATOM 2163 N N . GLU B 1 73 ? -0.382 23.234 19.984 1 94.19 73 GLU B N 1
ATOM 2164 C CA . GLU B 1 73 ? 0.122 24.562 19.625 1 94.19 73 GLU B CA 1
ATOM 2165 C C . GLU B 1 73 ? 1.285 24.453 18.641 1 94.19 73 GLU B C 1
ATOM 2167 O O . GLU B 1 73 ? 2.244 23.719 18.891 1 94.19 73 GLU B O 1
ATOM 2172 N N . VAL B 1 74 ? 1.123 25.188 17.547 1 88.25 74 VAL B N 1
ATOM 2173 C CA . VAL B 1 74 ? 2.127 25.172 16.484 1 88.25 74 VAL B CA 1
ATOM 2174 C C . VAL B 1 74 ? 2.482 26.609 16.094 1 88.25 74 VAL B C 1
ATOM 2176 O O . VAL B 1 74 ? 1.659 27.328 15.523 1 88.25 74 VAL B O 1
ATOM 2179 N N . PHE B 1 75 ? 3.709 26.984 16.359 1 83.75 75 PHE B N 1
ATOM 2180 C CA . PHE B 1 75 ? 4.23 28.297 16.031 1 83.75 75 PHE B CA 1
ATOM 2181 C C . PHE B 1 75 ? 3.322 29.391 16.594 1 83.75 75 PHE B C 1
ATOM 2183 O O . PHE B 1 75 ? 2.973 30.344 15.891 1 83.75 75 PHE B O 1
ATOM 2190 N N . GLY B 1 76 ? 2.818 29.188 17.703 1 89.69 76 GLY B N 1
ATOM 2191 C CA . GLY B 1 76 ? 2.08 30.219 18.422 1 89.69 76 GLY B CA 1
ATOM 2192 C C . GLY B 1 76 ? 0.583 30.156 18.172 1 89.69 76 GLY B C 1
ATOM 2193 O O . GLY B 1 76 ? -0.179 30.938 18.75 1 89.69 76 GLY B O 1
ATOM 2194 N N . ASN B 1 77 ? 0.183 29.312 17.281 1 94.12 77 ASN B N 1
ATOM 2195 C CA . ASN B 1 77 ? -1.238 29.125 17 1 94.12 77 ASN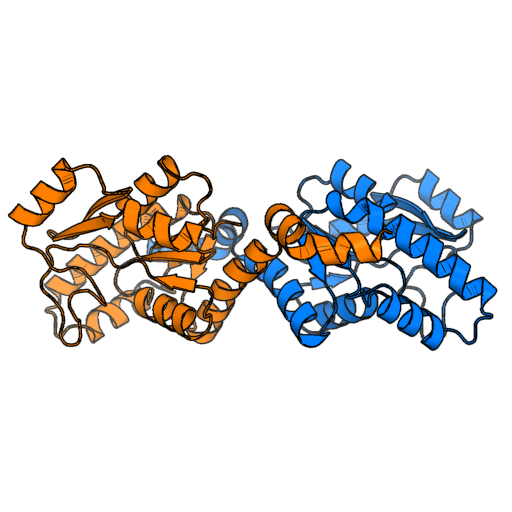 B CA 1
ATOM 2196 C C . ASN B 1 77 ? -1.716 27.75 17.438 1 94.12 77 ASN B C 1
ATOM 2198 O O . ASN B 1 77 ? -0.914 26.812 17.562 1 94.12 77 ASN B O 1
ATOM 2202 N N . HIS B 1 78 ? -3.018 27.719 17.703 1 96.5 78 HIS B N 1
ATOM 2203 C CA . HIS B 1 78 ? -3.592 26.453 18.156 1 96.5 78 HIS B CA 1
ATOM 2204 C C . HIS B 1 78 ? -4.348 25.766 17.031 1 96.5 78 HIS B C 1
ATOM 2206 O O . HIS B 1 78 ? -5.035 26.422 16.25 1 96.5 78 HIS B O 1
ATOM 2212 N N . TYR B 1 79 ? -4.156 24.547 16.984 1 96.38 79 TYR B N 1
ATOM 2213 C CA . TYR B 1 79 ? -4.867 23.688 16.047 1 96.38 79 TYR B CA 1
ATOM 2214 C C . TYR B 1 79 ? -5.562 22.547 16.781 1 96.38 79 TYR B C 1
ATOM 2216 O O . TYR B 1 79 ? -5.07 22.062 17.797 1 96.38 79 TYR B O 1
ATOM 2224 N N . GLY B 1 80 ? -6.746 22.125 16.25 1 97.31 80 GLY B N 1
ATOM 2225 C CA . GLY B 1 80 ? -7.484 21.016 16.828 1 97.31 80 GLY B CA 1
ATOM 2226 C C . GLY B 1 80 ? -8.391 20.312 15.844 1 97.31 80 GLY B C 1
ATOM 2227 O O . GLY B 1 80 ? -8.961 20.953 14.953 1 97.31 80 GLY B O 1
ATOM 2228 N N . THR B 1 81 ? -8.453 19 15.961 1 96.69 81 THR B N 1
ATOM 2229 C CA . THR B 1 81 ? -9.289 18.172 15.094 1 96.69 81 THR B CA 1
ATOM 2230 C C . THR B 1 81 ? -10.469 17.594 15.875 1 96.69 81 THR B C 1
ATOM 2232 O O . THR B 1 81 ? -10.281 16.953 16.906 1 96.69 81 THR B O 1
ATOM 2235 N N . SER B 1 82 ? -11.641 17.781 15.391 1 94.75 82 SER B N 1
ATOM 2236 C CA . SER B 1 82 ? -12.859 17.297 16.031 1 94.75 82 SER B CA 1
ATOM 2237 C C . SER B 1 82 ? -13 15.781 15.875 1 94.75 82 SER B C 1
ATOM 2239 O O . SER B 1 82 ? -12.961 15.266 14.75 1 94.75 82 SER B O 1
ATOM 2241 N N . ARG B 1 83 ? -13.227 15.156 17 1 95.12 83 ARG B N 1
ATOM 2242 C CA . ARG B 1 83 ? -13.398 13.711 16.984 1 95.12 83 ARG B CA 1
ATOM 2243 C C . ARG B 1 83 ? -14.711 13.32 16.312 1 95.12 83 ARG B C 1
ATOM 2245 O O . ARG B 1 83 ? -14.742 12.438 15.453 1 95.12 83 ARG B O 1
ATOM 2252 N N . SER B 1 84 ? -15.703 13.992 16.75 1 95.06 84 SER B N 1
ATOM 2253 C CA . SER B 1 84 ? -17.031 13.664 16.234 1 95.06 84 SER B CA 1
ATOM 2254 C C . SER B 1 84 ? -17.109 13.883 14.727 1 95.06 84 SER B C 1
ATOM 2256 O O . SER B 1 84 ? -17.719 13.086 14.008 1 95.06 84 SER B O 1
ATOM 2258 N N . ALA B 1 85 ? -16.484 14.906 14.266 1 94 85 ALA B N 1
ATOM 2259 C CA . ALA B 1 85 ? -16.484 15.195 12.836 1 94 85 ALA B CA 1
ATOM 2260 C C . ALA B 1 85 ? -15.758 14.109 12.055 1 94 85 ALA B C 1
ATOM 2262 O O . ALA B 1 85 ? -16.234 13.648 11.016 1 94 85 ALA B O 1
ATOM 2263 N N . VAL B 1 86 ? -14.648 13.695 12.547 1 96.56 86 VAL B N 1
ATOM 2264 C CA . VAL B 1 86 ? -13.852 12.656 11.914 1 96.56 86 VAL B CA 1
ATOM 2265 C C . VAL B 1 86 ? -14.625 11.336 11.914 1 96.56 86 VAL B C 1
ATOM 2267 O O . VAL B 1 86 ? -14.734 10.672 10.883 1 96.56 86 VAL B O 1
ATOM 2270 N N . GLN B 1 87 ? -15.188 11.031 13.031 1 96.38 87 GLN B N 1
ATOM 2271 C CA . GLN B 1 87 ? -15.898 9.766 13.188 1 96.38 87 GLN B CA 1
ATOM 2272 C C . GLN B 1 87 ? -17.094 9.688 12.242 1 96.38 87 GLN B C 1
ATOM 2274 O O . GLN B 1 87 ? -17.391 8.625 11.688 1 96.38 87 GLN B O 1
ATOM 2279 N N . ALA B 1 88 ? -17.766 10.75 12.102 1 96.44 88 ALA B N 1
ATOM 2280 C CA . ALA B 1 88 ? -18.922 10.789 11.211 1 96.44 88 ALA B CA 1
ATOM 2281 C C . ALA B 1 88 ? -18.531 10.406 9.789 1 96.44 88 ALA B C 1
ATOM 2283 O O . ALA B 1 88 ? -19.234 9.641 9.125 1 96.44 88 ALA B O 1
ATOM 2284 N N . LEU B 1 89 ? -17.422 10.914 9.344 1 96.44 89 LEU B N 1
ATOM 2285 C CA . LEU B 1 89 ? -16.938 10.602 8 1 96.44 89 LEU B CA 1
ATOM 2286 C C . LEU B 1 89 ? -16.5 9.148 7.902 1 96.44 89 LEU B C 1
ATOM 2288 O O . LEU B 1 89 ? -16.844 8.453 6.941 1 96.44 89 LEU B O 1
ATOM 2292 N N . LEU B 1 90 ? -15.781 8.688 8.875 1 97.38 90 LEU B N 1
ATOM 2293 C CA . LEU B 1 90 ? -15.32 7.305 8.898 1 97.38 90 LEU B CA 1
ATOM 2294 C C . LEU B 1 90 ? -16.5 6.34 8.844 1 97.38 90 LEU B C 1
ATOM 2296 O O . LEU B 1 90 ? -16.469 5.348 8.117 1 97.38 90 LEU B O 1
ATOM 2300 N N . ASP B 1 91 ? -17.5 6.691 9.586 1 96.94 91 ASP B N 1
ATOM 2301 C CA . ASP B 1 91 ? -18.672 5.832 9.672 1 96.94 91 ASP B CA 1
ATOM 2302 C C . ASP B 1 91 ? -19.406 5.758 8.328 1 96.94 91 ASP B C 1
ATOM 2304 O O . ASP B 1 91 ? -20.141 4.801 8.07 1 96.94 91 ASP B O 1
ATOM 2308 N N . GLN B 1 92 ? -19.219 6.711 7.512 1 96.06 92 GLN B N 1
ATOM 2309 C CA . GLN B 1 92 ? -19.812 6.727 6.18 1 96.06 92 GLN B CA 1
ATOM 2310 C C . GLN B 1 92 ? -18.953 5.941 5.188 1 96.06 92 GLN B C 1
ATOM 2312 O O . GLN B 1 92 ? -19.266 5.883 3.998 1 96.06 92 GLN B O 1
ATOM 2317 N N . GLY B 1 93 ? -17.875 5.414 5.656 1 95.5 93 GLY B N 1
ATOM 2318 C CA . GLY B 1 93 ? -17.016 4.594 4.82 1 95.5 93 GLY B CA 1
ATOM 2319 C C . GLY B 1 93 ? -15.93 5.391 4.121 1 95.5 93 GLY B C 1
ATOM 2320 O O . GLY B 1 93 ? -15.188 4.848 3.297 1 95.5 93 GLY B O 1
ATOM 2321 N N . GLN B 1 94 ? -15.805 6.645 4.492 1 97.06 94 GLN B N 1
ATOM 2322 C CA . GLN B 1 94 ? -14.797 7.504 3.885 1 97.06 94 GLN B CA 1
ATOM 2323 C C . GLN B 1 94 ? -13.438 7.324 4.566 1 97.06 94 GLN B C 1
ATOM 2325 O O . GLN B 1 94 ? -13.367 7.211 5.793 1 97.06 94 GLN B O 1
ATOM 2330 N N . ASP B 1 95 ? -12.438 7.211 3.676 1 98.5 95 ASP B N 1
ATOM 2331 C CA . ASP B 1 95 ? -11.109 7.453 4.23 1 98.5 95 ASP B CA 1
ATOM 2332 C C . ASP B 1 95 ? -10.922 8.922 4.598 1 98.5 95 ASP B C 1
ATOM 2334 O O . ASP B 1 95 ? -11.344 9.812 3.85 1 98.5 95 ASP B O 1
ATOM 2338 N N . VAL B 1 96 ? -10.375 9.172 5.777 1 98.5 96 VAL B N 1
ATOM 2339 C CA . VAL B 1 96 ? -10.266 10.547 6.258 1 98.5 96 VAL B CA 1
ATOM 2340 C C . VAL B 1 96 ? -8.797 10.906 6.477 1 98.5 96 VAL B C 1
ATOM 2342 O O . VAL B 1 96 ? -8.055 10.148 7.109 1 98.5 96 VAL B O 1
ATOM 2345 N N . ILE B 1 97 ? -8.406 12.07 5.922 1 98.44 97 ILE B N 1
ATOM 2346 C CA . ILE B 1 97 ? -7.051 12.57 6.129 1 98.44 97 ILE B CA 1
ATOM 2347 C C . ILE B 1 97 ? -7.059 13.664 7.195 1 98.44 97 ILE B C 1
ATOM 2349 O O . ILE B 1 97 ? -7.844 14.609 7.117 1 98.44 97 ILE B O 1
ATOM 2353 N N . LEU B 1 98 ? -6.258 13.461 8.211 1 97.88 98 LEU B N 1
ATOM 2354 C CA . LEU B 1 98 ? -5.859 14.547 9.102 1 97.88 98 LEU B CA 1
ATOM 2355 C C . LEU B 1 98 ? -4.52 15.133 8.672 1 97.88 98 LEU B C 1
ATOM 2357 O O . LEU B 1 98 ? -3.498 14.445 8.703 1 97.88 98 LEU B O 1
ATOM 2361 N N . GLU B 1 99 ? -4.59 16.359 8.211 1 95.5 99 GLU B N 1
ATOM 2362 C CA . GLU B 1 99 ? -3.365 17.094 7.926 1 95.5 99 GLU B CA 1
ATOM 2363 C C . GLU B 1 99 ? -2.908 17.891 9.148 1 95.5 99 GLU B C 1
ATOM 2365 O O . GLU B 1 99 ? -3.359 19.016 9.367 1 95.5 99 GLU B O 1
ATOM 2370 N N . ILE B 1 100 ? -1.993 17.25 9.977 1 95.5 100 ILE B N 1
ATOM 2371 C CA . ILE B 1 100 ? -1.675 17.828 11.266 1 95.5 100 ILE B CA 1
ATOM 2372 C C . ILE B 1 100 ? -0.18 17.688 11.547 1 95.5 100 ILE B C 1
ATOM 2374 O O . ILE B 1 100 ? 0.529 16.984 10.82 1 95.5 100 ILE B O 1
ATOM 2378 N N . ASP B 1 101 ? 0.256 18.438 12.578 1 94.94 101 ASP B N 1
ATOM 2379 C CA . ASP B 1 101 ? 1.66 18.391 12.969 1 94.94 101 ASP B CA 1
ATOM 2380 C C . ASP B 1 101 ? 1.963 17.141 13.781 1 94.94 101 ASP B C 1
ATOM 2382 O O . ASP B 1 101 ? 1.061 16.344 14.086 1 94.94 101 ASP B O 1
ATOM 2386 N N . TRP B 1 102 ? 3.297 17 14.102 1 97.19 102 TRP B N 1
ATOM 2387 C CA . TRP B 1 102 ? 3.77 15.781 14.758 1 97.19 102 TRP B CA 1
ATOM 2388 C C . TRP B 1 102 ? 3.158 15.633 16.141 1 97.19 102 TRP B C 1
ATOM 2390 O O . TRP B 1 102 ? 2.924 14.523 16.609 1 97.19 102 TRP B O 1
ATOM 2400 N N . GLN B 1 103 ? 2.859 16.703 16.812 1 97 103 GLN B N 1
ATOM 2401 C CA . GLN B 1 103 ? 2.25 16.625 18.141 1 97 103 GLN B CA 1
ATOM 2402 C C . GLN B 1 103 ? 0.846 16.031 18.062 1 97 103 GLN B C 1
ATOM 2404 O O . GLN B 1 103 ? 0.508 15.133 18.828 1 97 103 GLN B O 1
ATOM 2409 N N . GLY B 1 104 ? 0.096 16.625 17.172 1 97.19 104 GLY B N 1
ATOM 2410 C CA . GLY B 1 104 ? -1.229 16.062 16.953 1 97.19 104 GLY B CA 1
ATOM 2411 C C . GLY B 1 104 ? -1.2 14.617 16.5 1 97.19 104 GLY B C 1
ATOM 2412 O O . GLY B 1 104 ? -2.002 13.797 16.953 1 97.19 104 GLY B O 1
ATOM 2413 N N . ALA B 1 105 ? -0.296 14.359 15.633 1 97.94 105 ALA B N 1
ATOM 2414 C CA . ALA B 1 105 ? -0.159 13 15.109 1 97.94 105 ALA B CA 1
ATOM 2415 C C . ALA B 1 105 ? 0.107 12 16.234 1 97.94 105 ALA B C 1
ATOM 2417 O O . ALA B 1 105 ? -0.466 10.906 16.25 1 97.94 105 ALA B O 1
ATOM 2418 N N . ARG B 1 106 ? 0.913 12.367 17.125 1 98.12 106 ARG B N 1
ATOM 2419 C CA . ARG B 1 106 ? 1.245 11.508 18.25 1 98.12 106 ARG B CA 1
ATOM 2420 C C . ARG B 1 106 ? 0.011 11.211 19.094 1 98.12 106 ARG B C 1
ATOM 2422 O O . ARG B 1 106 ? -0.225 10.062 19.469 1 98.12 106 ARG B O 1
ATOM 2429 N N . GLN B 1 107 ? -0.775 12.211 19.328 1 97.69 107 GLN B N 1
ATOM 2430 C CA . GLN B 1 107 ? -2.016 12.047 20.078 1 97.69 107 GLN B CA 1
ATOM 2431 C C . GLN B 1 107 ? -2.979 11.117 19.359 1 97.69 107 GLN B C 1
ATOM 2433 O O . GLN B 1 107 ? -3.578 10.227 19.969 1 97.69 107 GLN B O 1
ATOM 2438 N N . VAL B 1 108 ? -3.072 11.273 18.078 1 97.75 108 VAL B N 1
ATOM 2439 C CA . VAL B 1 108 ? -4.008 10.484 17.281 1 97.75 108 VAL B CA 1
ATOM 2440 C C . VAL B 1 108 ? -3.572 9.023 17.266 1 97.75 108 VAL B C 1
ATOM 2442 O O . VAL B 1 108 ? -4.395 8.125 17.438 1 97.75 108 VAL B O 1
ATOM 2445 N N . ARG B 1 109 ? -2.291 8.789 17.047 1 97.31 109 ARG B N 1
ATOM 2446 C CA . ARG B 1 109 ? -1.784 7.422 17 1 97.31 109 ARG B CA 1
ATOM 2447 C C . ARG B 1 109 ? -2.041 6.711 18.328 1 97.31 109 ARG B C 1
ATOM 2449 O O . ARG B 1 109 ? -2.285 5.504 18.359 1 97.31 109 ARG B O 1
ATOM 2456 N N . GLU B 1 110 ? -2.045 7.445 19.406 1 96.75 110 GLU B N 1
ATOM 2457 C CA . GLU B 1 110 ? -2.311 6.883 20.734 1 96.75 110 GLU B CA 1
ATOM 2458 C C . GLU B 1 110 ? -3.793 6.57 20.906 1 96.75 110 GLU B C 1
ATOM 2460 O O . GLU B 1 110 ? -4.152 5.52 21.438 1 96.75 110 GLU B O 1
ATOM 2465 N N . ARG B 1 111 ? -4.613 7.418 20.438 1 95.06 111 ARG B N 1
ATOM 2466 C CA . ARG B 1 111 ? -6.051 7.324 20.688 1 95.06 111 ARG B CA 1
ATOM 2467 C C . ARG B 1 111 ? -6.73 6.438 19.656 1 95.06 111 ARG B C 1
ATOM 2469 O O . ARG B 1 111 ? -7.777 5.844 19.938 1 95.06 111 ARG B O 1
ATOM 2476 N N . MET B 1 112 ? -6.137 6.391 18.516 1 95.38 112 MET B N 1
ATOM 2477 C CA . MET B 1 112 ? -6.652 5.586 17.406 1 95.38 112 MET B CA 1
ATOM 2478 C C . MET B 1 112 ? -5.539 4.77 16.766 1 95.38 112 MET B C 1
ATOM 2480 O O . MET B 1 112 ? -5.141 5.051 15.633 1 95.38 112 MET B O 1
ATOM 2484 N N . PRO B 1 113 ? -5.16 3.719 17.406 1 94.31 113 PRO B N 1
ATOM 2485 C CA . PRO B 1 113 ? -3.998 2.957 16.938 1 94.31 113 PRO B CA 1
ATOM 2486 C C . PRO B 1 113 ? -4.215 2.32 15.57 1 94.31 113 PRO B C 1
ATOM 2488 O O . PRO B 1 113 ? -3.254 1.904 14.922 1 94.31 113 PRO B O 1
ATOM 2491 N N . GLY B 1 114 ? -5.383 2.289 15.062 1 94.81 114 GLY B N 1
ATOM 2492 C CA . GLY B 1 114 ? -5.645 1.724 13.75 1 94.81 114 GLY B CA 1
ATOM 2493 C C . GLY B 1 114 ? -5.418 2.711 12.625 1 94.81 114 GLY B C 1
ATOM 2494 O O . GLY B 1 114 ? -5.523 2.354 11.445 1 94.81 114 GLY B O 1
ATOM 2495 N N . CYS B 1 115 ? -5.055 3.934 12.992 1 98 115 CYS B N 1
ATOM 2496 C CA . CYS B 1 115 ? -4.809 4.918 11.938 1 98 115 CYS B CA 1
ATOM 2497 C C . CYS B 1 115 ? -3.506 4.617 11.211 1 98 115 CYS B C 1
ATOM 2499 O O . CYS B 1 115 ? -2.648 3.9 11.727 1 98 115 CYS B O 1
ATOM 2501 N N . LEU B 1 116 ? -3.398 5.055 9.945 1 98.75 116 LEU B N 1
ATOM 2502 C CA . LEU B 1 116 ? -2.162 5 9.172 1 98.75 116 LEU B CA 1
ATOM 2503 C C . LEU B 1 116 ? -1.528 6.383 9.062 1 98.75 116 LEU B C 1
ATOM 2505 O O . LEU B 1 116 ? -2.215 7.367 8.781 1 98.75 116 LEU B O 1
ATOM 2509 N N . SER B 1 117 ? -0.213 6.445 9.352 1 98.81 117 SER B N 1
ATOM 2510 C CA . SER B 1 117 ? 0.445 7.746 9.398 1 98.81 117 SER B CA 1
ATOM 2511 C C . SER B 1 117 ? 1.541 7.852 8.344 1 98.81 117 SER B C 1
ATOM 2513 O O . SER B 1 117 ? 2.287 6.895 8.125 1 98.81 117 SER B O 1
ATOM 2515 N N . VAL B 1 118 ? 1.572 9.008 7.648 1 98.88 118 VAL B N 1
ATOM 2516 C CA . VAL B 1 118 ? 2.535 9.297 6.59 1 98.88 118 VAL B CA 1
ATOM 2517 C C . VAL B 1 118 ? 3.293 10.586 6.918 1 98.88 118 VAL B C 1
ATOM 2519 O O . VAL B 1 118 ? 2.684 11.609 7.234 1 98.88 118 VAL B O 1
ATOM 2522 N N . PHE B 1 119 ? 4.621 10.516 6.969 1 98.88 119 PHE B N 1
ATOM 2523 C CA . PHE B 1 119 ? 5.445 11.719 7.055 1 98.88 119 PHE B CA 1
ATOM 2524 C C . PHE B 1 119 ? 6.051 12.055 5.695 1 98.88 119 PHE B C 1
ATOM 2526 O O . PHE B 1 119 ? 6.605 11.188 5.023 1 98.88 119 PHE B O 1
ATOM 2533 N N . ILE B 1 120 ? 5.918 13.312 5.238 1 98.69 120 ILE B N 1
ATOM 2534 C CA . ILE B 1 120 ? 6.453 13.75 3.953 1 98.69 120 ILE B CA 1
ATOM 2535 C C . ILE B 1 120 ? 7.648 14.68 4.184 1 98.69 120 ILE B C 1
ATOM 2537 O O . ILE B 1 120 ? 7.523 15.711 4.844 1 98.69 120 ILE B O 1
ATOM 2541 N N . LEU B 1 121 ? 8.75 14.344 3.631 1 98.5 121 LEU B N 1
ATOM 2542 C CA . LEU B 1 121 ? 9.992 15.109 3.732 1 98.5 121 LEU B CA 1
ATOM 2543 C C . LEU B 1 121 ? 10.242 15.898 2.453 1 98.5 121 LEU B C 1
ATOM 2545 O O . LEU B 1 121 ? 9.844 15.477 1.367 1 98.5 121 LEU B O 1
ATOM 2549 N N . PRO B 1 122 ? 10.914 17.109 2.623 1 97.81 122 PRO B N 1
ATOM 2550 C CA . PRO B 1 122 ? 11.5 17.719 1.429 1 97.81 122 PRO B CA 1
ATOM 2551 C C . PRO B 1 122 ? 12.734 16.969 0.931 1 97.81 122 PRO B C 1
ATOM 2553 O O . PRO B 1 122 ? 13.312 16.156 1.665 1 97.81 122 PRO B O 1
ATOM 2556 N N . PRO B 1 123 ? 13.109 17.203 -0.294 1 97.06 123 PRO B N 1
ATOM 2557 C CA . PRO B 1 123 ? 14.242 16.438 -0.832 1 97.06 123 PRO B CA 1
ATOM 2558 C C . PRO B 1 123 ? 15.586 16.906 -0.268 1 97.06 123 PRO B C 1
ATOM 2560 O O . PRO B 1 123 ? 16.547 16.141 -0.258 1 97.06 123 PRO B O 1
ATOM 2563 N N . SER B 1 124 ? 15.633 18.141 0.095 1 96.44 124 SER B N 1
ATOM 2564 C CA . SER B 1 124 ? 16.859 18.688 0.653 1 96.44 124 SER B CA 1
ATOM 2565 C C . SER B 1 124 ? 16.578 19.953 1.466 1 96.44 124 SER B C 1
ATOM 2567 O O . SER B 1 124 ? 15.516 20.562 1.342 1 96.44 124 SER B O 1
ATOM 2569 N N . ARG B 1 125 ? 17.609 20.312 2.295 1 94.94 125 ARG B N 1
ATOM 2570 C CA . ARG B 1 125 ? 17.484 21.547 3.045 1 94.94 125 ARG B CA 1
ATOM 2571 C C . ARG B 1 125 ? 17.453 22.75 2.107 1 94.94 125 ARG B C 1
ATOM 2573 O O . ARG B 1 125 ? 16.719 23.719 2.34 1 94.94 125 ARG B O 1
ATOM 2580 N N . GLU B 1 126 ? 18.25 22.656 1.157 1 94.88 126 GLU B N 1
ATOM 2581 C CA . GLU B 1 126 ? 18.328 23.734 0.176 1 94.88 126 GLU B CA 1
ATOM 2582 C C . GLU B 1 126 ? 16.984 23.953 -0.512 1 94.88 126 GLU B C 1
ATOM 2584 O O . GLU B 1 126 ? 16.5 25.078 -0.625 1 94.88 126 GLU B O 1
ATOM 2589 N N . GLU B 1 127 ? 16.438 22.891 -0.915 1 94.38 127 GLU B N 1
ATOM 2590 C CA . GLU B 1 127 ? 15.141 22.984 -1.57 1 94.38 127 GLU B CA 1
ATOM 2591 C C . GLU B 1 127 ? 14.07 23.484 -0.606 1 94.38 127 GLU B C 1
ATOM 2593 O O . GLU B 1 127 ? 13.211 24.281 -0.989 1 94.38 127 GLU B O 1
ATOM 2598 N N . LEU B 1 128 ? 14.109 23.031 0.609 1 94.12 12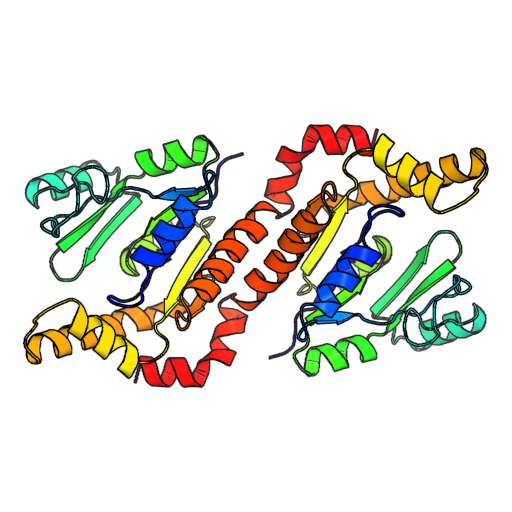8 LEU B N 1
ATOM 2599 C CA . LEU B 1 128 ? 13.164 23.516 1.615 1 94.12 128 LEU B CA 1
ATOM 2600 C C . LEU B 1 128 ? 13.289 25.016 1.813 1 94.12 128 LEU B C 1
ATOM 2602 O O . LEU B 1 128 ? 12.281 25.734 1.834 1 94.12 128 LEU B O 1
ATOM 2606 N N . ARG B 1 129 ? 14.484 25.516 1.92 1 93.19 129 ARG B N 1
ATOM 2607 C CA . ARG B 1 129 ? 14.719 26.953 2.074 1 93.19 129 ARG B CA 1
ATOM 2608 C C . ARG B 1 129 ? 14.156 27.734 0.892 1 93.19 129 ARG B C 1
ATOM 2610 O O . ARG B 1 129 ? 13.523 28.766 1.075 1 93.19 129 ARG B O 1
ATOM 2617 N N . ARG B 1 130 ? 14.422 27.203 -0.234 1 93.12 130 ARG B N 1
ATOM 2618 C CA . ARG B 1 130 ? 13.906 27.844 -1.442 1 93.12 130 ARG B CA 1
ATOM 2619 C C . ARG B 1 130 ? 12.391 27.969 -1.399 1 93.12 130 ARG B C 1
ATOM 2621 O O . ARG B 1 130 ? 11.836 29.031 -1.666 1 93.12 130 ARG B O 1
ATOM 2628 N N . ARG B 1 131 ? 11.766 26.844 -1.041 1 88.88 131 ARG B N 1
ATOM 2629 C CA . ARG B 1 131 ? 10.312 26.828 -0.982 1 88.88 131 ARG B CA 1
ATOM 2630 C C . ARG B 1 131 ? 9.789 27.781 0.086 1 88.88 131 ARG B C 1
ATOM 2632 O O . ARG B 1 131 ? 8.797 28.484 -0.127 1 88.88 131 ARG B O 1
ATOM 2639 N N . LEU B 1 132 ? 10.422 27.859 1.239 1 87.75 132 LEU B N 1
ATOM 2640 C CA . LEU B 1 132 ? 10.031 28.75 2.326 1 87.75 132 LEU B CA 1
ATOM 2641 C C . LEU B 1 132 ? 10.234 30.219 1.928 1 87.75 132 LEU B C 1
ATOM 2643 O O . LEU B 1 132 ? 9.438 31.078 2.311 1 87.75 132 LEU B O 1
ATOM 2647 N N . THR B 1 133 ? 11.258 30.469 1.128 1 87.56 133 THR B N 1
ATOM 2648 C CA . THR B 1 133 ? 11.57 31.828 0.681 1 87.56 133 THR B CA 1
ATOM 2649 C C . THR B 1 133 ? 10.562 32.281 -0.355 1 87.56 133 THR B C 1
ATOM 2651 O O . THR B 1 133 ? 10.156 33.469 -0.346 1 87.56 133 THR B O 1
ATOM 2654 N N . GLN B 1 134 ? 10.156 31.469 -1.228 1 82.38 134 GLN B N 1
ATOM 2655 C CA . GLN B 1 134 ? 9.227 31.812 -2.293 1 82.38 134 GLN B CA 1
ATOM 2656 C C . GLN B 1 134 ? 7.828 32.094 -1.736 1 82.38 134 GLN B C 1
ATOM 2658 O O . GLN B 1 134 ? 7.051 32.844 -2.324 1 82.38 134 GLN B O 1
ATOM 2663 N N . ARG B 1 135 ? 7.383 31.484 -0.747 1 67.31 135 ARG B N 1
ATOM 2664 C CA . ARG B 1 135 ? 6.043 31.625 -0.188 1 67.31 135 ARG B CA 1
ATOM 2665 C C . ARG B 1 135 ? 5.867 33 0.478 1 67.31 135 ARG B C 1
ATOM 2667 O O . ARG B 1 135 ? 4.75 33.5 0.566 1 67.31 135 ARG B O 1
ATOM 2674 N N . GLY B 1 136 ? 6.938 33.531 1.04 1 61.72 136 GLY B N 1
ATOM 2675 C CA . GLY B 1 136 ? 6.809 34.812 1.738 1 61.72 136 GLY B CA 1
ATOM 2676 C C . GLY B 1 136 ? 7.953 35.781 1.459 1 61.72 136 GLY B C 1
ATOM 2677 O O . GLY B 1 136 ? 9.039 35.344 1.051 1 61.72 136 GLY B O 1
ATOM 2678 N N . GLN B 1 137 ? 7.629 36.938 1.025 1 65.12 137 GLN B N 1
ATOM 2679 C CA . GLN B 1 137 ? 8.617 38.031 1.022 1 65.12 137 GLN B CA 1
ATOM 2680 C C . GLN B 1 137 ? 9.18 38.25 2.422 1 65.12 137 GLN B C 1
ATOM 2682 O O . GLN B 1 137 ? 9.016 39.312 2.992 1 65.12 137 GLN B O 1
ATOM 2687 N N . ASP B 1 138 ? 9.656 37.062 3.01 1 69 138 ASP B N 1
ATOM 2688 C CA . ASP B 1 138 ? 10.086 37.188 4.398 1 69 138 ASP B CA 1
ATOM 2689 C C . ASP B 1 138 ? 11.555 37.625 4.477 1 69 138 ASP B C 1
ATOM 2691 O O . ASP B 1 138 ? 12.336 37.344 3.566 1 69 138 ASP B O 1
ATOM 2695 N N . GLU B 1 139 ? 11.789 38.344 5.5 1 82.19 139 GLU B N 1
ATOM 2696 C CA . GLU B 1 139 ? 13.164 38.719 5.832 1 82.19 139 GLU B CA 1
ATOM 2697 C C . GLU B 1 139 ? 14.008 37.469 6.133 1 82.19 139 GLU B C 1
ATOM 2699 O O . GLU B 1 139 ? 13.484 36.438 6.578 1 82.19 139 GLU B O 1
ATOM 2704 N N . PRO B 1 140 ? 15.227 37.562 5.848 1 85.5 140 PRO B N 1
ATOM 2705 C CA . PRO B 1 140 ? 16.125 36.438 6.07 1 85.5 140 PRO B CA 1
ATOM 2706 C C . PRO B 1 140 ? 16.016 35.844 7.477 1 85.5 140 PRO B C 1
ATOM 2708 O O . PRO B 1 140 ? 16.078 34.625 7.652 1 85.5 140 PRO B O 1
ATOM 2711 N N . GLU B 1 141 ? 15.844 36.719 8.406 1 88.56 141 GLU B N 1
ATOM 2712 C CA . GLU B 1 141 ? 15.75 36.25 9.789 1 88.56 141 GLU B CA 1
ATOM 2713 C C . GLU B 1 141 ? 14.508 35.375 9.992 1 88.56 141 GLU B C 1
ATOM 2715 O O . GLU B 1 141 ? 14.555 34.406 10.742 1 88.56 141 GLU B O 1
ATOM 2720 N N . VAL B 1 142 ? 13.547 35.75 9.406 1 86.12 142 VAL B N 1
ATOM 2721 C CA . VAL B 1 142 ? 12.297 35 9.492 1 86.12 142 VAL B CA 1
ATOM 2722 C C . VAL B 1 142 ? 12.461 33.656 8.836 1 86.12 142 VAL B C 1
ATOM 2724 O O . VAL B 1 142 ? 12.008 32.625 9.375 1 86.12 142 VAL B O 1
ATOM 2727 N N . ILE B 1 143 ? 13.148 33.562 7.781 1 89.38 143 ILE B N 1
ATOM 2728 C CA . ILE B 1 143 ? 13.359 32.312 7.051 1 89.38 143 ILE B CA 1
ATOM 2729 C C . ILE B 1 143 ? 14.219 31.359 7.891 1 89.38 143 ILE B C 1
ATOM 2731 O O . ILE B 1 143 ? 13.93 30.156 7.965 1 89.38 143 ILE B O 1
ATOM 2735 N N . ASP B 1 144 ? 15.18 31.922 8.492 1 91.88 144 ASP B N 1
ATOM 2736 C CA . ASP B 1 144 ? 16.047 31.109 9.344 1 91.88 144 ASP B CA 1
ATOM 2737 C C . ASP B 1 144 ? 15.25 30.484 10.484 1 91.88 144 ASP B C 1
ATOM 2739 O O . ASP B 1 144 ? 15.477 29.328 10.836 1 91.88 144 ASP B O 1
ATOM 2743 N N . ARG B 1 145 ? 14.445 31.25 11 1 90.5 145 ARG B N 1
ATOM 2744 C CA . ARG B 1 145 ? 13.602 30.734 12.07 1 90.5 145 ARG B CA 1
ATOM 2745 C C . ARG B 1 145 ? 12.688 29.625 11.57 1 90.5 145 ARG B C 1
ATOM 2747 O O . ARG B 1 145 ? 12.539 28.594 12.227 1 90.5 145 ARG B O 1
ATOM 2754 N N . ARG B 1 146 ? 12.172 29.766 10.492 1 87.88 146 ARG B N 1
ATOM 2755 C CA . ARG B 1 146 ? 11.289 28.766 9.898 1 87.88 146 ARG B CA 1
ATOM 2756 C C . ARG B 1 146 ? 12.055 27.484 9.578 1 87.88 146 ARG B C 1
ATOM 2758 O O . ARG B 1 146 ? 11.523 26.391 9.734 1 87.88 146 ARG B O 1
ATOM 2765 N N . MET B 1 147 ? 13.203 27.719 9.156 1 92.69 147 MET B N 1
ATOM 2766 C CA . MET B 1 147 ? 14.047 26.562 8.867 1 92.69 147 MET B CA 1
ATOM 2767 C C . MET B 1 147 ? 14.328 25.766 10.133 1 92.69 147 MET B C 1
ATOM 2769 O O . MET B 1 147 ? 14.266 24.531 10.125 1 92.69 147 MET B O 1
ATOM 2773 N N . ALA B 1 148 ? 14.648 26.469 11.164 1 93.38 148 ALA B N 1
ATOM 2774 C CA . ALA B 1 148 ? 14.914 25.797 12.43 1 93.38 148 ALA B CA 1
ATOM 2775 C C . ALA B 1 148 ? 13.688 25.031 12.93 1 93.38 148 ALA B C 1
ATOM 2777 O O . ALA B 1 148 ? 13.805 23.906 13.414 1 93.38 148 ALA B O 1
ATOM 2778 N N . GLU B 1 149 ? 12.594 25.625 12.781 1 91.69 149 GLU B N 1
ATOM 2779 C CA . GLU B 1 149 ? 11.336 24.984 13.148 1 91.69 149 GLU B CA 1
ATOM 2780 C C . GLU B 1 149 ? 11.078 23.75 12.289 1 91.69 149 GLU B C 1
ATOM 2782 O O . GLU B 1 149 ? 10.648 22.703 12.797 1 91.69 149 GLU B O 1
ATOM 2787 N N . ALA B 1 150 ? 11.367 23.844 11.047 1 93.25 150 ALA B N 1
ATOM 2788 C CA . ALA B 1 150 ? 11.172 22.734 10.125 1 93.25 150 ALA B CA 1
ATOM 2789 C C . ALA B 1 150 ? 12.062 21.562 10.492 1 93.25 150 ALA B C 1
ATOM 2791 O O . ALA B 1 150 ? 11.625 20.406 10.438 1 93.25 150 ALA B O 1
ATOM 2792 N N . VAL B 1 151 ? 13.258 21.859 10.844 1 95.12 151 VAL B N 1
ATOM 2793 C CA . VAL B 1 151 ? 14.188 20.812 11.242 1 95.12 151 VAL B CA 1
ATOM 2794 C C . VAL B 1 151 ? 13.656 20.094 12.484 1 95.12 151 VAL B C 1
ATOM 2796 O O . VAL B 1 151 ? 13.68 18.875 12.562 1 95.12 151 VAL B O 1
ATOM 2799 N N . SER B 1 152 ? 13.195 20.875 13.398 1 95.06 152 SER B N 1
ATOM 2800 C CA . SER B 1 152 ? 12.594 20.297 14.602 1 95.06 152 SER B CA 1
ATOM 2801 C C . SER B 1 152 ? 11.414 19.406 14.258 1 95.06 152 SER B C 1
ATOM 2803 O O . SER B 1 152 ? 11.289 18.297 14.789 1 95.06 152 SER B O 1
ATOM 2805 N N . GLU B 1 153 ? 10.602 19.812 13.383 1 95.31 153 GLU B N 1
ATOM 2806 C CA . GLU B 1 153 ? 9.453 19.016 12.945 1 95.31 153 GLU B CA 1
ATOM 2807 C C . GLU B 1 153 ? 9.898 17.719 12.289 1 95.31 153 GLU B C 1
ATOM 2809 O O . GLU B 1 153 ? 9.375 16.641 12.594 1 95.31 153 GLU B O 1
ATOM 2814 N N . MET B 1 154 ? 10.891 17.797 11.438 1 97.69 154 MET B N 1
ATOM 2815 C CA . MET B 1 154 ? 11.344 16.656 10.656 1 97.69 154 MET B CA 1
ATOM 2816 C C . MET B 1 154 ? 11.984 15.602 11.555 1 97.69 154 MET B C 1
ATOM 2818 O O . MET B 1 154 ? 12.016 14.422 11.211 1 97.69 154 MET B O 1
ATOM 2822 N N . SER B 1 155 ? 12.445 16 12.734 1 97.56 155 SER B N 1
ATOM 2823 C CA . SER B 1 155 ? 13.094 15.055 13.641 1 97.56 155 SER B CA 1
ATOM 2824 C C . SER B 1 155 ? 12.117 14.008 14.148 1 97.56 155 SER B C 1
ATOM 2826 O O . SER B 1 155 ? 12.523 12.977 14.695 1 97.56 155 SER B O 1
ATOM 2828 N N . HIS B 1 156 ? 10.805 14.164 13.891 1 97.88 156 HIS B N 1
ATOM 2829 C CA . HIS B 1 156 ? 9.781 13.242 14.383 1 97.88 156 HIS B CA 1
ATOM 2830 C C . HIS B 1 156 ? 9.344 12.273 13.289 1 97.88 156 HIS B C 1
ATOM 2832 O O . HIS B 1 156 ? 8.375 11.531 13.461 1 97.88 156 HIS B O 1
ATOM 2838 N N . TYR B 1 157 ? 10.047 12.195 12.141 1 98.31 157 TYR B N 1
ATOM 2839 C CA . TYR B 1 157 ? 9.656 11.367 11.008 1 98.31 157 TYR B CA 1
ATOM 2840 C C . TYR B 1 157 ? 9.57 9.898 11.406 1 98.31 157 TYR B C 1
ATOM 2842 O O . TYR B 1 157 ? 8.75 9.148 10.859 1 98.31 157 TYR B O 1
ATOM 2850 N N . ALA B 1 158 ? 10.305 9.523 12.438 1 98.25 158 ALA B N 1
ATOM 2851 C CA . ALA B 1 158 ? 10.484 8.109 12.766 1 98.25 158 ALA B CA 1
ATOM 2852 C C . ALA B 1 158 ? 9.289 7.57 13.539 1 98.25 158 ALA B C 1
ATOM 2854 O O . ALA B 1 158 ? 9.211 6.371 13.82 1 98.25 158 ALA B O 1
ATOM 2855 N N . GLU B 1 159 ? 8.32 8.398 13.812 1 98.12 159 GLU B N 1
ATOM 2856 C CA . GLU B 1 159 ? 7.125 8.008 14.555 1 98.12 159 GLU B CA 1
ATOM 2857 C C . GLU B 1 159 ? 6.027 7.523 13.609 1 98.12 159 GLU B C 1
ATOM 2859 O O . GLU B 1 159 ? 4.984 7.047 14.055 1 98.12 159 GLU B O 1
ATOM 2864 N N . TYR B 1 160 ? 6.266 7.512 12.352 1 98.69 160 TYR B N 1
ATOM 2865 C CA . TYR B 1 160 ? 5.199 7.316 11.375 1 98.69 160 TYR B CA 1
ATOM 2866 C C . TYR B 1 160 ? 5.305 5.945 10.719 1 98.69 160 TYR B C 1
ATOM 2868 O O . TYR B 1 160 ? 6.344 5.289 10.805 1 98.69 160 TYR B O 1
ATOM 2876 N N . ASP B 1 161 ? 4.215 5.516 10.07 1 98.69 161 ASP B N 1
ATOM 2877 C CA . ASP B 1 161 ? 4.184 4.23 9.383 1 98.69 161 ASP B CA 1
ATOM 2878 C C . ASP B 1 161 ? 4.906 4.312 8.039 1 98.69 161 ASP B C 1
ATOM 2880 O O . ASP B 1 161 ? 5.594 3.373 7.637 1 98.69 161 ASP B O 1
ATOM 2884 N N . TYR B 1 162 ? 4.711 5.426 7.344 1 98.88 162 TYR B N 1
ATOM 2885 C CA . TYR B 1 162 ? 5.25 5.629 6.004 1 98.88 162 TYR B CA 1
ATOM 2886 C C . TYR B 1 162 ? 6.09 6.898 5.941 1 98.88 162 TYR B C 1
ATOM 2888 O O . TYR B 1 162 ? 5.832 7.859 6.672 1 98.88 162 TYR B O 1
ATOM 2896 N N . LEU B 1 163 ? 7.059 6.887 5.09 1 98.81 163 LEU B N 1
ATOM 2897 C CA . LEU B 1 163 ? 7.941 8.016 4.84 1 98.81 163 LEU B CA 1
ATOM 2898 C C . LEU B 1 163 ? 8.062 8.297 3.346 1 98.81 163 LEU B C 1
ATOM 2900 O O . LEU B 1 163 ? 8.445 7.414 2.574 1 98.81 163 LEU B O 1
ATOM 2904 N N . LEU B 1 164 ? 7.668 9.492 2.914 1 98.69 164 LEU B N 1
ATOM 2905 C CA . LEU B 1 164 ? 7.77 9.938 1.527 1 98.69 164 LEU B CA 1
ATOM 2906 C C . LEU B 1 164 ? 8.719 11.117 1.404 1 98.69 164 LEU B C 1
ATOM 2908 O O . LEU B 1 164 ? 8.875 11.898 2.348 1 98.69 164 LEU B O 1
ATOM 2912 N N . VAL B 1 165 ? 9.383 11.242 0.306 1 98.44 165 VAL B N 1
ATOM 2913 C CA . VAL B 1 165 ? 10.164 12.422 -0.047 1 98.44 165 VAL B CA 1
ATOM 2914 C C . VAL B 1 165 ? 9.516 13.133 -1.233 1 98.44 165 VAL B C 1
ATOM 2916 O O . VAL B 1 165 ? 9.32 12.539 -2.295 1 98.44 165 VAL B O 1
ATOM 2919 N N . ASN B 1 166 ? 9.18 14.391 -1.021 1 98.06 166 ASN B N 1
ATOM 2920 C CA . ASN B 1 166 ? 8.531 15.141 -2.09 1 98.06 166 ASN B CA 1
ATOM 2921 C C . ASN B 1 166 ? 9.555 15.836 -2.984 1 98.06 166 ASN B C 1
ATOM 2923 O O . ASN B 1 166 ? 9.672 17.062 -2.959 1 98.06 166 ASN B O 1
ATOM 2927 N N . ASP B 1 167 ? 10.172 15.086 -3.834 1 96.69 167 ASP B N 1
ATOM 2928 C CA . ASP B 1 167 ? 11.125 15.602 -4.812 1 96.69 167 ASP B CA 1
ATOM 2929 C C . ASP B 1 167 ? 10.461 15.805 -6.172 1 96.69 167 ASP B C 1
ATOM 2931 O O . ASP B 1 167 ? 10.93 16.609 -6.984 1 96.69 167 ASP B O 1
ATOM 2935 N N . ASP B 1 168 ? 9.469 15.117 -6.441 1 97.56 168 ASP B N 1
ATOM 2936 C CA . ASP B 1 168 ? 8.625 15.211 -7.633 1 97.56 168 ASP B CA 1
ATOM 2937 C C . ASP B 1 168 ? 7.148 15.102 -7.273 1 97.56 168 ASP B C 1
ATOM 2939 O O . ASP B 1 168 ? 6.695 14.055 -6.801 1 97.56 168 ASP B O 1
ATOM 2943 N N . PHE B 1 169 ? 6.387 16.188 -7.551 1 97.44 169 PHE B N 1
ATOM 2944 C CA . PHE B 1 169 ? 5.016 16.312 -7.07 1 97.44 169 PHE B CA 1
ATOM 2945 C C . PHE B 1 169 ? 4.16 15.156 -7.566 1 97.44 169 PHE B C 1
ATOM 2947 O O . PHE B 1 169 ? 3.504 14.484 -6.77 1 97.44 169 PHE B O 1
ATOM 2954 N N . ASP B 1 170 ? 4.23 14.836 -8.836 1 98.19 170 ASP B N 1
ATOM 2955 C CA . ASP B 1 170 ? 3.373 13.82 -9.438 1 98.19 170 ASP B CA 1
ATOM 2956 C C . ASP B 1 170 ? 3.719 12.43 -8.914 1 98.19 170 ASP B C 1
ATOM 2958 O O . ASP B 1 170 ? 2.828 11.633 -8.609 1 98.19 170 ASP B O 1
ATOM 2962 N N . ARG B 1 171 ? 4.973 12.18 -8.82 1 98.06 171 ARG B N 1
ATOM 2963 C CA . ARG B 1 171 ? 5.402 10.883 -8.305 1 98.06 171 ARG B CA 1
ATOM 2964 C C . ARG B 1 171 ? 5.016 10.719 -6.84 1 98.06 171 ARG B C 1
ATOM 2966 O O . ARG B 1 171 ? 4.527 9.656 -6.434 1 98.06 171 ARG B O 1
ATOM 2973 N N . THR B 1 172 ? 5.246 11.758 -6.082 1 98.56 172 THR B N 1
ATOM 2974 C CA . THR B 1 172 ? 4.91 11.695 -4.664 1 98.56 172 THR B CA 1
ATOM 2975 C C . THR B 1 172 ? 3.406 11.508 -4.473 1 98.56 172 THR B C 1
ATOM 2977 O O . THR B 1 172 ? 2.975 10.758 -3.596 1 98.56 172 THR B O 1
ATOM 2980 N N . LEU B 1 173 ? 2.623 12.156 -5.309 1 98.69 173 LEU B N 1
ATOM 2981 C CA . LEU B 1 173 ? 1.174 12.008 -5.254 1 98.69 173 LEU B CA 1
ATOM 2982 C C . LEU B 1 173 ? 0.769 10.562 -5.555 1 98.69 173 LEU B C 1
ATOM 2984 O O . LEU B 1 173 ? -0.085 10 -4.871 1 98.69 173 LEU B O 1
ATOM 2988 N N . ALA B 1 174 ? 1.4 10 -6.516 1 98.44 174 ALA B N 1
ATOM 2989 C CA . ALA B 1 174 ? 1.122 8.609 -6.879 1 98.44 174 ALA B CA 1
ATOM 2990 C C . ALA B 1 174 ? 1.496 7.664 -5.742 1 98.44 174 ALA B C 1
ATOM 2992 O O . ALA B 1 174 ? 0.769 6.711 -5.457 1 98.44 174 ALA B O 1
ATOM 2993 N N . ASP B 1 175 ? 2.646 7.941 -5.129 1 98.69 175 ASP B N 1
ATOM 2994 C CA . ASP B 1 175 ? 3.088 7.129 -4 1 98.69 175 ASP B CA 1
ATOM 2995 C C . ASP B 1 175 ? 2.109 7.234 -2.834 1 98.69 175 ASP B C 1
ATOM 2997 O O . ASP B 1 175 ? 1.778 6.227 -2.203 1 98.69 175 ASP B O 1
ATOM 3001 N N . LEU B 1 176 ? 1.679 8.43 -2.588 1 98.81 176 LEU B N 1
ATOM 3002 C CA . LEU B 1 176 ? 0.693 8.641 -1.534 1 98.81 176 LEU B CA 1
ATOM 3003 C C . LEU B 1 176 ? -0.599 7.891 -1.839 1 98.81 176 LEU B C 1
ATOM 3005 O O . LEU B 1 176 ? -1.144 7.207 -0.97 1 98.81 176 LEU B O 1
ATOM 3009 N N . GLN B 1 177 ? -1.082 8.008 -3.027 1 98.69 177 GLN B N 1
ATOM 3010 C CA . GLN B 1 177 ? -2.285 7.301 -3.453 1 98.69 177 GLN B CA 1
ATOM 3011 C C . GLN B 1 177 ? -2.113 5.789 -3.316 1 98.69 177 GLN B C 1
ATOM 3013 O O . GLN B 1 177 ? -3.059 5.082 -2.967 1 98.69 177 GLN B O 1
ATOM 3018 N N . ALA B 1 178 ? -0.935 5.301 -3.623 1 98.81 178 ALA B N 1
ATOM 3019 C CA . ALA B 1 178 ? -0.659 3.871 -3.543 1 98.81 178 ALA B CA 1
ATOM 3020 C C . ALA B 1 178 ? -0.844 3.355 -2.119 1 98.81 178 ALA B C 1
ATOM 3022 O O . ALA B 1 178 ? -1.303 2.229 -1.915 1 98.81 178 ALA B O 1
ATOM 3023 N N . ILE B 1 179 ? -0.489 4.133 -1.166 1 98.88 179 ILE B N 1
ATOM 3024 C CA . ILE B 1 179 ? -0.651 3.754 0.233 1 98.88 179 ILE B CA 1
ATOM 3025 C C . ILE B 1 179 ? -2.131 3.541 0.542 1 98.88 179 ILE B C 1
ATOM 3027 O O . ILE B 1 179 ? -2.504 2.551 1.174 1 98.88 179 ILE B O 1
ATOM 3031 N N . PHE B 1 180 ? -2.994 4.434 0.072 1 98.75 180 PHE B N 1
ATOM 3032 C CA . PHE B 1 180 ? -4.434 4.301 0.261 1 98.75 180 PHE B CA 1
ATOM 3033 C C . PHE B 1 180 ? -4.961 3.062 -0.458 1 98.75 180 PHE B C 1
ATOM 3035 O O . PHE B 1 180 ? -5.711 2.275 0.121 1 98.75 180 PHE B O 1
ATOM 3042 N N . THR B 1 181 ? -4.543 2.93 -1.672 1 98.62 181 THR B N 1
ATOM 3043 C CA . THR B 1 181 ? -5.008 1.819 -2.494 1 98.62 181 THR B CA 1
ATOM 3044 C C . THR B 1 181 ? -4.621 0.483 -1.868 1 98.62 181 THR B C 1
ATOM 3046 O O . THR B 1 181 ? -5.453 -0.418 -1.75 1 98.62 181 THR B O 1
ATOM 3049 N N . ALA B 1 182 ? -3.359 0.372 -1.46 1 98.81 182 ALA B N 1
ATOM 3050 C CA . ALA B 1 182 ? -2.889 -0.866 -0.843 1 98.81 182 ALA B CA 1
ATOM 3051 C C . ALA B 1 182 ? -3.693 -1.193 0.411 1 98.81 182 ALA B C 1
ATOM 3053 O O . ALA B 1 182 ? -4.102 -2.34 0.613 1 98.81 182 ALA B O 1
ATOM 3054 N N . ASN B 1 183 ? -3.916 -0.196 1.218 1 98.62 183 ASN B N 1
ATOM 3055 C CA . ASN B 1 183 ? -4.68 -0.414 2.441 1 98.62 183 ASN B CA 1
ATOM 3056 C C . ASN B 1 183 ? -6.094 -0.908 2.141 1 98.62 183 ASN B C 1
ATOM 3058 O O . ASN B 1 183 ? -6.598 -1.809 2.814 1 98.62 183 ASN B O 1
ATOM 3062 N N . ARG B 1 184 ? -6.73 -0.358 1.15 1 98 184 ARG B N 1
ATOM 3063 C CA . ARG B 1 184 ? -8.094 -0.716 0.784 1 98 184 ARG B CA 1
ATOM 3064 C C . ARG B 1 184 ? -8.18 -2.168 0.322 1 98 184 ARG B C 1
ATOM 3066 O O . ARG B 1 184 ? -9.25 -2.775 0.357 1 98 184 ARG B O 1
ATOM 3073 N N . HIS B 1 185 ? -7.027 -2.713 -0.069 1 98.38 185 HIS B N 1
ATOM 3074 C CA . HIS B 1 185 ? -7.051 -4.062 -0.623 1 98.38 185 HIS B CA 1
ATOM 3075 C C . HIS B 1 185 ? -6.539 -5.082 0.391 1 98.38 185 HIS B C 1
ATOM 3077 O O . HIS B 1 185 ? -6.344 -6.25 0.056 1 98.38 185 HIS B O 1
ATOM 3083 N N . ARG B 1 186 ? -6.281 -4.613 1.606 1 98.44 186 ARG B N 1
ATOM 3084 C CA . ARG B 1 186 ? -6.043 -5.582 2.672 1 98.44 186 ARG B CA 1
ATOM 3085 C C . ARG B 1 186 ? -7.238 -6.516 2.842 1 98.44 186 ARG B C 1
ATOM 3087 O O . ARG B 1 186 ? -8.383 -6.09 2.719 1 98.44 186 ARG B O 1
ATOM 3094 N N . LEU B 1 187 ? -6.945 -7.758 3.197 1 98.25 187 LEU B N 1
ATOM 3095 C CA . LEU B 1 187 ? -7.973 -8.781 3.328 1 98.25 187 LEU B CA 1
ATOM 3096 C C . LEU B 1 187 ? -9.07 -8.336 4.289 1 98.25 187 LEU B C 1
ATOM 3098 O O . LEU B 1 187 ? -10.258 -8.445 3.979 1 98.25 187 LEU B O 1
ATOM 3102 N N . GLU B 1 188 ? -8.688 -7.785 5.41 1 96.06 188 GLU B N 1
ATOM 3103 C CA . GLU B 1 188 ? -9.641 -7.41 6.445 1 96.06 188 GLU B CA 1
ATOM 3104 C C . GLU B 1 188 ? -10.641 -6.379 5.93 1 96.06 188 GLU B C 1
ATOM 3106 O O . GLU B 1 188 ? -11.789 -6.332 6.391 1 96.06 188 GLU B O 1
ATOM 3111 N N . ARG B 1 189 ? -10.266 -5.621 4.945 1 96 189 ARG B N 1
ATOM 3112 C CA . ARG B 1 189 ? -11.133 -4.586 4.395 1 96 189 ARG B CA 1
ATOM 3113 C C . ARG B 1 189 ? -11.93 -5.121 3.207 1 96 189 ARG B C 1
ATOM 3115 O O . ARG B 1 189 ? -13.109 -4.793 3.045 1 96 189 ARG B O 1
ATOM 3122 N N . GLN B 1 190 ? -11.352 -5.977 2.4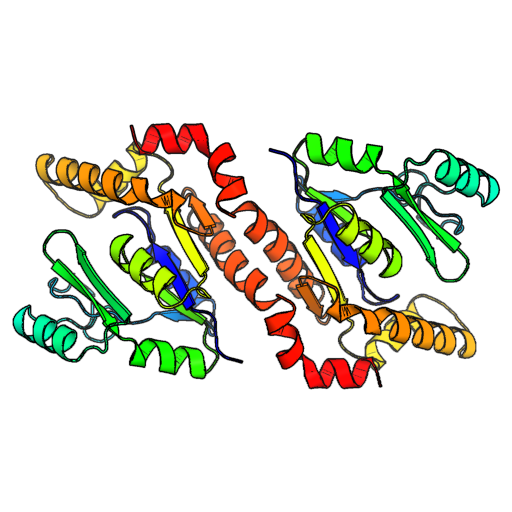32 1 96.75 190 GLN B N 1
ATOM 3123 C CA . GLN B 1 190 ? -11.953 -6.449 1.191 1 96.75 190 GLN B CA 1
ATOM 3124 C C . GLN B 1 190 ? -12.984 -7.539 1.465 1 96.75 190 GLN B C 1
ATOM 3126 O O . GLN B 1 190 ? -14.008 -7.621 0.777 1 96.75 190 GLN B O 1
ATOM 3131 N N . GLU B 1 191 ? -12.719 -8.352 2.469 1 96.44 191 GLU B N 1
ATOM 3132 C CA . GLU B 1 191 ? -13.555 -9.523 2.689 1 96.44 191 GLU B CA 1
ATOM 3133 C C . GLU B 1 191 ? -15.016 -9.125 2.902 1 96.44 191 GLU B C 1
ATOM 3135 O O . GLU B 1 191 ? -15.906 -9.648 2.23 1 96.44 191 GLU B O 1
ATOM 3140 N N . PRO B 1 192 ? -15.266 -8.148 3.793 1 95.38 192 PRO B N 1
ATOM 3141 C CA . PRO B 1 192 ? -16.672 -7.758 3.955 1 95.38 192 PRO B CA 1
ATOM 3142 C C . PRO B 1 192 ? -17.25 -7.082 2.711 1 95.38 192 PRO B C 1
ATOM 3144 O O . PRO B 1 192 ? -18.422 -7.246 2.404 1 95.38 192 PRO B O 1
ATOM 3147 N N . LEU B 1 193 ? -16.453 -6.375 1.975 1 93.88 193 LEU B N 1
ATOM 3148 C CA . LEU B 1 193 ? -16.906 -5.668 0.782 1 93.88 193 LEU B CA 1
ATOM 3149 C C . LEU B 1 193 ? -17.25 -6.645 -0.335 1 93.88 193 LEU B C 1
ATOM 3151 O O . LEU B 1 193 ? -18.125 -6.371 -1.158 1 93.88 193 LEU B O 1
ATOM 3155 N N . LEU B 1 194 ? -16.594 -7.773 -0.346 1 96.44 194 LEU B N 1
ATOM 3156 C CA . LEU B 1 194 ? -16.734 -8.742 -1.422 1 96.44 194 LEU B CA 1
ATOM 3157 C C . LEU B 1 194 ? -17.594 -9.922 -0.976 1 96.44 194 LEU B C 1
ATOM 3159 O O . LEU B 1 194 ? -17.578 -10.984 -1.599 1 96.44 194 LEU B O 1
ATOM 3163 N N . ALA B 1 195 ? -18.359 -9.742 0.036 1 96.12 195 ALA B N 1
ATOM 3164 C CA . ALA B 1 195 ? -19.109 -10.844 0.631 1 96.12 195 ALA B CA 1
ATOM 3165 C C . ALA B 1 195 ? -19.984 -11.531 -0.412 1 96.12 195 ALA B C 1
ATOM 3167 O O . ALA B 1 195 ? -20 -12.766 -0.504 1 96.12 195 ALA B O 1
ATOM 3168 N N . GLU B 1 196 ? -20.703 -10.789 -1.223 1 95.75 196 GLU B N 1
ATOM 3169 C CA . GLU B 1 196 ? -21.594 -11.367 -2.232 1 95.75 196 GLU B CA 1
ATOM 3170 C C . GLU B 1 196 ? -20.797 -12.062 -3.33 1 95.75 196 GLU B C 1
ATOM 3172 O O . GLU B 1 196 ? -21.156 -13.164 -3.768 1 95.75 196 GLU B O 1
ATOM 3177 N N . THR B 1 197 ? -19.734 -11.414 -3.725 1 96 197 THR B N 1
ATOM 3178 C CA . THR B 1 197 ? -18.859 -12 -4.734 1 96 197 THR B CA 1
ATOM 3179 C C . THR B 1 197 ? -18.266 -13.32 -4.238 1 96 197 THR B C 1
ATOM 3181 O O . THR B 1 197 ? -18.266 -14.312 -4.961 1 96 197 THR B O 1
ATOM 3184 N N . LEU B 1 198 ? -17.797 -13.336 -3.004 1 97.19 198 LEU B N 1
ATOM 3185 C CA . LEU B 1 198 ? -17.203 -14.523 -2.406 1 97.19 198 LEU B CA 1
ATOM 3186 C C . LEU B 1 198 ? -18.219 -15.648 -2.281 1 97.19 198 LEU B C 1
ATOM 3188 O O . LEU B 1 198 ? -17.906 -16.812 -2.549 1 97.19 198 LEU B O 1
ATOM 3192 N N . ARG B 1 199 ? -19.453 -15.289 -1.973 1 95.81 199 ARG B N 1
ATOM 3193 C CA . ARG B 1 199 ? -20.531 -16.281 -1.899 1 95.81 199 ARG B CA 1
ATOM 3194 C C . ARG B 1 199 ? -20.781 -16.906 -3.264 1 95.81 199 ARG B C 1
ATOM 3196 O O . ARG B 1 199 ? -20.953 -18.125 -3.369 1 95.81 199 ARG B O 1
ATOM 3203 N N . ASP B 1 200 ? -20.781 -16.094 -4.219 1 95.25 200 ASP B N 1
ATOM 3204 C CA . ASP B 1 200 ? -20.984 -16.578 -5.582 1 95.25 200 ASP B CA 1
ATOM 3205 C C . ASP B 1 200 ? -19.844 -17.484 -6.027 1 95.25 200 ASP B C 1
ATOM 3207 O O . ASP B 1 200 ? -20.078 -18.578 -6.555 1 95.25 200 ASP B O 1
ATOM 3211 N N . LEU B 1 201 ? -18.672 -17.094 -5.777 1 96.44 201 LEU B N 1
ATOM 3212 C CA . LEU B 1 201 ? -17.484 -17.797 -6.25 1 96.44 201 LEU B CA 1
ATOM 3213 C C . LEU B 1 201 ? -17.328 -19.141 -5.539 1 96.44 201 LEU B C 1
ATOM 3215 O O . LEU B 1 201 ? -16.891 -20.125 -6.141 1 96.44 201 LEU B O 1
ATOM 3219 N N . LEU B 1 202 ? -17.734 -19.203 -4.312 1 95.25 202 LEU B N 1
ATOM 3220 C CA . LEU B 1 202 ? -17.438 -20.375 -3.482 1 95.25 202 LEU B CA 1
ATOM 3221 C C . LEU B 1 202 ? -18.656 -21.297 -3.389 1 95.25 202 LEU B C 1
ATOM 3223 O O . LEU B 1 202 ? -18.547 -22.406 -2.893 1 95.25 202 LEU B O 1
ATOM 3227 N N . GLY B 1 203 ? -19.812 -20.859 -3.816 1 87.25 203 GLY B N 1
ATOM 3228 C CA . GLY B 1 203 ? -21.047 -21.641 -3.738 1 87.25 203 GLY B CA 1
ATOM 3229 C C . GLY B 1 203 ? -21.25 -22.547 -4.93 1 87.25 203 GLY B C 1
ATOM 3230 O O . GLY B 1 203 ? -20.594 -22.391 -5.965 1 87.25 203 GLY B O 1
#

Nearest PDB structures (foldseek):
  8egl-assembly1_K  TM=9.571E-01  e=1.021E-29  Pseudomonas aeruginosa PAO1
  2an9-assembly1_A  TM=9.813E-01  e=6.958E-29  Escherichia coli
  8egl-assembly2_H  TM=9.683E-01  e=1.161E-28  Pseudomonas aeruginosa PAO1
  3tr0-assembly1_A  TM=9.550E-01  e=3.230E-28  Coxiella burnetii
  7s5e-assembly3_E  TM=9.413E-01  e=3.913E-28  Stenotrophomonas maltophilia K279a

pLDDT: mean 94.72, std 5.4, range [61.72, 98.88]

InterPro domains:
  IPR008144 Guanylate kinase-like domain [PS50052] (3-181)
  IPR008145 Guanylate kinase/L-type calcium channel beta subunit [PF00625] (4-182)
  IPR008145 Guanylate kinase/L-type calcium channel beta subunit [SM00072] (2-184)
  IPR017665 Guanylate kinase [MF_00328] (1-184)
  IPR017665 Guanylate kinase [TIGR03263] (3-181)
  IPR020590 Guanylate kinase, conserved site [PS00856] (37-54)
  IPR027417 P-loop containing nucleoside triphosphate hydrolase [G3DSA:3.40.50.300] (5-180)
  IPR027417 P-loop containing nucleoside triphosphate hydrolase [SSF52540] (2-185)

Foldseek 3Di:
DFAAEEEEEAAPLQCRVVLLVVLCVVDVLEEEFAKEKCDDDDPPDDDPPNHPHDHPVVVVVVVVVPQFLFWDDDPNMIITTGNVRQVVSRVVRGYYYDYDAPRRVVSNCVVPVRHAYEYEYEPDLVSSLVSLVVVDVDDPVVSVVSSVSNVVRVVSRVVGPYYHYPPDSVVRSVVVVVVSVVVCPPCVNVCVVCVVVCVVVVD/DFAAEEEEEAAPLQCRVVLLVVLCVVDVLEEEFAKEKCDDDDVPDDDPPNHPHDHPVVVVVVVVVVQFLFWDDDPNMIITTGNVRQVVSRVVRGYYYYYDALRRVVSNCVVPVRHAYEYEYEPDLVSSLVSLVVVDVDDPVVSVVSSVSNVVRVVSRVVGPYYHYPPDSVVRSVVVVVVSVVVCPPCVNVCVVCVVVCVVVVD

Organism: Alkalilimnicola ehrlichii (strain ATCC BAA-1101 / DSM 17681 / MLHE-1) (NCBI:txid187272)

Solvent-accessible surface area (backbone atoms only — not comparable to full-atom values): 21362 Å² total; per-residue (Å²): 114,64,30,52,48,32,37,40,30,49,31,84,56,30,52,56,68,62,44,52,51,52,49,39,71,74,31,85,59,38,42,74,60,59,29,35,27,44,52,80,80,55,95,91,58,43,78,75,63,65,28,37,69,40,53,66,69,58,48,50,52,47,57,71,69,61,46,51,55,25,60,40,78,56,96,90,25,42,37,33,36,50,35,66,64,50,48,56,43,21,68,70,41,24,27,34,37,41,81,43,50,70,66,28,44,54,42,36,50,70,76,39,68,82,44,48,35,38,26,39,35,48,65,38,52,68,57,33,49,52,45,51,49,71,77,36,98,61,53,69,69,57,50,53,50,50,50,54,51,25,36,59,51,51,72,54,48,83,78,34,54,22,44,46,58,46,72,42,71,70,59,39,43,51,50,55,50,16,40,55,53,28,57,58,27,23,28,87,54,29,51,72,75,37,44,67,52,50,49,56,48,66,99,114,64,30,52,48,32,38,41,29,49,33,82,56,28,52,55,68,63,44,52,52,52,47,38,72,74,31,86,58,38,42,74,60,57,28,35,27,43,51,81,79,55,95,90,58,42,78,74,64,65,27,37,68,40,52,64,69,58,47,51,51,48,57,71,69,59,45,50,54,25,61,41,77,56,94,88,25,42,36,34,35,48,35,65,64,50,47,54,42,21,68,72,39,24,27,33,36,40,81,43,50,70,66,27,44,52,42,35,47,69,75,38,69,82,46,48,32,36,25,38,33,49,65,38,54,66,56,33,50,51,45,51,50,71,75,36,99,61,54,69,69,56,50,53,50,50,49,54,51,26,34,60,50,52,72,55,49,83,78,34,53,22,45,46,56,46,72,42,72,69,60,37,41,50,50,55,50,14,40,56,52,27,57,58,28,22,28,88,55,29,51,73,75,38,44,68,51,51,48,56,46,67,99

Sequence (406 aa):
MPGTLYVVSAPSGAGKTSLVNALVRQDEAVSLSVSHTTRPPRPGEEDGVNYHFVDRDRFQALVAQGDFLEHAEVFGNHYGTSRSAVQALLDQGQDVILEIDWQGARQVRERMPGCLSVFILPPSREELRRRLTQRGQDEPEVIDRRMAEAVSEMSHYAEYDYLLVNDDFDRTLADLQAIFTANRHRLERQEPLLAETLRDLLGMPGTLYVVSAPSGAGKTSLVNALVRQDEAVSLSVSHTTRPPRPGEEDGVNYHFVDRDRFQALVAQGDFLEHAEVFGNHYGTSRSAVQALLDQGQDVILEIDWQGARQVRERMPGCLSVFILPPSREELRRRLTQRGQDEPEVIDRRMAEAVSEMSHYAEYDYLLVNDDFDRTLADLQAIFTANRHRLERQEPLLAETLRDLLG

Secondary structure (DSSP, 8-state):
----EEEEE--TTSSHHHHHHHHHHH-TTEEE--EEESSPPPTT--BTTTEEE--HHHHHHHHHHT-EEEEEEETTEEEEEEHHHHHHHHHTT-EEEEE--HHHHHHHHHH-TT-EEEEEE-S-HHHHHHHHHHH----HHHHHHHHHHHHHHHTTGGGSSEEEE-SSHHHHHHHHHHHHHHHHTBHHHHHHHTHHHHHHHH-/----EEEEE--TTSSHHHHHHHHHHH-TTEEE--EEESSPPPTT--BTTTEEE--HHHHHHHHHHT-EEEEEEETTEEEEEEHHHHHHHHHTT-EEEEE--HHHHHHHHHH-TT-EEEEEE-S-HHHHHHHHHHH----HHHHHHHHHHHHHHHTTGGGSSEEEE-SSHHHHHHHHHHHHHHHHTBHHHHHHHTHHHHHHHH-

Radius of gyration: 25.12 Å; Cα contacts (8 Å, |Δi|>4): 700; chains: 2; bounding box: 44×77×54 Å